Protein AF-A0A3B9YJU2-F1 (afdb_monomer)

Secondary structure (DSSP, 8-state):
--------------SS-----HHHHTT-TTBHHHHSPPPTTEEEPP--TTSHHHHHHT-BBPPTTPPPBBTTS-B---TT--EEEEBS---SSSSS---HHHHHHHHHHHHHHHTT-GGG-EEE-TT--EEEHHHHHHHSTT--HHHHHHHHHHH--HHHHHHHSEEP-SGGG--TT-EEEE-SSSSS-EEEEEEEEEEETTS-EEEEEEE--SS-B--EEEPPPTTTEETTEEPHHHHHHHHHHH--S-SPEEEESS-TT--EEE-PPP--HHHHHHHHHHHHHHHS-TT--SB----EEEEEE-SBS-HHHHHHHHH-SB--TT-GGGGGG-SBPP--SEEE-TTS-EEE-S-TTB--SSSTTTTTTEEEEEESB-GGG-----HHHHHHHHHHHHHHHHH-TT--EEEEGGGGGGGTTSTT-----TT------TT-HHHHHHHHHHTGGG--B---

Solvent-accessible surface area (backbone atoms only — not comparable to full-atom values): 24946 Å² total; per-residue (Å²): 139,80,85,81,79,82,77,76,78,76,74,71,77,66,102,59,87,72,68,68,58,68,80,57,23,74,74,34,71,46,8,39,56,65,66,50,69,68,38,90,80,36,41,66,59,91,64,60,85,95,33,67,38,44,54,43,31,35,37,47,37,44,61,77,84,58,75,41,34,30,54,84,69,45,76,61,87,56,96,86,65,46,74,48,35,29,48,63,56,79,76,89,45,93,41,90,51,46,25,24,40,29,46,59,54,49,54,56,46,50,50,34,56,77,70,62,42,64,51,69,29,65,52,40,36,51,81,14,48,79,43,33,49,43,67,47,31,74,78,36,79,93,62,52,74,68,56,50,53,54,49,29,51,76,42,32,44,23,30,12,45,68,66,40,36,33,57,44,92,45,83,92,64,65,49,22,64,23,33,42,27,13,46,82,82,68,59,85,50,41,27,36,38,28,44,36,46,28,33,29,96,85,72,54,62,35,32,39,42,26,38,26,37,85,72,14,25,42,39,30,32,45,43,32,51,77,90,23,30,53,81,39,24,21,25,72,68,31,44,52,53,52,45,61,76,77,45,93,28,65,78,67,43,48,28,20,91,57,68,59,88,57,54,61,43,86,54,67,42,65,73,50,74,65,43,50,49,41,50,30,50,42,40,23,74,36,53,70,41,72,92,48,72,58,66,32,73,39,35,26,38,34,37,34,41,65,49,29,81,45,57,67,63,47,48,58,58,39,31,39,52,56,46,59,82,88,49,59,91,56,45,89,70,45,61,52,29,53,33,48,26,30,41,30,29,63,83,22,46,30,31,34,27,47,65,72,50,43,52,35,54,70,45,89,38,34,24,70,29,36,37,35,37,33,32,35,18,23,50,93,81,35,80,66,73,40,72,44,31,38,53,36,49,36,52,49,52,52,51,48,40,70,77,36,72,65,41,47,33,50,38,38,50,46,48,53,74,57,37,68,91,36,97,66,46,46,59,67,55,93,83,77,77,79,93,55,65,36,40,33,71,67,53,49,53,56,26,49,67,69,41,56,90,71,70,58,37,62,70,115

Nearest PDB structures (foldseek):
  6ssc-assembly1_A  TM=7.377E-01  e=2.019E-07  Clostridium intestinale
  6srt-assembly1_A  TM=7.536E-01  e=3.052E-07  Clostridium intestinale URNW
  7f5i-assembly1_A  TM=6.814E-01  e=1.258E-06  Clostridium perfringens str. 13
  4zxm-assembly1_A  TM=6.338E-01  e=8.318E-06  Branchiostoma belcheri tsingtauense
  7nsx-assembly1_AAA  TM=5.397E-01  e=2.016E-05  Drosophila melanogaster

Mean predicted aligned error: 12.21 Å

Sequence (460 aa):
MGFVTLAVALSLPNAWGDTQPLSQRRSAPNSLAAAIPAPEAYARIPVQKDSFSEWMRYLPVKPEGSLVHTWRGREVLLPFLFVWRVLDLPLYFNEDLEQCADWAFRLWYDYQRETKAGERLWLIDYNGRKKTLGEWKTSKPGADAKGFLRWSMANANSYSQKKGLFTVPSEKELLPGDLLVQNETGGIGHTSIVFDVAENAEGKRLYLLGFGFMPAQEAHIEKAAAEQGQGGWFTLEGYRRYLKNHFSFGEPVMRSFERRGTRISERPISFSDARKRATEDYIAQHYGLSGREAKIDPKMIVLHWTGIRDVEAAWKTFDKETLPKERGDISAGGGLNVSAHFLVGRDGRILQLMPPDRMARHAIGLNLSAIGIENVGGVDDRDDLTPAQAEADAWLIRRLKGEFPGIEYLIGHHEYLRFEGHPLWLENQAGYRTQKSDPGDRFMREVRTRIKDLGLKGPP

Structure (mmCIF, N/CA/C/O backbone):
data_AF-A0A3B9YJU2-F1
#
_entry.id   AF-A0A3B9YJU2-F1
#
loop_
_atom_site.group_PDB
_atom_site.id
_atom_site.type_symbol
_atom_site.label_atom_id
_atom_site.label_alt_id
_atom_site.label_comp_id
_atom_site.label_asym_id
_atom_site.label_entity_id
_atom_site.label_seq_id
_atom_site.pdbx_PDB_ins_code
_atom_site.Cartn_x
_atom_site.Cartn_y
_atom_site.Cartn_z
_atom_site.occupancy
_atom_site.B_iso_or_equiv
_atom_site.auth_seq_id
_atom_site.auth_comp_id
_atom_site.auth_asym_id
_atom_site.auth_atom_id
_atom_site.pdbx_PDB_model_num
ATOM 1 N N . MET A 1 1 ? 11.316 -21.451 64.522 1.00 38.81 1 MET A N 1
ATOM 2 C CA . MET A 1 1 ? 10.240 -21.427 63.508 1.00 38.81 1 MET A CA 1
ATOM 3 C C . MET A 1 1 ? 9.996 -19.978 63.119 1.00 38.81 1 MET A C 1
ATOM 5 O O . MET A 1 1 ? 9.256 -19.290 63.804 1.00 38.81 1 MET A O 1
ATOM 9 N N . GLY A 1 2 ? 10.714 -19.481 62.110 1.00 29.30 2 GLY A N 1
ATOM 10 C CA . GLY A 1 2 ? 10.534 -18.124 61.594 1.00 29.30 2 GLY A CA 1
ATOM 11 C C . GLY A 1 2 ? 9.696 -18.183 60.325 1.00 29.30 2 GLY A C 1
ATOM 12 O O . GLY A 1 2 ? 10.117 -18.807 59.355 1.00 29.30 2 GLY A O 1
ATOM 13 N N . PHE A 1 3 ? 8.508 -17.584 60.349 1.00 31.06 3 PHE A N 1
ATOM 14 C CA . PHE A 1 3 ? 7.712 -17.366 59.147 1.00 31.06 3 PHE A CA 1
ATOM 15 C C . PHE A 1 3 ? 8.425 -16.324 58.282 1.00 31.06 3 PHE A C 1
ATOM 17 O O . PHE A 1 3 ? 8.539 -15.163 58.666 1.00 31.06 3 PHE A O 1
ATOM 24 N N . VAL A 1 4 ? 8.928 -16.751 57.125 1.00 28.70 4 VAL A N 1
ATOM 25 C CA . VAL A 1 4 ? 9.385 -15.842 56.073 1.00 28.70 4 VAL A CA 1
ATOM 26 C C . VAL A 1 4 ? 8.149 -15.432 55.286 1.00 28.70 4 VAL A C 1
ATOM 28 O O . VAL A 1 4 ? 7.631 -16.191 54.470 1.00 28.70 4 VAL A O 1
ATOM 31 N N . THR A 1 5 ? 7.645 -14.236 55.569 1.00 30.38 5 THR A N 1
ATOM 32 C CA . THR A 1 5 ? 6.615 -13.585 54.762 1.00 30.38 5 THR A CA 1
ATOM 33 C C . THR A 1 5 ? 7.250 -13.215 53.425 1.00 30.38 5 THR A C 1
ATOM 35 O O . THR A 1 5 ? 8.035 -12.271 53.337 1.00 30.38 5 THR A O 1
ATOM 38 N N . LEU A 1 6 ? 6.959 -13.991 52.381 1.00 28.08 6 LEU A N 1
ATOM 39 C CA . LEU A 1 6 ? 7.364 -13.674 51.018 1.00 28.08 6 LEU A CA 1
ATOM 40 C C . LEU A 1 6 ? 6.505 -12.494 50.541 1.00 28.08 6 LEU A C 1
ATOM 42 O O . LEU A 1 6 ? 5.394 -12.672 50.046 1.00 28.08 6 LEU A O 1
ATOM 46 N N . ALA A 1 7 ? 6.996 -11.274 50.748 1.00 28.14 7 ALA A N 1
ATOM 47 C CA . ALA A 1 7 ? 6.435 -10.095 50.110 1.00 28.14 7 ALA A CA 1
ATOM 48 C C . ALA A 1 7 ? 6.699 -10.214 48.604 1.00 28.14 7 ALA A C 1
ATOM 50 O O . ALA A 1 7 ? 7.786 -9.903 48.119 1.00 28.14 7 ALA A O 1
ATOM 51 N N . VAL A 1 8 ? 5.708 -10.710 47.863 1.00 30.66 8 VAL A N 1
ATOM 52 C CA . VAL A 1 8 ? 5.660 -10.540 46.413 1.00 30.66 8 VAL A CA 1
ATOM 53 C C . VAL A 1 8 ? 5.515 -9.043 46.184 1.00 30.66 8 VAL A C 1
ATOM 55 O O . VAL A 1 8 ? 4.436 -8.476 46.345 1.00 30.66 8 VAL A O 1
ATOM 58 N N . ALA A 1 9 ? 6.628 -8.385 45.869 1.00 26.89 9 ALA A N 1
ATOM 59 C CA . ALA A 1 9 ? 6.604 -7.043 45.328 1.00 26.89 9 ALA A CA 1
ATOM 60 C C . ALA A 1 9 ? 5.866 -7.119 43.986 1.00 26.89 9 ALA A C 1
ATOM 62 O O . ALA A 1 9 ? 6.450 -7.459 42.959 1.00 26.89 9 ALA A O 1
ATOM 63 N N . LEU A 1 10 ? 4.559 -6.852 44.006 1.00 31.75 10 LEU A N 1
ATOM 64 C CA . LEU A 1 10 ? 3.826 -6.450 42.817 1.00 31.75 10 LEU A CA 1
ATOM 65 C C . LEU A 1 10 ? 4.498 -5.164 42.346 1.00 31.75 10 LEU A C 1
ATOM 67 O O . LEU A 1 10 ? 4.273 -4.092 42.906 1.00 31.75 10 LEU A O 1
ATOM 71 N N . SER A 1 11 ? 5.388 -5.281 41.362 1.00 27.83 11 SER A N 1
ATOM 72 C CA . SER A 1 11 ? 5.870 -4.123 40.632 1.00 27.83 11 SER A CA 1
ATOM 73 C C . SER A 1 11 ? 4.639 -3.464 40.025 1.00 27.83 11 SER A C 1
ATOM 75 O O . SER A 1 11 ? 4.019 -4.023 39.117 1.00 27.83 11 SER A O 1
ATOM 77 N N . LEU A 1 12 ? 4.259 -2.305 40.556 1.00 28.52 12 LEU A N 1
ATOM 78 C CA . LEU A 1 12 ? 3.338 -1.411 39.875 1.00 28.52 12 LEU A CA 1
ATOM 79 C C . LEU A 1 12 ? 3.880 -1.223 38.449 1.00 28.52 12 LEU A C 1
ATOM 81 O O . LEU A 1 12 ? 5.070 -0.914 38.313 1.00 28.52 12 LEU A O 1
ATOM 85 N N . PRO A 1 13 ? 3.081 -1.460 37.392 1.00 33.41 13 PRO A N 1
ATOM 86 C CA . PRO A 1 13 ? 3.526 -1.162 36.042 1.00 33.41 13 PRO A CA 1
ATOM 87 C C . PRO A 1 13 ? 3.986 0.295 36.023 1.00 33.41 13 PRO A C 1
ATOM 89 O O . PRO A 1 13 ? 3.292 1.181 36.530 1.00 33.41 13 PRO A O 1
ATOM 92 N N . ASN A 1 14 ? 5.194 0.528 35.502 1.00 33.59 14 ASN A N 1
ATOM 93 C CA . ASN A 1 14 ? 5.699 1.874 35.260 1.00 33.59 14 ASN A CA 1
ATOM 94 C C . ASN A 1 14 ? 4.593 2.701 34.591 1.00 33.59 14 ASN A C 1
ATOM 96 O O . ASN A 1 14 ? 3.830 2.167 33.790 1.00 33.59 14 ASN A O 1
ATOM 100 N N . ALA A 1 15 ? 4.524 3.994 34.912 1.00 33.00 15 ALA A N 1
ATOM 101 C CA . ALA A 1 15 ? 3.526 4.963 34.441 1.00 33.00 15 ALA A CA 1
ATOM 102 C C . ALA A 1 15 ? 3.566 5.251 32.918 1.00 33.00 15 ALA A C 1
ATOM 104 O O . ALA A 1 15 ? 3.300 6.360 32.461 1.00 33.00 15 ALA A O 1
ATOM 105 N N . TRP A 1 16 ? 3.912 4.245 32.124 1.00 41.84 16 TRP A N 1
ATOM 106 C CA . TRP A 1 16 ? 4.034 4.245 30.686 1.00 41.84 16 TRP A CA 1
ATOM 107 C C . TRP A 1 16 ? 3.513 2.891 30.221 1.00 41.84 16 TRP A C 1
ATOM 109 O O . TRP A 1 16 ? 4.178 1.871 30.393 1.00 41.84 16 TRP A O 1
ATOM 119 N N . GLY A 1 17 ? 2.299 2.880 29.671 1.00 43.50 17 GLY A N 1
ATOM 120 C CA . GLY A 1 17 ? 1.746 1.718 28.989 1.00 43.50 17 GLY A CA 1
ATOM 121 C C . GLY A 1 17 ? 2.508 1.472 27.694 1.00 43.50 17 GLY A C 1
ATOM 122 O O . GLY A 1 17 ? 1.990 1.729 26.612 1.00 43.50 17 GLY A O 1
ATOM 123 N N . ASP A 1 18 ? 3.751 1.003 27.793 1.00 48.38 18 ASP A N 1
ATOM 124 C CA . ASP A 1 18 ? 4.301 0.184 26.729 1.00 48.38 18 ASP A CA 1
ATOM 125 C C . ASP A 1 18 ? 3.422 -1.065 26.733 1.00 48.38 18 ASP A C 1
ATOM 127 O O . ASP A 1 18 ? 3.550 -1.949 27.586 1.00 48.38 18 ASP A O 1
ATOM 131 N N . THR A 1 19 ? 2.448 -1.098 25.821 1.00 56.31 19 THR A N 1
ATOM 132 C CA . THR A 1 19 ? 1.777 -2.346 25.474 1.00 56.31 19 THR A CA 1
ATOM 133 C C . THR A 1 19 ? 2.854 -3.399 25.301 1.00 56.31 19 THR A C 1
ATOM 135 O O . THR A 1 19 ? 3.899 -3.104 24.711 1.00 56.31 19 THR A O 1
ATOM 138 N N . GLN A 1 20 ? 2.618 -4.612 25.802 1.00 64.62 20 GLN A N 1
ATOM 139 C CA . GLN A 1 20 ? 3.586 -5.685 25.612 1.00 64.62 20 GLN A CA 1
ATOM 140 C C . GLN A 1 20 ? 4.006 -5.759 24.134 1.00 64.62 20 GLN A C 1
ATOM 142 O O . GLN A 1 20 ? 3.163 -5.506 23.264 1.00 64.62 20 GLN A O 1
ATOM 147 N N . PRO A 1 21 ? 5.280 -6.065 23.825 1.00 73.38 21 PRO A N 1
ATOM 148 C CA . PRO A 1 21 ? 5.735 -6.171 22.446 1.00 73.38 21 PRO A CA 1
ATOM 149 C C . PRO A 1 21 ? 4.763 -7.006 21.613 1.00 73.38 21 PRO A C 1
ATOM 151 O O . PRO A 1 21 ? 4.214 -7.993 22.110 1.00 73.38 21 PRO A O 1
ATOM 154 N N . LEU A 1 22 ? 4.562 -6.651 20.343 1.00 76.06 22 LEU A N 1
ATOM 155 C CA . LEU A 1 22 ? 3.633 -7.345 19.447 1.00 76.06 22 LEU A CA 1
ATOM 156 C C . LEU A 1 22 ? 3.805 -8.875 19.478 1.00 76.06 22 LEU A C 1
ATOM 158 O O . LEU A 1 22 ? 2.822 -9.610 19.435 1.00 76.06 22 LEU A O 1
ATOM 162 N N . SER A 1 23 ? 5.041 -9.367 19.624 1.00 74.69 23 SER A N 1
ATOM 163 C CA . SER A 1 23 ? 5.341 -10.797 19.775 1.00 74.69 23 SER A CA 1
ATOM 164 C C . SER A 1 23 ? 4.644 -11.459 20.969 1.00 74.69 23 SER A C 1
ATOM 166 O O . SER A 1 23 ? 4.200 -12.594 20.837 1.00 74.69 23 SER A O 1
ATOM 168 N N . GLN A 1 24 ? 4.521 -10.765 22.100 1.00 79.00 24 GLN A N 1
ATOM 169 C CA . GLN A 1 24 ? 3.826 -11.242 23.299 1.00 79.00 24 GLN A CA 1
ATOM 170 C C . GLN A 1 24 ? 2.307 -11.082 23.159 1.00 79.00 24 GLN A C 1
ATOM 172 O O . GLN A 1 24 ? 1.552 -11.976 23.538 1.00 79.00 24 GLN A O 1
ATOM 177 N N . ARG A 1 25 ? 1.844 -9.986 22.539 1.00 83.75 25 ARG A N 1
ATOM 178 C CA . ARG A 1 25 ? 0.408 -9.758 22.297 1.00 83.75 25 ARG A CA 1
ATOM 179 C C . ARG A 1 25 ? -0.207 -10.772 21.336 1.00 83.75 25 ARG A C 1
ATOM 181 O O . ARG A 1 25 ? -1.359 -11.142 21.528 1.00 83.75 25 ARG A O 1
ATOM 188 N N . ARG A 1 26 ? 0.558 -11.287 20.365 1.00 82.62 26 ARG A N 1
ATOM 189 C CA . ARG A 1 26 ? 0.109 -12.348 19.439 1.00 82.62 26 ARG A CA 1
ATOM 190 C C . ARG A 1 26 ? -0.391 -13.611 20.154 1.00 82.62 26 ARG A C 1
ATOM 192 O O . ARG A 1 26 ? -1.257 -14.293 19.619 1.00 82.62 26 ARG A O 1
ATOM 199 N N . SER A 1 27 ? 0.132 -13.923 21.341 1.00 82.62 27 SER A N 1
ATOM 200 C CA . SER A 1 27 ? -0.285 -15.080 22.145 1.00 82.62 27 SER A CA 1
ATOM 201 C C . SER A 1 27 ? -1.111 -14.707 23.379 1.00 82.62 27 SER A C 1
ATOM 203 O O . SER A 1 27 ? -1.433 -15.581 24.182 1.00 82.62 27 SER A O 1
ATOM 205 N N . ALA A 1 28 ? -1.430 -13.425 23.571 1.00 87.25 28 ALA A N 1
ATOM 206 C CA . ALA A 1 28 ? -2.145 -12.969 24.752 1.00 87.25 28 ALA A CA 1
ATOM 207 C C . ALA A 1 28 ? -3.657 -13.244 24.617 1.00 87.25 28 ALA A C 1
ATOM 209 O O . ALA A 1 28 ? -4.253 -12.889 23.593 1.00 87.25 28 ALA A O 1
ATOM 210 N N . PRO A 1 29 ? -4.310 -13.825 25.643 1.00 88.88 29 PRO A N 1
ATOM 211 C CA . PRO A 1 29 ? -5.739 -14.145 25.589 1.00 88.88 29 PRO A CA 1
ATOM 212 C C . PRO A 1 29 ? -6.626 -12.894 25.550 1.00 88.88 29 PRO A C 1
ATOM 214 O O . PRO A 1 29 ? -7.747 -12.950 25.058 1.00 88.88 29 PRO A O 1
ATOM 217 N N . ASN A 1 30 ? -6.120 -11.757 26.036 1.00 92.12 30 ASN A N 1
ATOM 218 C CA . ASN A 1 30 ? -6.794 -10.462 25.978 1.00 92.12 30 ASN A CA 1
ATOM 219 C C . ASN A 1 30 ? -6.449 -9.656 24.714 1.00 92.12 30 ASN A C 1
ATOM 221 O O . ASN A 1 30 ? -6.780 -8.477 24.642 1.00 92.12 30 ASN A O 1
ATOM 225 N N . SER A 1 31 ? -5.773 -10.244 23.723 1.00 94.06 31 SER A N 1
ATOM 226 C CA . SER A 1 31 ? -5.619 -9.593 22.420 1.00 94.06 31 SER A CA 1
ATOM 227 C C . SER A 1 31 ? -6.961 -9.547 21.688 1.00 94.06 31 SER A C 1
ATOM 229 O O . SER A 1 31 ? -7.754 -10.483 21.776 1.00 94.06 31 SER A O 1
ATOM 231 N N . LEU A 1 32 ? -7.220 -8.473 20.941 1.00 95.94 32 LEU A N 1
ATOM 232 C CA . LEU A 1 32 ? -8.470 -8.264 20.209 1.00 95.94 32 LEU A CA 1
ATOM 233 C C . LEU A 1 32 ? -8.844 -9.482 19.347 1.00 95.94 32 LEU A C 1
ATOM 235 O O . LEU A 1 32 ? -9.981 -9.953 19.402 1.00 95.94 32 LEU A O 1
ATOM 239 N N . ALA A 1 33 ? -7.885 -10.015 18.584 1.00 95.94 33 ALA A N 1
ATOM 240 C CA . ALA A 1 33 ? -8.118 -11.147 17.698 1.00 95.94 33 ALA A CA 1
ATOM 241 C C . ALA A 1 33 ? -8.522 -12.433 18.435 1.00 95.94 33 ALA A C 1
ATOM 243 O O . ALA A 1 33 ? -9.303 -13.205 17.874 1.00 95.94 33 ALA A O 1
ATOM 244 N N . ALA A 1 34 ? -8.011 -12.647 19.653 1.00 95.00 34 ALA A N 1
ATOM 245 C CA . ALA A 1 34 ? -8.360 -13.782 20.507 1.00 95.00 34 ALA A CA 1
ATOM 246 C C . ALA A 1 34 ? -9.677 -13.554 21.270 1.00 95.00 34 ALA A C 1
ATOM 248 O O . ALA A 1 34 ? -10.479 -14.474 21.410 1.00 95.00 34 ALA A O 1
ATOM 249 N N . ALA A 1 35 ? -9.917 -12.326 21.736 1.00 95.75 35 ALA A N 1
ATOM 250 C CA . ALA A 1 35 ? -11.057 -11.973 22.578 1.00 95.75 35 ALA A CA 1
ATOM 251 C C . ALA A 1 35 ? -12.385 -11.837 21.814 1.00 95.75 35 ALA A C 1
ATOM 253 O O . ALA A 1 35 ? -13.452 -11.953 22.425 1.00 95.75 35 ALA A O 1
ATOM 254 N N . ILE A 1 36 ? -12.330 -11.563 20.507 1.00 96.69 36 ILE A N 1
ATOM 255 C CA . ILE A 1 36 ? -13.491 -11.525 19.612 1.00 96.69 36 ILE A CA 1
ATOM 256 C C . ILE A 1 36 ? -13.218 -12.469 18.435 1.00 96.69 36 ILE A C 1
ATOM 258 O O . ILE A 1 36 ? -12.425 -12.103 17.578 1.00 96.69 36 ILE A O 1
ATOM 262 N N . PRO A 1 37 ? -13.836 -13.655 18.327 1.00 95.62 37 PRO A N 1
ATOM 263 C CA . PRO A 1 37 ? -13.634 -14.531 17.173 1.00 95.62 37 PRO A CA 1
ATOM 264 C C . PRO A 1 37 ? -14.289 -13.968 15.900 1.00 95.62 37 PRO A C 1
ATOM 266 O O . PRO A 1 37 ? -15.216 -13.153 15.955 1.00 95.62 37 PRO A O 1
ATOM 269 N N . ALA A 1 38 ? -13.811 -14.412 14.734 1.00 96.69 38 ALA A N 1
ATOM 270 C CA . ALA A 1 38 ? -14.540 -14.201 13.485 1.00 96.69 38 ALA A CA 1
ATOM 271 C C . ALA A 1 38 ? -15.850 -15.022 13.504 1.00 96.69 38 ALA A C 1
ATOM 273 O O . ALA A 1 38 ? -15.867 -16.099 14.110 1.00 96.69 38 ALA A O 1
ATOM 274 N N . PRO A 1 39 ? -16.939 -14.546 12.873 1.00 96.19 39 PRO A N 1
ATOM 275 C CA . PRO A 1 39 ? -18.191 -15.296 12.806 1.00 96.19 39 PRO A CA 1
ATOM 276 C C . PRO A 1 39 ? -18.036 -16.628 12.065 1.00 96.19 39 PRO A C 1
ATOM 278 O O . PRO A 1 39 ? -17.124 -16.805 11.257 1.00 96.19 39 PRO A O 1
ATOM 281 N N . GLU A 1 40 ? -18.963 -17.556 12.300 1.00 93.50 40 GLU A N 1
ATOM 282 C CA . GLU A 1 40 ? -19.024 -18.817 11.556 1.00 93.50 40 GLU A CA 1
ATOM 283 C C . GLU A 1 40 ? -19.047 -18.566 10.037 1.00 93.50 40 GLU A C 1
ATOM 285 O O . GLU A 1 40 ? -19.705 -17.637 9.569 1.00 93.50 40 GLU A O 1
ATOM 290 N N . ALA A 1 41 ? -18.316 -19.389 9.278 1.00 95.75 41 ALA A N 1
ATOM 291 C CA . ALA A 1 41 ? -18.079 -19.260 7.833 1.00 95.75 41 ALA A CA 1
ATOM 292 C C . ALA A 1 41 ? -17.235 -18.048 7.377 1.00 95.75 41 ALA A C 1
ATOM 294 O O . ALA A 1 41 ? -17.011 -17.886 6.175 1.00 95.75 41 ALA A O 1
ATOM 295 N N . TYR A 1 42 ? -16.710 -17.239 8.302 1.00 98.06 42 TYR A N 1
ATOM 296 C CA . TYR A 1 42 ? -15.779 -16.149 8.008 1.00 98.06 42 TYR A CA 1
ATOM 297 C C . TYR A 1 42 ? -14.383 -16.438 8.565 1.00 98.06 42 TYR A C 1
ATOM 299 O O . TYR A 1 42 ? -14.219 -16.996 9.648 1.00 98.06 42 TYR A O 1
ATOM 307 N N . ALA A 1 43 ? -13.359 -15.989 7.844 1.00 97.00 43 ALA A N 1
ATOM 308 C CA . ALA A 1 43 ? -11.976 -15.993 8.302 1.00 97.00 43 ALA A CA 1
ATOM 309 C C . ALA A 1 43 ? -11.408 -14.572 8.258 1.00 97.00 43 ALA A C 1
ATOM 311 O O . ALA A 1 43 ? -11.736 -13.789 7.369 1.00 97.00 43 ALA A O 1
ATOM 312 N N . ARG A 1 44 ? -10.533 -14.214 9.205 1.00 97.69 44 ARG A N 1
ATOM 313 C CA . ARG A 1 44 ? -9.810 -12.933 9.140 1.00 97.69 44 ARG A CA 1
ATOM 314 C C . ARG A 1 44 ? -8.991 -12.881 7.850 1.00 97.69 44 ARG A C 1
ATOM 316 O O . ARG A 1 44 ? -8.289 -13.843 7.542 1.00 97.69 44 ARG A O 1
ATOM 323 N N . ILE A 1 45 ? -9.028 -11.761 7.129 1.00 94.19 45 ILE A N 1
ATOM 324 C CA . ILE A 1 45 ? -8.237 -11.621 5.894 1.00 94.19 45 ILE A CA 1
ATOM 325 C C . ILE A 1 45 ? -6.733 -11.711 6.207 1.00 94.19 45 ILE A C 1
ATOM 327 O O . ILE A 1 45 ? -6.318 -11.310 7.298 1.00 94.19 45 ILE A O 1
ATOM 331 N N . PRO A 1 46 ? -5.870 -12.189 5.303 1.00 86.50 46 PRO A N 1
ATOM 332 C CA . PRO A 1 46 ? -4.431 -12.061 5.501 1.00 86.50 46 PRO A CA 1
ATOM 333 C C . PRO A 1 46 ? -4.024 -10.579 5.514 1.00 86.50 46 PRO A C 1
ATOM 335 O O . PRO A 1 46 ? -4.549 -9.769 4.753 1.00 86.50 46 PRO A O 1
ATOM 338 N N . VAL A 1 47 ? -3.079 -10.222 6.383 1.00 83.81 47 VAL A N 1
ATOM 339 C CA . VAL A 1 47 ? -2.455 -8.889 6.420 1.00 83.81 47 VAL A CA 1
ATOM 340 C C . VAL A 1 47 ? -0.944 -9.050 6.424 1.00 83.81 47 VAL A C 1
ATOM 342 O O . VAL A 1 47 ? -0.423 -10.083 6.849 1.00 83.81 47 VAL A O 1
ATOM 345 N N . GLN A 1 48 ? -0.232 -8.035 5.939 1.00 78.75 48 GLN A N 1
ATOM 346 C CA . GLN A 1 48 ? 1.224 -8.059 5.912 1.00 78.75 48 GLN A CA 1
ATOM 347 C C . GLN A 1 48 ? 1.786 -8.187 7.335 1.00 78.75 48 GLN A C 1
ATOM 349 O O . GLN A 1 48 ? 1.345 -7.494 8.253 1.00 78.75 48 GLN A O 1
ATOM 354 N N . LYS A 1 49 ? 2.778 -9.061 7.511 1.00 77.31 49 LYS A N 1
ATOM 355 C CA . LYS A 1 49 ? 3.496 -9.206 8.778 1.00 77.31 49 LYS A CA 1
ATOM 356 C C . LYS A 1 49 ? 4.225 -7.907 9.139 1.00 77.31 49 LYS A C 1
ATOM 358 O O . LYS A 1 49 ? 4.799 -7.259 8.268 1.00 77.31 49 LYS A O 1
ATOM 363 N N . ASP A 1 50 ? 4.207 -7.570 10.421 1.00 79.12 50 ASP A N 1
ATOM 364 C CA . ASP A 1 50 ? 4.796 -6.386 11.040 1.00 79.12 50 ASP A CA 1
ATOM 365 C C . ASP A 1 50 ? 4.239 -5.065 10.459 1.00 79.12 50 ASP A C 1
ATOM 367 O O . ASP A 1 50 ? 4.892 -4.026 10.517 1.00 79.12 50 ASP A O 1
ATOM 371 N N . SER A 1 51 ? 3.021 -5.111 9.898 1.00 86.75 51 SER A N 1
ATOM 372 C CA . SER A 1 51 ? 2.274 -3.943 9.411 1.00 86.75 51 SER A CA 1
ATOM 373 C C . SER A 1 51 ? 1.399 -3.320 10.497 1.00 86.75 51 SER A C 1
ATOM 375 O O . SER A 1 51 ? 1.101 -3.948 11.518 1.00 86.75 51 SER A O 1
ATOM 377 N N . PHE A 1 52 ? 0.896 -2.110 10.237 1.00 93.38 52 PHE A N 1
ATOM 378 C CA . PHE A 1 52 ? -0.076 -1.471 11.122 1.00 93.38 52 PHE A CA 1
ATOM 379 C C . PHE A 1 52 ? -1.359 -2.294 11.242 1.00 93.38 52 PHE A C 1
ATOM 381 O O . PHE A 1 52 ? -1.884 -2.468 12.339 1.00 93.38 52 PHE A O 1
ATOM 388 N N . SER A 1 53 ? -1.817 -2.884 10.137 1.00 95.38 53 SER A N 1
ATOM 389 C CA . SER A 1 53 ? -2.988 -3.755 10.146 1.00 95.38 53 SER A CA 1
ATOM 390 C C . SER A 1 53 ? -2.797 -4.996 11.011 1.00 95.38 53 SER A C 1
ATOM 392 O O . SER A 1 53 ? -3.725 -5.389 11.707 1.00 95.38 53 SER A O 1
ATOM 394 N N . GLU A 1 54 ? -1.609 -5.608 11.017 1.00 92.44 54 GLU A N 1
ATOM 395 C CA . GLU A 1 54 ? -1.335 -6.703 11.952 1.00 92.44 54 GLU A CA 1
ATOM 396 C C . GLU A 1 54 ? -1.305 -6.199 13.399 1.00 92.44 54 GLU A C 1
ATOM 398 O O . GLU A 1 54 ? -1.908 -6.812 14.275 1.00 92.44 54 GLU A O 1
ATOM 403 N N . TRP A 1 55 ? -0.648 -5.067 13.652 1.00 95.00 55 TRP A N 1
ATOM 404 C CA . TRP A 1 55 ? -0.540 -4.480 14.987 1.00 95.00 55 TRP A CA 1
ATOM 405 C C . TRP A 1 55 ? -1.911 -4.187 15.620 1.00 95.00 55 TRP A C 1
ATOM 407 O O . TRP A 1 55 ? -2.120 -4.489 16.797 1.00 95.00 55 TRP A O 1
ATOM 417 N N . MET A 1 56 ? -2.863 -3.686 14.825 1.00 97.00 56 MET A N 1
ATOM 418 C CA . MET A 1 56 ? -4.244 -3.410 15.244 1.00 97.00 56 MET A CA 1
ATOM 419 C C . MET A 1 56 ? -4.974 -4.661 15.757 1.00 97.00 56 MET A C 1
ATOM 421 O O . MET A 1 56 ? -5.682 -4.597 16.761 1.00 97.00 56 MET A O 1
ATOM 425 N N . ARG A 1 57 ? -4.757 -5.823 15.124 1.00 95.25 57 ARG A N 1
ATOM 426 C CA . ARG A 1 57 ? -5.405 -7.100 15.492 1.00 95.25 57 ARG A CA 1
ATOM 427 C C . ARG A 1 57 ? -5.050 -7.596 16.879 1.00 95.25 57 ARG A C 1
ATOM 429 O O . ARG A 1 57 ? -5.793 -8.376 17.468 1.00 95.25 57 ARG A O 1
ATOM 436 N N . TYR A 1 58 ? -3.902 -7.171 17.383 1.00 94.88 58 TYR A N 1
ATOM 437 C CA . TYR A 1 58 ? -3.373 -7.618 18.66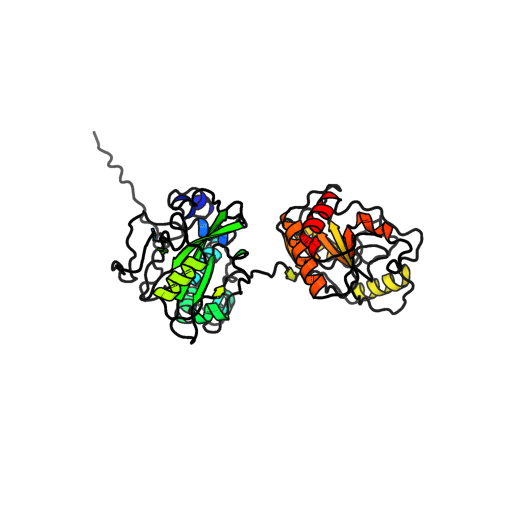1 1.00 94.88 58 TYR A CA 1
ATOM 438 C C . TYR A 1 58 ? -3.330 -6.479 19.678 1.00 94.88 58 TYR A C 1
ATOM 440 O O . TYR A 1 58 ? -2.536 -6.504 20.617 1.00 94.88 58 TYR A O 1
ATOM 448 N N . LEU A 1 59 ? -4.176 -5.461 19.511 1.00 95.56 59 LEU A N 1
ATOM 449 C CA . LEU A 1 59 ? -4.451 -4.504 20.576 1.00 95.56 59 LEU A CA 1
ATOM 450 C C . LEU A 1 59 ? -5.038 -5.229 21.796 1.00 95.56 59 LEU A C 1
ATOM 452 O O . LEU A 1 59 ? -5.879 -6.112 21.618 1.00 95.56 59 LEU A O 1
ATOM 456 N N . PRO A 1 60 ? -4.600 -4.902 23.021 1.00 95.56 60 PRO A N 1
ATOM 457 C CA . PRO A 1 60 ? -5.184 -5.488 24.215 1.00 95.56 60 PRO A CA 1
ATOM 458 C C . PRO A 1 60 ? -6.588 -4.911 24.441 1.00 95.56 60 PRO A C 1
ATOM 460 O O . PRO A 1 60 ? -6.838 -3.728 24.196 1.00 95.56 60 PRO A O 1
ATOM 463 N N . VAL A 1 61 ? -7.511 -5.748 24.906 1.00 96.62 61 VAL A N 1
ATOM 464 C CA . VAL A 1 61 ? -8.877 -5.354 25.259 1.00 96.62 61 VAL A CA 1
ATOM 465 C C . VAL A 1 61 ? -9.202 -5.754 26.690 1.00 96.62 61 VAL A C 1
ATOM 467 O O . VAL A 1 61 ? -8.728 -6.774 27.196 1.00 96.62 61 VAL A O 1
ATOM 470 N N . LYS A 1 62 ? -10.046 -4.954 27.338 1.00 96.38 62 LYS A N 1
ATOM 471 C CA . LYS A 1 62 ? -10.603 -5.262 28.653 1.00 96.38 62 LYS A CA 1
ATOM 472 C C . LYS A 1 62 ? -11.596 -6.434 28.558 1.00 96.38 62 LYS A C 1
ATOM 474 O O . LYS A 1 62 ? -12.117 -6.707 27.469 1.00 96.38 62 LYS A O 1
ATOM 479 N N . PRO A 1 63 ? -11.903 -7.114 29.680 1.00 94.88 63 PRO A N 1
ATOM 480 C CA . PRO A 1 63 ? -12.927 -8.158 29.715 1.00 94.88 63 PRO A CA 1
ATOM 481 C C . PRO A 1 63 ? -14.290 -7.686 29.187 1.00 94.88 63 PRO A C 1
ATOM 483 O O . PRO A 1 63 ? -14.644 -6.509 29.302 1.00 94.88 63 PRO A O 1
ATOM 486 N N . GLU A 1 64 ? -15.073 -8.615 28.633 1.00 93.56 64 GLU A N 1
ATOM 487 C CA . GLU A 1 64 ? -16.461 -8.354 28.228 1.00 93.56 64 GLU A CA 1
ATOM 488 C C . GLU A 1 64 ? -17.278 -7.770 29.389 1.00 93.56 64 GLU A C 1
ATOM 490 O O . GLU A 1 64 ? -17.123 -8.192 30.532 1.00 93.56 64 GLU A O 1
ATOM 495 N N . GLY A 1 65 ? -18.135 -6.789 29.095 1.00 91.06 65 GLY A N 1
ATOM 496 C CA . GLY A 1 65 ? -18.935 -6.087 30.105 1.00 91.06 65 GLY A CA 1
ATOM 497 C C . GLY A 1 65 ? -18.224 -4.919 30.796 1.00 91.06 65 GLY A C 1
ATOM 498 O O . GLY A 1 65 ? -18.847 -4.231 31.599 1.00 91.06 65 GLY A O 1
ATOM 499 N N . SER A 1 66 ? -16.952 -4.654 30.476 1.00 94.50 66 SER A N 1
ATOM 500 C CA . SER A 1 66 ? -16.262 -3.450 30.953 1.00 94.50 66 SER A CA 1
ATOM 501 C C . SER A 1 66 ? -16.944 -2.184 30.433 1.00 94.50 66 SER A C 1
ATOM 503 O O . SER A 1 66 ? -17.242 -2.078 29.242 1.00 94.50 66 SER A O 1
ATOM 505 N N . LEU A 1 67 ? -17.141 -1.208 31.319 1.00 93.69 67 LEU A N 1
ATOM 506 C CA . LEU A 1 67 ? -17.684 0.100 30.966 1.00 93.69 67 LEU A CA 1
ATOM 507 C C . LEU A 1 67 ? -16.594 1.007 30.389 1.00 93.69 67 LEU A C 1
ATOM 509 O O . LEU A 1 67 ? -15.421 0.925 30.763 1.00 93.69 67 LEU A O 1
ATOM 513 N N . VAL A 1 68 ? -17.005 1.883 29.476 1.00 94.62 68 VAL A N 1
ATOM 514 C CA . VAL A 1 68 ? -16.156 2.948 28.939 1.00 94.62 68 VAL A CA 1
ATOM 515 C C . VAL A 1 68 ? -16.059 4.061 29.973 1.00 94.62 68 VAL A C 1
ATOM 517 O O . VAL A 1 68 ? -17.079 4.491 30.514 1.00 94.62 68 VAL A O 1
ATOM 520 N N . HIS A 1 69 ? -14.850 4.558 30.221 1.00 94.88 69 HIS A N 1
ATOM 521 C CA . HIS A 1 69 ? -14.630 5.703 31.099 1.00 94.88 69 HIS A CA 1
ATOM 522 C C . HIS A 1 69 ? -14.255 6.953 30.301 1.00 94.88 69 HIS A C 1
ATOM 524 O O . HIS A 1 69 ? -13.507 6.910 29.327 1.00 94.88 69 HIS A O 1
ATOM 530 N N . THR A 1 70 ? -14.769 8.096 30.739 1.00 94.62 70 THR A N 1
ATOM 531 C CA . THR A 1 70 ? -14.328 9.423 30.285 1.00 94.62 70 THR A CA 1
ATOM 532 C C . THR A 1 70 ? -12.936 9.759 30.821 1.00 94.62 70 THR A C 1
ATOM 534 O O . THR A 1 70 ? -12.478 9.162 31.795 1.00 94.62 70 THR A O 1
ATOM 537 N N . TRP A 1 71 ? -12.303 10.805 30.287 1.00 91.62 71 TRP A N 1
ATOM 538 C CA . TRP A 1 71 ? -11.032 11.340 30.803 1.00 91.62 71 TRP A CA 1
ATOM 539 C C . TRP A 1 71 ? -11.074 11.776 32.276 1.00 91.62 71 TRP A C 1
ATOM 541 O O . TRP A 1 71 ? -10.040 11.870 32.927 1.00 91.62 71 TRP A O 1
ATOM 551 N N . ARG A 1 72 ? -12.273 11.994 32.836 1.00 91.94 72 ARG A N 1
ATOM 552 C CA . ARG A 1 72 ? -12.490 12.269 34.268 1.00 91.94 72 ARG A CA 1
ATOM 553 C C . ARG A 1 72 ? -12.781 11.016 35.100 1.00 91.94 72 ARG A C 1
ATOM 555 O O . ARG A 1 72 ? -13.233 11.142 36.234 1.00 91.94 72 ARG A O 1
ATOM 562 N N . GLY A 1 73 ? -12.623 9.825 34.528 1.00 91.12 73 GLY A N 1
ATOM 563 C CA . GLY A 1 73 ? -12.905 8.547 35.183 1.00 91.12 73 GLY A CA 1
ATOM 564 C C . GLY A 1 73 ? -14.391 8.250 35.403 1.00 91.12 73 GLY A C 1
ATOM 565 O O . GLY A 1 73 ? -14.718 7.322 36.132 1.00 91.12 73 GLY A O 1
ATOM 566 N N . ARG A 1 74 ? -15.309 9.020 34.802 1.00 92.88 74 ARG A N 1
ATOM 567 C CA . ARG A 1 74 ? -16.752 8.733 34.887 1.00 92.88 74 ARG A CA 1
ATOM 568 C C . ARG A 1 74 ? -17.150 7.681 33.867 1.00 92.88 74 ARG A C 1
ATOM 570 O O . ARG A 1 74 ? -16.742 7.802 32.714 1.00 92.88 74 ARG A O 1
ATOM 577 N N . GLU A 1 75 ? -1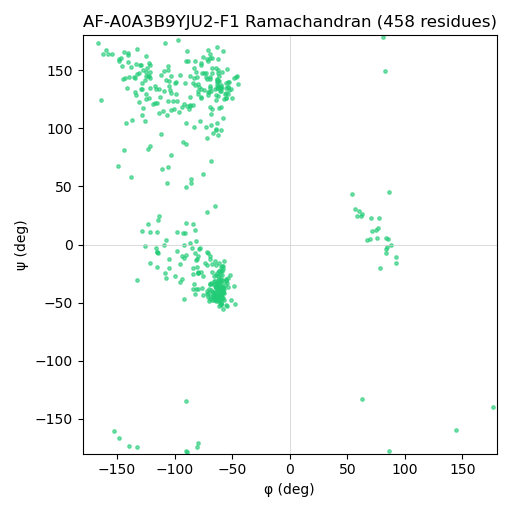7.980 6.737 34.284 1.00 93.56 75 GLU A N 1
ATOM 578 C CA . GLU A 1 75 ? -18.603 5.746 33.408 1.00 93.56 75 GLU A CA 1
ATOM 579 C C . GLU A 1 75 ? -19.486 6.416 32.347 1.00 93.56 75 GLU A C 1
ATOM 581 O O . GLU A 1 75 ? -20.190 7.397 32.611 1.00 93.56 75 GLU A O 1
ATOM 586 N N . VAL A 1 76 ? -19.441 5.878 31.132 1.00 89.25 76 VAL A N 1
ATOM 587 C CA . VAL A 1 76 ? -20.233 6.326 29.989 1.00 89.25 76 VAL A CA 1
ATOM 588 C C . VAL A 1 76 ? -21.384 5.353 29.780 1.00 89.25 76 VAL A C 1
ATOM 590 O O . VAL A 1 76 ? -21.179 4.196 29.425 1.00 89.25 76 VAL A O 1
ATOM 593 N N . LEU A 1 77 ? -22.606 5.853 29.962 1.00 81.50 77 LEU A N 1
ATOM 594 C CA . LEU A 1 77 ? -23.848 5.119 29.726 1.00 81.50 77 LEU A CA 1
ATOM 595 C C . LEU A 1 77 ? -24.671 5.877 28.682 1.00 81.50 77 LEU A C 1
ATOM 597 O O . LEU A 1 77 ? -25.515 6.709 29.013 1.00 81.50 77 LEU A O 1
ATOM 601 N N . LEU A 1 78 ? -24.378 5.630 27.405 1.00 79.81 78 LEU A N 1
ATOM 602 C CA . LEU A 1 78 ? -25.108 6.216 26.282 1.0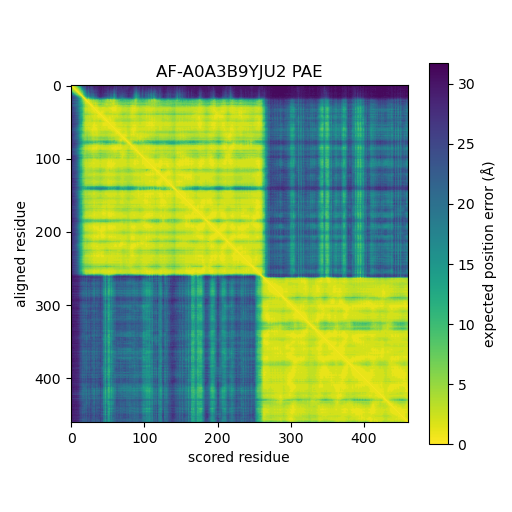0 79.81 78 LEU A CA 1
ATOM 603 C C . LEU A 1 78 ? -26.003 5.143 25.644 1.00 79.81 78 LEU A C 1
ATOM 605 O O . LEU A 1 78 ? -25.472 4.125 25.206 1.00 79.81 78 LEU A O 1
ATOM 609 N N . PRO A 1 79 ? -27.332 5.352 25.536 1.00 79.12 79 PRO A N 1
ATOM 610 C CA . PRO A 1 79 ? -28.271 4.317 25.081 1.00 79.12 79 PRO A CA 1
ATOM 611 C C . PRO A 1 79 ? -28.026 3.753 23.675 1.00 79.12 79 PRO A C 1
ATOM 613 O O . PRO A 1 79 ? -28.555 2.697 23.350 1.00 79.12 79 PRO A O 1
ATOM 616 N N . PHE A 1 80 ? -27.275 4.465 22.830 1.00 80.12 80 PHE A N 1
ATOM 617 C CA . PHE A 1 80 ? -26.968 4.045 21.459 1.00 80.12 80 PHE A CA 1
ATOM 618 C C . PHE A 1 80 ? -25.594 3.372 21.306 1.00 80.12 80 PHE A C 1
ATOM 620 O O . PHE A 1 80 ? -25.265 2.922 20.207 1.00 80.12 80 PHE A O 1
ATOM 627 N N . LEU A 1 81 ? -24.779 3.328 22.368 1.00 83.06 81 LEU A N 1
ATOM 628 C CA . LEU A 1 81 ? -23.508 2.607 22.354 1.00 83.06 81 LEU A CA 1
ATOM 629 C C . LEU A 1 81 ? -23.753 1.151 22.742 1.00 83.06 81 LEU A C 1
ATOM 631 O O . LEU A 1 81 ? -24.196 0.856 23.852 1.00 83.06 81 LEU A O 1
ATOM 635 N N . PHE A 1 82 ? -23.404 0.238 21.845 1.00 91.06 82 PHE A N 1
ATOM 636 C CA . PHE A 1 82 ? -23.442 -1.200 22.071 1.00 91.06 82 PHE A CA 1
ATOM 637 C C . PHE A 1 82 ? -22.013 -1.705 22.247 1.00 91.06 82 PHE A C 1
ATOM 639 O O . PHE A 1 82 ? -21.477 -2.443 21.424 1.00 91.06 82 PHE A O 1
ATOM 646 N N . VAL A 1 83 ? -21.375 -1.291 23.341 1.00 94.25 83 VAL A N 1
ATOM 647 C CA . VAL A 1 83 ? -19.974 -1.618 23.637 1.00 94.25 83 VAL A CA 1
ATOM 648 C C . VAL A 1 83 ? -19.779 -3.134 23.735 1.00 94.25 83 VAL A C 1
ATOM 650 O O . VAL A 1 83 ? -20.330 -3.788 24.619 1.00 94.25 83 VAL A O 1
ATOM 653 N N . TRP A 1 84 ? -18.949 -3.700 22.855 1.00 96.00 84 TRP A N 1
ATOM 654 C CA . TRP A 1 84 ? -18.563 -5.112 22.917 1.00 96.00 84 TRP A CA 1
ATOM 655 C C . TRP A 1 84 ? -17.286 -5.327 23.730 1.00 96.00 84 TRP A C 1
ATOM 657 O O . TRP A 1 84 ? -17.196 -6.234 24.564 1.00 96.00 84 TRP A O 1
ATOM 667 N N . ARG A 1 85 ? -16.273 -4.503 23.459 1.00 96.75 85 ARG A N 1
ATOM 668 C CA . ARG A 1 85 ? -14.965 -4.518 24.121 1.00 96.75 85 ARG A CA 1
ATOM 669 C C . ARG A 1 85 ? -14.456 -3.093 24.242 1.00 96.75 85 ARG A C 1
ATOM 671 O O . ARG A 1 85 ? -14.600 -2.312 23.308 1.00 96.75 85 ARG A O 1
ATOM 678 N N . VAL A 1 86 ? -13.806 -2.785 25.354 1.00 97.38 86 VAL A N 1
ATOM 679 C CA . VAL A 1 86 ? -13.062 -1.534 25.544 1.00 97.38 86 VAL A CA 1
ATOM 680 C C . VAL A 1 86 ? -11.588 -1.838 25.311 1.00 97.38 86 VAL A C 1
ATOM 682 O O . VAL A 1 86 ? -11.117 -2.894 25.741 1.00 97.38 86 VAL A O 1
ATOM 685 N N . LEU A 1 87 ? -10.855 -0.963 24.623 1.00 96.19 87 LEU A N 1
ATOM 686 C CA . LEU A 1 87 ? -9.408 -1.130 24.512 1.00 96.19 87 LEU A CA 1
ATOM 687 C C . LEU A 1 87 ? -8.776 -1.031 25.901 1.00 96.19 87 LEU A C 1
ATOM 689 O O . LEU A 1 87 ? -9.120 -0.158 26.695 1.00 96.19 87 LEU A O 1
ATOM 693 N N . ASP A 1 88 ? -7.822 -1.909 26.191 1.00 94.38 88 ASP A N 1
ATOM 694 C CA . ASP A 1 88 ? -7.023 -1.838 27.415 1.00 94.38 88 ASP A CA 1
ATOM 695 C C . ASP A 1 88 ? -5.824 -0.907 27.195 1.00 94.38 88 ASP A C 1
ATOM 697 O O . ASP A 1 88 ? -4.655 -1.287 27.269 1.00 94.38 88 ASP A O 1
ATOM 701 N N . LEU A 1 89 ? -6.157 0.325 26.808 1.00 90.75 89 LEU A N 1
ATOM 702 C CA . LEU A 1 89 ? -5.247 1.440 26.613 1.00 90.75 89 LEU A CA 1
ATOM 703 C C . LEU A 1 89 ? -5.814 2.619 27.406 1.00 90.75 89 LEU A C 1
ATOM 705 O O . LEU A 1 89 ? -6.877 3.126 27.041 1.00 90.75 89 LEU A O 1
ATOM 709 N N . PRO A 1 90 ? -5.159 3.058 28.492 1.00 86.56 90 PRO A N 1
ATOM 710 C CA . PRO A 1 90 ? -5.628 4.220 29.229 1.00 86.56 90 PRO A CA 1
ATOM 711 C C . PRO A 1 90 ? -5.478 5.482 28.375 1.00 86.56 90 PRO A C 1
ATOM 713 O O . PRO A 1 90 ? -4.564 5.579 27.551 1.00 86.56 90 PRO A O 1
ATOM 716 N N . LEU A 1 91 ? -6.338 6.469 28.629 1.00 90.44 91 LEU A N 1
ATOM 717 C CA . LEU A 1 91 ? -6.184 7.810 28.065 1.00 90.44 91 LEU A CA 1
ATOM 718 C C . LEU A 1 91 ? -4.809 8.372 28.450 1.00 90.44 91 LEU A C 1
ATOM 720 O O . LEU A 1 91 ? -4.387 8.329 29.608 1.00 90.44 91 LEU A O 1
ATOM 724 N N . TYR A 1 92 ? -4.084 8.862 27.454 1.00 89.12 92 TYR A N 1
ATOM 725 C CA . TYR A 1 92 ? -2.709 9.328 27.567 1.00 89.12 92 TYR A CA 1
ATOM 726 C C . TYR A 1 92 ? -2.576 10.738 28.162 1.00 89.12 92 TYR A C 1
ATOM 728 O O . TYR A 1 92 ? -1.518 11.096 28.714 1.00 89.12 92 TYR A O 1
ATOM 736 N N . PHE A 1 93 ? -3.633 11.540 28.042 1.00 91.00 93 PHE A N 1
ATOM 737 C CA . PHE A 1 93 ? -3.759 12.885 28.587 1.00 91.00 93 PHE A CA 1
ATOM 738 C C . PHE A 1 93 ? -4.888 12.952 29.622 1.00 91.00 93 PHE A C 1
ATOM 740 O O . PHE A 1 93 ? -5.984 12.444 29.416 1.00 91.00 93 PHE A O 1
ATOM 747 N N . ASN A 1 94 ? -4.630 13.633 30.741 1.00 89.69 94 ASN A N 1
ATOM 748 C CA . ASN A 1 94 ? -5.652 13.949 31.745 1.00 89.69 94 ASN A CA 1
ATOM 749 C C . ASN A 1 94 ? -6.388 15.248 31.365 1.00 89.69 94 ASN A C 1
ATOM 751 O O . ASN A 1 94 ? -6.397 16.226 32.112 1.00 89.69 94 ASN A O 1
ATOM 755 N N . GLU A 1 95 ? -6.898 15.289 30.141 1.00 91.38 95 GLU A N 1
ATOM 756 C CA . GLU A 1 95 ? -7.524 16.449 29.511 1.00 91.38 95 GLU A CA 1
ATOM 757 C C . GLU A 1 95 ? -8.686 15.960 28.632 1.00 91.38 95 GLU A C 1
ATOM 759 O O . GLU A 1 95 ? -8.763 14.778 28.308 1.00 91.38 95 GLU A O 1
ATOM 764 N N . ASP A 1 96 ? -9.574 16.861 28.204 1.00 92.31 96 ASP A N 1
ATOM 765 C CA . ASP A 1 96 ? -10.585 16.555 27.178 1.00 92.31 96 ASP A CA 1
ATOM 766 C C . ASP A 1 96 ? -9.944 16.512 25.777 1.00 92.31 96 ASP A C 1
ATOM 768 O O . ASP A 1 96 ? -10.223 17.330 24.903 1.00 92.31 96 ASP A O 1
ATOM 772 N N . LEU A 1 97 ? -8.994 15.595 25.627 1.00 87.81 97 LEU A N 1
ATOM 773 C CA . LEU A 1 97 ? -8.142 15.336 24.475 1.00 87.81 97 LEU A CA 1
ATOM 774 C C . LEU A 1 97 ? -8.039 13.810 24.357 1.00 87.81 97 LEU A C 1
ATOM 776 O O . LEU A 1 97 ? -8.006 13.153 25.389 1.00 87.81 97 LEU A O 1
ATOM 780 N N . GLU A 1 98 ? -7.986 13.246 23.149 1.00 91.12 98 GLU A N 1
ATOM 781 C CA . GLU A 1 98 ? -8.294 11.820 22.879 1.00 91.12 98 GLU A CA 1
ATOM 782 C C . GLU A 1 98 ? -9.784 11.547 22.634 1.00 91.12 98 GLU A C 1
ATOM 784 O O . GLU A 1 98 ? -10.390 10.598 23.134 1.00 91.12 98 GLU A O 1
ATOM 789 N N . GLN A 1 99 ? -10.380 12.408 21.812 1.00 92.19 99 GLN A N 1
ATOM 790 C CA . GLN A 1 99 ? -11.720 12.229 21.263 1.00 92.19 99 GLN A CA 1
ATOM 791 C C . GLN A 1 99 ? -11.717 11.272 20.051 1.00 92.19 99 GLN A C 1
ATOM 793 O O . GLN A 1 99 ? -10.701 10.664 19.713 1.00 92.19 99 GLN A O 1
ATOM 798 N N . CYS A 1 100 ? -12.858 11.107 19.369 1.00 90.56 100 CYS A N 1
ATOM 799 C CA . CYS A 1 100 ? -13.025 10.114 18.292 1.00 90.56 100 CYS A CA 1
ATOM 800 C C . CYS A 1 100 ? -11.891 10.098 17.240 1.00 90.56 100 CYS A C 1
ATOM 802 O O . CYS A 1 100 ? -11.301 9.050 16.984 1.00 90.56 100 CYS A O 1
ATOM 804 N N . ALA A 1 101 ? -11.539 11.254 16.667 1.00 95.56 101 ALA A N 1
ATOM 805 C CA . ALA A 1 101 ? -10.467 11.371 15.677 1.00 95.56 101 ALA A CA 1
ATOM 806 C C . ALA A 1 101 ? -9.073 11.143 16.286 1.00 95.56 101 ALA A C 1
ATOM 808 O O . ALA A 1 101 ? -8.197 10.566 15.640 1.00 95.56 101 ALA A O 1
ATOM 809 N N . ASP A 1 102 ? -8.875 11.555 17.531 1.00 96.75 102 ASP A N 1
ATOM 810 C CA . ASP A 1 102 ? -7.588 11.501 18.214 1.00 96.75 102 ASP A CA 1
ATOM 811 C C . ASP A 1 102 ? -7.138 10.070 18.497 1.00 96.75 102 ASP A C 1
ATOM 813 O O . ASP A 1 102 ? -5.948 9.777 18.400 1.00 96.75 102 ASP A O 1
ATOM 817 N N . TRP A 1 103 ? -8.071 9.153 18.761 1.00 97.12 103 TRP A N 1
ATOM 818 C CA . TRP A 1 103 ? -7.753 7.732 18.914 1.00 97.12 103 TRP A CA 1
ATOM 819 C C . TRP A 1 103 ? -7.083 7.145 17.669 1.00 97.12 103 TRP A C 1
ATOM 821 O O . TRP A 1 103 ? -6.136 6.370 17.787 1.00 97.12 103 TRP A O 1
ATOM 831 N N . ALA A 1 104 ? -7.488 7.571 16.470 1.00 97.56 104 ALA A N 1
ATOM 832 C CA . ALA A 1 104 ? -6.817 7.157 15.241 1.00 97.56 104 ALA A CA 1
ATOM 833 C C . ALA A 1 104 ? -5.360 7.661 15.199 1.00 97.56 104 ALA A C 1
ATOM 835 O O . ALA A 1 104 ? -4.452 6.907 14.842 1.00 97.56 104 ALA A O 1
ATOM 836 N N . PHE A 1 105 ? -5.111 8.907 15.624 1.00 97.75 105 PHE A N 1
ATOM 837 C CA . PHE A 1 105 ? -3.752 9.445 15.749 1.00 97.75 105 PHE A CA 1
ATOM 838 C C . PHE A 1 105 ? -2.940 8.721 16.824 1.00 97.75 105 PHE A C 1
ATOM 840 O O . PHE A 1 105 ? -1.766 8.432 16.598 1.00 97.75 105 PHE A O 1
ATOM 847 N N . ARG A 1 106 ? -3.559 8.399 17.966 1.00 96.31 106 ARG A N 1
ATOM 848 C CA . ARG A 1 106 ? -2.930 7.681 19.079 1.00 96.31 106 ARG A CA 1
ATOM 849 C C . ARG A 1 106 ? -2.428 6.310 18.647 1.00 96.31 106 ARG A C 1
ATOM 851 O O . ARG A 1 106 ? -1.256 6.005 18.848 1.00 96.31 106 ARG A O 1
ATOM 858 N N . LEU A 1 107 ? -3.290 5.516 18.014 1.00 96.88 107 LEU A N 1
ATOM 859 C CA . LEU A 1 107 ? -2.952 4.165 17.568 1.00 96.88 107 LEU A CA 1
ATOM 860 C C . LEU A 1 107 ? -1.847 4.183 16.501 1.00 96.88 107 LEU A C 1
ATOM 862 O O . LEU A 1 107 ? -0.880 3.427 16.596 1.00 96.88 107 LEU A O 1
ATOM 866 N N . TRP A 1 108 ? -1.928 5.100 15.531 1.00 97.50 108 TRP A N 1
ATOM 867 C CA . TRP A 1 108 ? -0.882 5.273 14.517 1.00 97.50 108 TRP A CA 1
ATOM 868 C C . TRP A 1 108 ? 0.458 5.739 15.110 1.00 97.50 108 TRP A C 1
ATOM 870 O O . TRP A 1 108 ? 1.532 5.322 14.669 1.00 97.50 108 TRP A O 1
ATOM 880 N N . TYR A 1 109 ? 0.418 6.612 16.116 1.00 96.12 109 TYR A N 1
ATOM 881 C CA . TYR A 1 109 ? 1.597 7.075 16.844 1.00 96.12 109 TYR A CA 1
ATOM 882 C C . TYR A 1 109 ? 2.267 5.940 17.630 1.00 96.12 109 TYR A C 1
ATOM 884 O O . TYR A 1 109 ? 3.484 5.767 17.529 1.00 96.12 109 TYR A O 1
ATOM 892 N N . ASP A 1 110 ? 1.491 5.150 18.376 1.00 93.88 110 ASP A N 1
ATOM 893 C CA . ASP A 1 110 ? 2.018 4.049 19.187 1.00 93.88 110 ASP A CA 1
ATOM 894 C C . ASP A 1 110 ? 2.636 2.950 18.317 1.00 93.88 110 ASP A C 1
ATOM 896 O O . ASP A 1 110 ? 3.756 2.517 18.597 1.00 93.88 110 ASP A O 1
ATOM 900 N N . TYR A 1 111 ? 1.988 2.589 17.204 1.00 93.81 111 TYR A N 1
ATOM 901 C CA . TYR A 1 111 ? 2.565 1.678 16.213 1.00 93.81 111 TYR A CA 1
ATOM 902 C C . TYR A 1 111 ? 3.937 2.163 15.723 1.00 93.81 111 TYR A C 1
ATOM 904 O O . TYR A 1 111 ? 4.924 1.436 15.821 1.00 93.81 111 TYR A O 1
ATOM 912 N N . GLN A 1 112 ? 4.036 3.417 15.265 1.00 92.94 112 GLN A N 1
ATOM 913 C CA . GLN A 1 112 ? 5.299 3.977 14.770 1.00 92.94 112 GLN A CA 1
ATOM 914 C C . GLN A 1 112 ? 6.396 4.023 15.845 1.00 92.94 112 GLN A C 1
ATOM 916 O O . GLN A 1 112 ? 7.583 3.894 15.523 1.00 92.94 112 GLN A O 1
ATOM 921 N N . ARG A 1 113 ? 6.032 4.219 17.121 1.00 89.69 113 ARG A N 1
ATOM 922 C CA . ARG A 1 113 ? 6.981 4.144 18.241 1.00 89.69 113 ARG A CA 1
ATOM 923 C C . ARG A 1 113 ? 7.493 2.728 18.447 1.00 89.69 113 ARG A C 1
ATOM 925 O O . ARG A 1 113 ? 8.706 2.544 18.547 1.00 89.69 113 ARG A O 1
ATOM 932 N N . GLU A 1 114 ? 6.598 1.748 18.476 1.00 86.75 114 GLU A N 1
ATOM 933 C CA . GLU A 1 114 ? 6.951 0.341 18.674 1.00 86.75 114 GLU A CA 1
ATOM 934 C C . GLU A 1 114 ? 7.812 -0.192 17.519 1.00 86.75 114 GLU A C 1
ATOM 936 O O . GLU A 1 114 ? 8.800 -0.891 17.747 1.00 86.75 114 GLU A O 1
ATOM 941 N N . THR A 1 115 ? 7.539 0.243 16.284 1.00 82.00 115 THR A N 1
ATOM 942 C CA . THR A 1 115 ? 8.361 -0.074 15.104 1.00 82.00 115 THR A CA 1
ATOM 943 C C . THR A 1 115 ? 9.588 0.831 14.945 1.00 82.00 115 THR A C 1
ATOM 945 O O . THR A 1 115 ? 10.222 0.837 13.889 1.00 82.00 115 THR A O 1
ATOM 948 N N . LYS A 1 116 ? 9.941 1.616 15.974 1.00 83.25 116 LYS A N 1
ATOM 949 C CA . LYS A 1 116 ? 11.154 2.451 16.041 1.00 83.25 116 LYS A CA 1
ATOM 950 C C . LYS A 1 116 ? 11.314 3.410 14.852 1.00 83.25 116 LYS A C 1
ATOM 952 O O . LYS A 1 116 ? 12.412 3.592 14.325 1.00 83.25 116 LYS A O 1
ATOM 957 N N . ALA A 1 117 ? 10.232 4.073 14.439 1.00 77.19 117 ALA A N 1
ATOM 958 C CA . ALA A 1 117 ? 10.274 5.071 13.367 1.00 77.19 117 ALA A CA 1
ATOM 959 C C . ALA A 1 117 ? 11.207 6.260 13.690 1.00 77.19 117 ALA A C 1
ATOM 961 O O . ALA A 1 117 ? 11.755 6.880 12.773 1.00 77.19 117 ALA A O 1
ATOM 962 N N . GLY A 1 118 ? 11.419 6.557 14.978 1.00 88.62 118 GLY A N 1
ATOM 963 C CA . GLY A 1 118 ? 12.282 7.646 15.438 1.00 88.62 118 GLY A CA 1
ATOM 964 C C . GLY A 1 118 ? 11.757 9.004 14.974 1.00 88.62 118 GLY A C 1
ATOM 965 O O . GLY A 1 118 ? 10.562 9.279 15.056 1.00 88.62 118 GLY A O 1
ATOM 966 N N . GLU A 1 119 ? 12.632 9.850 14.436 1.00 90.06 119 GLU A N 1
ATOM 967 C CA . GLU A 1 119 ? 12.251 11.176 13.928 1.00 90.06 119 GLU A CA 1
ATOM 968 C C . GLU A 1 119 ? 11.387 11.138 12.659 1.00 90.06 119 GLU A C 1
ATOM 970 O O . GLU A 1 119 ? 10.778 12.148 12.309 1.00 90.06 119 GLU A O 1
ATOM 975 N N . ARG A 1 120 ? 11.273 9.969 12.008 1.00 87.94 120 ARG A N 1
ATOM 976 C CA . ARG A 1 120 ? 10.382 9.750 10.856 1.00 87.94 120 ARG A CA 1
ATOM 977 C C . ARG A 1 120 ? 8.927 9.510 11.254 1.00 87.94 120 ARG A C 1
ATOM 979 O O . ARG A 1 120 ? 8.077 9.477 10.363 1.00 87.94 120 ARG A O 1
ATOM 986 N N . LEU A 1 121 ? 8.645 9.322 12.550 1.00 92.69 121 LEU A N 1
ATOM 987 C CA . LEU A 1 121 ? 7.278 9.271 13.062 1.00 92.69 121 LEU A CA 1
ATOM 988 C C . LEU A 1 121 ? 6.526 10.495 12.548 1.00 92.69 121 LEU A C 1
ATOM 990 O O . LEU A 1 121 ? 7.052 11.605 12.621 1.00 92.69 121 LEU A O 1
ATOM 994 N N . TRP A 1 122 ? 5.314 10.317 12.040 1.00 95.56 122 TRP A N 1
ATOM 995 C CA . TRP A 1 122 ? 4.556 11.423 11.472 1.00 95.56 122 TRP A CA 1
ATOM 996 C C . TRP A 1 122 ? 3.084 11.401 11.857 1.00 95.56 122 TRP A C 1
ATOM 998 O O . TRP A 1 122 ? 2.492 10.350 12.108 1.00 95.56 122 TRP A O 1
ATOM 1008 N N . LEU A 1 123 ? 2.523 12.606 11.871 1.00 97.69 123 LEU A N 1
ATOM 1009 C CA . LEU A 1 123 ? 1.116 12.924 12.088 1.00 97.69 123 LEU A CA 1
ATOM 1010 C C . LEU A 1 123 ? 0.712 14.045 11.115 1.00 97.69 123 LEU A C 1
ATOM 1012 O O . LEU A 1 123 ? 1.495 14.415 10.235 1.00 97.69 123 LEU A O 1
ATOM 1016 N N . ILE A 1 124 ? -0.502 14.578 11.248 1.00 97.06 124 ILE A N 1
ATOM 1017 C CA . ILE A 1 124 ? -1.014 15.649 10.385 1.00 97.06 124 ILE A CA 1
ATOM 1018 C C . ILE A 1 124 ? -1.398 16.898 11.180 1.00 97.06 124 ILE A C 1
ATOM 1020 O O . ILE A 1 124 ? -1.716 16.820 12.367 1.00 97.06 124 ILE A O 1
ATOM 1024 N N . ASP A 1 125 ? -1.364 18.047 10.509 1.00 95.50 125 ASP A N 1
ATOM 1025 C CA . ASP A 1 125 ? -1.944 19.300 11.001 1.00 95.50 125 ASP A CA 1
ATOM 1026 C C . ASP A 1 125 ? -3.411 19.469 10.566 1.00 95.50 125 ASP A C 1
ATOM 1028 O O . ASP A 1 125 ? -3.965 18.618 9.865 1.00 95.50 125 ASP A O 1
ATOM 1032 N N . TYR A 1 126 ? -4.022 20.608 10.918 1.00 95.62 126 TYR A N 1
ATOM 1033 C CA . TYR A 1 126 ? -5.419 20.912 10.588 1.00 95.62 126 TYR A CA 1
ATOM 1034 C C . TYR A 1 126 ? -5.725 20.783 9.091 1.00 95.62 126 TYR A C 1
ATOM 1036 O O . TYR A 1 126 ? -6.794 20.323 8.687 1.00 95.62 126 TYR A O 1
ATOM 1044 N N . ASN A 1 127 ? -4.760 21.170 8.256 1.00 94.44 127 ASN A N 1
ATOM 1045 C CA . ASN A 1 127 ? -4.875 21.152 6.806 1.00 94.44 127 ASN A CA 1
ATOM 1046 C C . ASN A 1 127 ? -4.621 19.769 6.198 1.00 94.44 127 ASN A C 1
ATOM 1048 O O . ASN A 1 127 ? -4.628 19.651 4.972 1.00 94.44 127 ASN A O 1
ATOM 1052 N N . GLY A 1 128 ? -4.398 18.747 7.023 1.00 92.31 128 GLY A N 1
ATOM 1053 C CA . GLY A 1 128 ? -4.068 17.406 6.574 1.00 92.31 128 GLY A CA 1
ATOM 1054 C C . GLY A 1 128 ? -2.628 17.278 6.076 1.00 92.31 128 GLY A C 1
ATOM 1055 O O . GLY A 1 128 ? -2.286 16.282 5.442 1.00 92.31 128 GLY A O 1
ATOM 1056 N N . ARG A 1 129 ? -1.764 18.271 6.322 1.00 92.38 129 ARG A N 1
ATOM 1057 C CA . ARG A 1 129 ? -0.366 18.197 5.893 1.00 92.38 129 ARG A CA 1
ATOM 1058 C C . ARG A 1 129 ? 0.388 17.282 6.837 1.00 92.38 129 ARG A C 1
ATOM 1060 O O . ARG A 1 129 ? 0.385 17.496 8.049 1.00 92.38 129 ARG A O 1
ATOM 1067 N N . LYS A 1 130 ? 1.072 16.295 6.265 1.00 94.38 130 LYS A N 1
ATOM 1068 C CA . LYS A 1 130 ? 2.007 15.445 6.996 1.00 94.38 130 LYS A CA 1
ATOM 1069 C C . LYS A 1 130 ? 3.118 16.302 7.607 1.00 94.38 130 LYS A C 1
ATOM 1071 O O . LYS A 1 130 ? 3.735 17.109 6.918 1.00 94.38 130 LYS A O 1
ATOM 1076 N N . LYS A 1 131 ? 3.384 16.069 8.888 1.00 94.75 131 LYS A N 1
ATOM 1077 C CA . LYS A 1 131 ? 4.513 16.613 9.638 1.00 94.75 131 LYS A CA 1
ATOM 1078 C C . LYS A 1 131 ? 5.216 15.452 10.326 1.00 94.75 131 LYS A C 1
ATOM 1080 O O . LYS A 1 131 ? 4.555 14.599 10.914 1.00 94.75 131 LYS A O 1
ATOM 1085 N N . THR A 1 132 ? 6.536 15.391 10.243 1.00 95.50 132 THR A N 1
ATOM 1086 C CA . THR A 1 132 ? 7.335 14.415 10.994 1.00 95.50 132 THR A CA 1
ATOM 1087 C C . THR A 1 132 ? 7.754 14.976 12.353 1.00 95.50 132 THR A C 1
ATOM 1089 O O . THR A 1 132 ? 7.818 16.193 12.549 1.00 95.50 132 THR A O 1
ATOM 1092 N N . LEU A 1 133 ? 8.071 14.090 13.297 1.00 93.94 133 LEU A N 1
ATOM 1093 C CA . LEU A 1 133 ? 8.587 14.456 14.611 1.00 93.94 133 LEU A CA 1
ATOM 1094 C C . LEU A 1 133 ? 9.894 15.255 14.490 1.00 93.94 133 LEU A C 1
ATOM 1096 O O . LEU A 1 133 ? 10.054 16.248 15.196 1.00 93.94 133 LEU A O 1
ATOM 1100 N N . GLY A 1 134 ? 10.798 14.864 13.583 1.00 93.31 134 GLY A N 1
ATOM 1101 C CA . GLY A 1 134 ? 12.041 15.598 13.315 1.00 93.31 134 GLY A CA 1
ATOM 1102 C C . GLY A 1 134 ? 11.776 17.030 12.846 1.00 93.31 134 GLY A C 1
ATOM 1103 O O . GLY A 1 134 ? 12.230 17.984 13.474 1.00 93.31 134 GLY A O 1
ATOM 1104 N N . GLU A 1 135 ? 10.938 17.198 11.818 1.00 91.81 135 GLU A N 1
ATOM 1105 C CA . GLU A 1 135 ? 10.555 18.523 11.307 1.00 91.81 135 GLU A CA 1
ATOM 1106 C C . GLU A 1 135 ? 9.855 19.394 12.359 1.00 91.81 135 GLU A C 1
ATOM 1108 O O . GLU A 1 135 ? 9.901 20.626 12.291 1.00 91.81 135 GLU A O 1
ATOM 1113 N N . TRP A 1 136 ? 9.116 18.779 13.284 1.00 92.62 136 TRP A N 1
ATOM 1114 C CA . TRP A 1 136 ? 8.433 19.495 14.356 1.00 92.62 136 TRP A CA 1
ATOM 1115 C C . TRP A 1 136 ? 9.412 19.951 15.439 1.00 92.62 136 TRP A C 1
ATOM 1117 O O . TRP A 1 136 ? 9.367 21.117 15.834 1.00 92.62 136 TRP A O 1
ATOM 1127 N N . LYS A 1 137 ? 10.356 19.090 15.836 1.00 92.62 137 LYS A N 1
ATOM 1128 C CA . LYS A 1 137 ? 11.442 19.431 16.765 1.00 92.62 137 LYS A CA 1
ATOM 1129 C C . LYS A 1 137 ? 12.331 20.555 16.244 1.00 92.62 137 LYS A C 1
ATOM 1131 O O . LYS A 1 137 ? 12.701 21.428 17.021 1.00 92.62 137 LYS A O 1
ATOM 1136 N N . THR A 1 138 ? 12.612 20.602 14.940 1.00 90.44 138 THR A N 1
ATOM 1137 C CA . THR A 1 138 ? 13.342 21.732 14.338 1.00 90.44 138 THR A CA 1
ATOM 1138 C C . THR A 1 138 ? 12.612 23.059 14.557 1.00 90.44 138 THR A C 1
ATOM 1140 O O . THR A 1 138 ? 13.242 24.068 14.850 1.00 90.44 138 THR A O 1
ATOM 1143 N N . SER A 1 139 ? 11.277 23.065 14.465 1.00 86.00 139 SER A N 1
ATOM 1144 C CA . SER A 1 139 ? 10.463 24.266 14.713 1.00 86.00 139 SER A CA 1
ATOM 1145 C C . SER A 1 139 ? 10.196 24.561 16.195 1.00 86.00 139 SER A C 1
ATOM 1147 O O . SER A 1 139 ? 9.721 25.648 16.518 1.00 86.00 139 SER A O 1
ATOM 1149 N N . LYS A 1 140 ? 10.468 23.604 17.092 1.00 85.81 140 LYS A N 1
ATOM 1150 C CA . LYS A 1 140 ? 10.254 23.703 18.544 1.00 85.81 140 LYS A CA 1
ATOM 1151 C C . LYS A 1 140 ? 11.372 22.971 19.306 1.00 85.81 140 LYS A C 1
ATOM 1153 O O . LYS A 1 140 ? 11.179 21.824 19.720 1.00 85.81 140 LYS A O 1
ATOM 1158 N N . PRO A 1 141 ? 12.540 23.609 19.495 1.00 75.94 141 PRO A N 1
ATOM 1159 C CA . PRO A 1 141 ? 13.641 23.026 20.257 1.00 75.94 141 PRO A CA 1
ATOM 1160 C C . PRO A 1 141 ? 13.205 22.627 21.677 1.00 75.94 141 PRO A C 1
ATOM 1162 O O . PRO A 1 141 ? 12.512 23.385 22.350 1.00 75.94 141 PRO A O 1
ATOM 1165 N N . GLY A 1 142 ? 13.592 21.428 22.124 1.00 73.88 142 GLY A N 1
ATOM 1166 C CA . GLY A 1 142 ? 13.220 20.876 23.438 1.00 73.88 142 GLY A CA 1
ATOM 1167 C C . GLY A 1 142 ? 11.903 20.090 23.472 1.00 73.88 142 GLY A C 1
ATOM 1168 O O . GLY A 1 142 ? 11.534 19.569 24.520 1.00 73.88 142 GLY A O 1
ATOM 1169 N N . ALA A 1 143 ? 11.201 19.971 22.343 1.00 81.12 143 ALA A N 1
ATOM 1170 C CA . ALA A 1 143 ? 9.923 19.277 22.287 1.00 81.12 143 ALA A CA 1
ATOM 1171 C C . ALA A 1 143 ? 10.066 17.744 22.137 1.00 81.12 143 ALA A C 1
ATOM 1173 O O . ALA A 1 143 ? 10.961 17.244 21.447 1.00 81.12 143 ALA A O 1
ATOM 1174 N N . ASP A 1 144 ? 9.180 16.981 22.782 1.00 88.25 144 ASP A N 1
ATOM 1175 C CA . ASP A 1 144 ? 9.224 15.516 22.851 1.00 88.25 144 ASP A CA 1
ATOM 1176 C C . ASP A 1 144 ? 8.123 14.837 22.008 1.00 88.25 144 ASP A C 1
ATOM 1178 O O . ASP A 1 144 ? 7.250 15.476 21.418 1.00 88.25 144 ASP A O 1
ATOM 1182 N N . ALA A 1 145 ? 8.173 13.505 21.906 1.00 90.06 145 ALA A N 1
ATOM 1183 C CA . ALA A 1 145 ? 7.210 12.754 21.098 1.00 90.06 145 ALA A CA 1
ATOM 1184 C C . ALA A 1 145 ? 5.774 12.844 21.658 1.00 90.06 145 ALA A C 1
ATOM 1186 O O . ALA A 1 145 ? 4.817 12.921 20.885 1.00 90.06 145 ALA A O 1
ATOM 1187 N N . LYS A 1 146 ? 5.619 12.911 22.990 1.00 92.19 146 LYS A N 1
ATOM 1188 C CA . LYS A 1 146 ? 4.315 13.092 23.647 1.00 92.19 146 LYS A CA 1
ATOM 1189 C C . LYS A 1 146 ? 3.702 14.449 23.296 1.00 92.19 146 LYS A C 1
ATOM 1191 O O . LYS A 1 146 ? 2.528 14.513 22.936 1.00 92.19 146 LYS A O 1
ATOM 1196 N N . GLY A 1 147 ? 4.493 15.517 23.335 1.00 94.56 147 GLY A N 1
ATOM 1197 C CA . GLY A 1 147 ? 4.094 16.853 22.913 1.00 94.56 147 GLY A CA 1
ATOM 1198 C C . GLY A 1 147 ? 3.737 16.921 21.429 1.00 94.56 147 GLY A C 1
ATOM 1199 O O . GLY A 1 147 ? 2.816 17.651 21.067 1.00 94.56 147 GLY A O 1
ATOM 1200 N N . PHE A 1 148 ? 4.398 16.132 20.577 1.00 95.81 148 PHE A N 1
ATOM 1201 C CA . PHE A 1 148 ? 4.060 16.037 19.155 1.00 95.81 148 PHE A CA 1
ATOM 1202 C C . PHE A 1 148 ? 2.683 15.401 18.921 1.00 95.81 148 PHE A C 1
ATOM 1204 O O . PHE A 1 148 ? 1.884 15.938 18.151 1.00 95.81 148 PHE A O 1
ATOM 1211 N N . LEU A 1 149 ? 2.371 14.310 19.631 1.00 96.25 149 LEU A N 1
ATOM 1212 C CA . LEU A 1 149 ? 1.037 13.705 19.612 1.00 96.25 149 LEU A CA 1
ATOM 1213 C C . LEU A 1 149 ? -0.027 14.699 20.092 1.00 96.25 149 LEU A C 1
ATOM 1215 O O . LEU A 1 149 ? -1.005 14.941 19.385 1.00 96.25 149 LEU A O 1
ATOM 1219 N N . ARG A 1 150 ? 0.213 15.333 21.250 1.00 95.94 150 ARG A N 1
ATOM 1220 C CA . ARG A 1 150 ? -0.686 16.348 21.820 1.00 95.94 150 ARG A CA 1
ATOM 1221 C C . ARG A 1 150 ? -0.919 17.500 20.843 1.00 95.94 150 ARG A C 1
ATOM 1223 O O . ARG A 1 150 ? -2.038 17.981 20.714 1.00 95.94 150 ARG A O 1
ATOM 1230 N N . TRP A 1 151 ? 0.135 17.954 20.158 1.00 95.06 151 TRP A N 1
ATOM 1231 C CA . TRP A 1 151 ? 0.049 19.010 19.150 1.00 95.06 151 TRP A CA 1
ATOM 1232 C C . TRP A 1 151 ? -0.880 18.617 18.005 1.00 95.06 151 TRP A C 1
ATOM 1234 O O . TRP A 1 151 ? -1.728 19.428 17.643 1.00 95.06 151 TRP A O 1
ATOM 1244 N N . SER A 1 152 ? -0.745 17.406 17.460 1.00 96.38 152 SER A N 1
ATOM 1245 C CA . SER A 1 152 ? -1.608 16.954 16.368 1.00 96.38 152 SER A CA 1
ATOM 1246 C C . SER A 1 152 ? -3.063 16.852 16.826 1.00 96.38 152 SER A C 1
ATOM 1248 O O . SER A 1 152 ? -3.910 17.467 16.195 1.00 96.38 152 SER A O 1
ATOM 1250 N N . MET A 1 153 ? -3.348 16.213 17.967 1.00 96.31 153 MET A N 1
ATOM 1251 C CA . MET A 1 153 ? -4.715 16.105 18.513 1.00 96.31 153 MET A CA 1
ATOM 1252 C C . MET A 1 153 ? -5.351 17.476 18.791 1.00 96.31 153 MET A C 1
ATOM 1254 O O . MET A 1 153 ? -6.508 17.718 18.480 1.00 96.31 153 MET A O 1
ATOM 1258 N N . ALA A 1 154 ? -4.573 18.434 19.302 1.00 94.88 154 ALA A N 1
ATOM 1259 C CA . ALA A 1 154 ? -5.075 19.784 19.558 1.00 94.88 154 ALA A CA 1
ATOM 1260 C C . ALA A 1 154 ? -5.277 20.630 18.285 1.00 94.88 154 ALA A C 1
ATOM 1262 O O . ALA A 1 154 ? -5.895 21.689 18.350 1.00 94.88 154 ALA A O 1
ATOM 1263 N N . ASN A 1 155 ? -4.701 20.228 17.146 1.00 94.50 155 ASN A N 1
ATOM 1264 C CA . ASN A 1 155 ? -4.685 21.020 15.911 1.00 94.50 155 ASN A CA 1
ATOM 1265 C C . ASN A 1 155 ? -5.189 20.240 14.693 1.00 94.50 155 ASN A C 1
ATOM 1267 O O . ASN A 1 155 ? -5.004 20.705 13.575 1.00 94.50 155 ASN A O 1
ATOM 1271 N N . ALA A 1 156 ? -5.788 19.069 14.865 1.00 96.69 156 ALA A N 1
ATOM 1272 C CA . ALA A 1 156 ? -6.323 18.253 13.789 1.00 96.69 156 ALA A CA 1
ATOM 1273 C C . ALA A 1 156 ? -7.575 17.529 14.276 1.00 96.69 156 ALA A C 1
ATOM 1275 O O . ALA A 1 156 ? -7.753 17.289 15.462 1.00 96.69 156 ALA A O 1
ATOM 1276 N N . ASN A 1 157 ? -8.462 17.193 13.351 1.00 96.88 157 ASN A N 1
ATOM 1277 C CA . ASN A 1 157 ? -9.714 16.510 13.657 1.00 96.88 157 ASN A CA 1
ATOM 1278 C C . ASN A 1 157 ? -10.121 15.599 12.484 1.00 96.88 157 ASN A C 1
ATOM 1280 O O . ASN A 1 157 ? -9.334 15.344 11.565 1.00 96.88 157 ASN A O 1
ATOM 1284 N N . SER A 1 158 ? -11.366 15.122 12.482 1.00 97.50 158 SER A N 1
ATOM 1285 C CA . SER A 1 158 ? -11.907 14.304 11.390 1.00 97.50 158 SER A CA 1
ATOM 1286 C C . SER A 1 158 ? -11.870 15.016 10.027 1.00 97.50 158 SER A C 1
ATOM 1288 O O . SER A 1 158 ? -11.648 14.368 9.006 1.00 97.50 158 SER A O 1
ATOM 1290 N N . TYR A 1 159 ? -11.979 16.348 9.965 1.00 97.75 159 TYR A N 1
ATOM 1291 C CA . TYR A 1 159 ? -11.787 17.091 8.714 1.00 97.75 159 TYR A CA 1
ATOM 1292 C C . TYR A 1 159 ? -10.348 16.998 8.207 1.00 97.75 159 TYR A C 1
ATOM 1294 O O . TYR A 1 159 ? -10.113 16.702 7.033 1.00 97.75 159 TYR A O 1
ATOM 1302 N N . SER A 1 160 ? -9.378 17.191 9.099 1.00 98.19 160 SER A N 1
ATOM 1303 C CA . SER A 1 160 ? -7.956 17.046 8.783 1.00 98.19 160 SER A CA 1
ATOM 1304 C C . SER A 1 160 ? -7.644 15.646 8.263 1.00 98.19 160 SER A C 1
ATOM 1306 O O . SER A 1 160 ? -6.924 15.505 7.277 1.00 98.19 160 SER A O 1
ATOM 1308 N N . GLN A 1 161 ? -8.245 14.614 8.864 1.00 98.12 161 GLN A N 1
ATOM 1309 C CA . GLN A 1 161 ? -8.127 13.226 8.410 1.00 98.12 161 GLN A CA 1
ATOM 1310 C C . GLN A 1 161 ? -8.732 13.028 7.019 1.00 98.12 161 GLN A C 1
ATOM 1312 O O . GLN A 1 161 ? -8.079 12.483 6.130 1.00 98.12 161 GLN A O 1
ATOM 1317 N N . LYS A 1 162 ? -9.953 13.527 6.794 1.00 96.19 162 LYS A N 1
ATOM 1318 C CA . LYS A 1 162 ? -10.638 13.472 5.495 1.00 96.19 162 LYS A CA 1
ATOM 1319 C C . LYS A 1 162 ? -9.831 14.141 4.377 1.00 96.19 162 LYS A C 1
ATOM 1321 O O . LYS A 1 162 ? -9.849 13.636 3.250 1.00 96.19 162 LYS A O 1
ATOM 1326 N N . LYS A 1 163 ? -9.136 15.242 4.685 1.00 92.69 163 LYS A N 1
ATOM 1327 C CA . LYS A 1 163 ? -8.318 16.025 3.747 1.00 92.69 163 LYS A CA 1
ATOM 1328 C C . LYS A 1 163 ? -6.915 15.446 3.526 1.00 92.69 163 LYS A C 1
ATOM 1330 O O . LYS A 1 163 ? -6.436 15.454 2.398 1.00 92.69 163 LYS A O 1
ATOM 1335 N N . GLY A 1 164 ? -6.254 15.001 4.592 1.00 88.19 164 GLY A N 1
ATOM 1336 C CA . GLY A 1 164 ? -4.821 14.692 4.594 1.00 88.19 164 GLY A CA 1
ATOM 1337 C C . GLY A 1 164 ? -4.447 13.225 4.451 1.00 88.19 164 GLY A C 1
ATOM 1338 O O . GLY A 1 164 ? -3.353 12.917 3.981 1.00 88.19 164 GLY A O 1
ATOM 1339 N N . LEU A 1 165 ? -5.327 12.315 4.872 1.00 95.94 165 LEU A N 1
ATOM 1340 C CA . LEU A 1 165 ? -5.056 10.882 4.803 1.00 95.94 165 LEU A CA 1
ATOM 1341 C C . LEU A 1 165 ? -5.352 10.323 3.412 1.00 95.94 165 LEU A C 1
ATOM 1343 O O . LEU A 1 165 ? -6.123 10.885 2.629 1.00 95.94 165 LEU A O 1
ATOM 1347 N N . PHE A 1 166 ? -4.738 9.185 3.101 1.00 90.69 166 PHE A N 1
ATOM 1348 C CA . PHE A 1 166 ? -4.889 8.554 1.798 1.00 90.69 166 PHE A CA 1
ATOM 1349 C C . PHE A 1 166 ? -6.300 7.994 1.632 1.00 90.69 166 PHE A C 1
ATOM 1351 O O . PHE A 1 166 ? -6.894 7.481 2.577 1.00 90.69 166 PHE A O 1
ATOM 1358 N N . THR A 1 167 ? -6.847 8.093 0.422 1.00 87.19 167 THR A N 1
ATOM 1359 C CA . THR A 1 167 ? -8.156 7.510 0.109 1.00 87.19 167 THR A CA 1
ATOM 1360 C C . THR A 1 167 ? -8.028 5.997 -0.024 1.00 87.19 167 THR A C 1
ATOM 1362 O O . THR A 1 167 ? -7.144 5.521 -0.732 1.00 87.19 167 THR A O 1
ATOM 1365 N N . VAL A 1 168 ? -8.929 5.254 0.621 1.00 89.81 168 VAL A N 1
ATOM 1366 C CA . VAL A 1 168 ? -9.143 3.833 0.319 1.00 89.81 168 VAL A CA 1
ATOM 1367 C C . VAL A 1 168 ? -10.179 3.773 -0.808 1.00 89.81 168 VAL A C 1
ATOM 1369 O O . VAL A 1 168 ? -11.292 4.267 -0.612 1.00 89.81 168 VAL A O 1
ATOM 1372 N N . PRO A 1 169 ? -9.834 3.268 -2.003 1.00 78.25 169 PRO A N 1
ATOM 1373 C CA . PRO A 1 169 ? -10.670 3.471 -3.185 1.00 78.25 169 PRO A CA 1
ATOM 1374 C C . PRO A 1 169 ? -11.864 2.512 -3.260 1.00 78.25 169 PRO A C 1
ATOM 1376 O O . PRO A 1 169 ? -12.832 2.808 -3.957 1.00 78.25 169 PRO A O 1
ATOM 1379 N N . SER A 1 170 ? -11.838 1.391 -2.532 1.00 84.19 170 SER A N 1
ATOM 1380 C CA . SER A 1 170 ? -12.939 0.428 -2.512 1.00 84.19 170 SER A CA 1
ATOM 1381 C C . SER A 1 170 ? -13.077 -0.291 -1.166 1.00 84.19 170 SER A C 1
ATOM 1383 O O . SER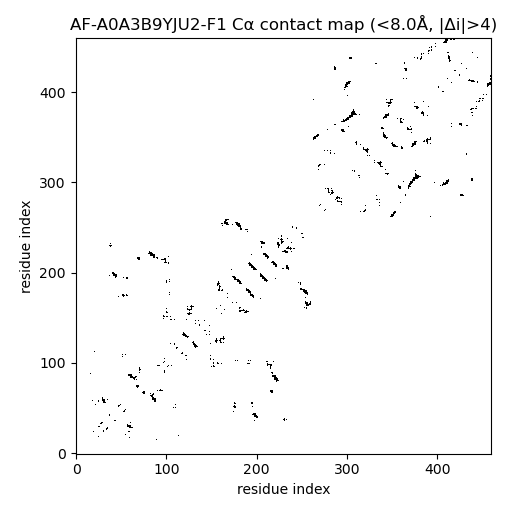 A 1 170 ? -12.125 -0.407 -0.399 1.00 84.19 170 SER A O 1
ATOM 1385 N N . GLU A 1 171 ? -14.270 -0.823 -0.890 1.00 87.12 171 GLU A N 1
ATOM 1386 C CA . GLU A 1 171 ? -14.551 -1.647 0.300 1.00 87.12 171 GLU A CA 1
ATOM 1387 C C . GLU A 1 171 ? -13.653 -2.899 0.376 1.00 87.12 171 GLU A C 1
ATOM 1389 O O . GLU A 1 171 ? -13.237 -3.318 1.460 1.00 87.12 171 GLU A O 1
ATOM 1394 N N . LYS A 1 172 ? -13.280 -3.452 -0.788 1.00 85.69 172 LYS A N 1
ATOM 1395 C CA . LYS A 1 172 ? -12.350 -4.586 -0.917 1.00 85.69 172 LYS A CA 1
ATOM 1396 C C . LYS A 1 172 ? -10.905 -4.240 -0.543 1.00 85.69 172 LYS A C 1
ATOM 1398 O O . LYS A 1 172 ? -10.072 -5.136 -0.416 1.00 85.69 172 LYS A O 1
ATOM 1403 N N . GLU A 1 173 ? -10.594 -2.968 -0.340 1.00 86.62 173 GLU A N 1
ATOM 1404 C CA . GLU A 1 173 ? -9.266 -2.502 0.065 1.00 86.62 173 GLU A CA 1
ATOM 1405 C C . GLU A 1 173 ? -9.225 -1.988 1.504 1.00 86.62 173 GLU A C 1
ATOM 1407 O O . GLU A 1 173 ? -8.152 -1.613 1.968 1.00 86.62 173 GLU A O 1
ATOM 1412 N N . LEU A 1 174 ? -10.357 -2.010 2.221 1.00 93.25 174 LEU A N 1
ATOM 1413 C CA . LEU A 1 174 ? -10.375 -1.726 3.654 1.00 93.25 174 LEU A CA 1
ATOM 1414 C C . LEU A 1 174 ? -9.586 -2.788 4.417 1.00 93.25 174 LEU A C 1
ATOM 1416 O O . LEU A 1 174 ? -9.846 -3.988 4.282 1.00 93.25 174 LEU A O 1
ATOM 1420 N N . LEU A 1 175 ? -8.666 -2.317 5.251 1.00 96.25 175 LEU A N 1
ATOM 1421 C CA . LEU A 1 175 ? -7.829 -3.109 6.139 1.00 96.25 175 LEU A CA 1
ATOM 1422 C C . LEU A 1 175 ? -7.974 -2.635 7.595 1.00 96.25 175 LEU A C 1
ATOM 1424 O O . LEU A 1 175 ? -8.410 -1.507 7.845 1.00 96.25 175 LEU A O 1
ATOM 1428 N N . PRO A 1 176 ? -7.573 -3.464 8.577 1.00 98.19 176 PRO A N 1
ATOM 1429 C CA . PRO A 1 176 ? -7.439 -3.005 9.955 1.00 98.19 176 PRO A CA 1
ATOM 1430 C C . PRO A 1 176 ? -6.533 -1.761 10.037 1.00 98.19 176 PRO A C 1
ATOM 1432 O O . PRO A 1 176 ? -5.476 -1.719 9.402 1.00 98.19 176 PRO A O 1
ATOM 1435 N N . GLY A 1 177 ? -6.946 -0.754 10.805 1.00 97.88 177 GLY A N 1
ATOM 1436 C CA . GLY A 1 177 ? -6.298 0.556 10.918 1.00 97.88 177 GLY A CA 1
ATOM 1437 C C . GLY A 1 177 ? -6.835 1.629 9.962 1.00 97.88 177 GLY A C 1
ATOM 1438 O O . GLY A 1 177 ? -6.517 2.806 10.143 1.00 97.88 177 GLY A O 1
ATOM 1439 N N . ASP A 1 178 ? -7.657 1.260 8.975 1.00 98.31 178 ASP A N 1
ATOM 1440 C CA . ASP A 1 178 ? -8.343 2.229 8.115 1.00 98.31 178 ASP A CA 1
ATOM 1441 C C . ASP A 1 178 ? -9.524 2.888 8.849 1.00 98.31 178 ASP A C 1
ATOM 1443 O O . ASP A 1 178 ? -10.006 2.405 9.876 1.00 98.31 178 ASP A O 1
ATOM 1447 N N . LEU A 1 179 ? -9.979 4.025 8.328 1.00 98.62 179 LEU A N 1
ATOM 1448 C CA . LEU A 1 179 ? -10.928 4.920 8.981 1.00 98.62 179 LEU A CA 1
ATOM 1449 C C . LEU A 1 179 ? -12.183 5.131 8.135 1.00 98.62 179 LEU A C 1
ATOM 1451 O O . LEU A 1 179 ? -12.100 5.270 6.911 1.00 98.62 179 LEU A O 1
ATOM 1455 N N . LEU A 1 180 ? -13.324 5.266 8.807 1.00 98.44 180 LEU A N 1
ATOM 1456 C CA . LEU A 1 180 ? -14.569 5.797 8.256 1.00 98.44 180 LEU A CA 1
ATOM 1457 C C . LEU A 1 180 ? -14.778 7.201 8.825 1.00 98.44 180 LEU A C 1
ATOM 1459 O O . LEU A 1 180 ? -14.992 7.366 10.023 1.00 98.44 180 LEU A O 1
ATOM 1463 N N . VAL A 1 181 ? -14.662 8.218 7.972 1.00 98.38 181 VAL A N 1
ATOM 1464 C CA . VAL A 1 181 ? -14.569 9.619 8.402 1.00 98.38 181 VAL A CA 1
ATOM 1465 C C . VAL A 1 181 ? -15.765 10.423 7.897 1.00 98.38 181 VAL A C 1
ATOM 1467 O O . VAL A 1 181 ? -15.973 10.530 6.687 1.00 98.38 181 VAL A O 1
ATOM 1470 N N . GLN A 1 182 ? -16.514 11.036 8.813 1.00 97.88 182 GLN A N 1
ATOM 1471 C CA . GLN A 1 182 ? -17.645 11.925 8.537 1.00 97.88 182 GLN A CA 1
ATOM 1472 C C . GLN A 1 182 ? -17.302 13.353 8.976 1.00 97.88 182 GLN A C 1
ATOM 1474 O O . GLN A 1 182 ? -17.111 13.624 10.163 1.00 97.88 182 GLN A O 1
ATOM 1479 N N . ASN A 1 183 ? -17.189 14.269 8.016 1.00 96.75 183 ASN A N 1
ATOM 1480 C CA . ASN A 1 183 ? -17.020 15.698 8.275 1.00 96.75 183 ASN A CA 1
ATOM 1481 C C . ASN A 1 183 ? -17.325 16.498 6.998 1.00 96.75 183 ASN A C 1
ATOM 1483 O O . ASN A 1 183 ? -16.713 16.242 5.955 1.00 96.75 183 ASN A O 1
ATOM 1487 N N . GLU A 1 184 ? -18.249 17.454 7.056 1.00 92.12 184 GLU A N 1
ATOM 1488 C CA . GLU A 1 184 ? -18.645 18.279 5.901 1.00 92.12 184 GLU A CA 1
ATOM 1489 C C . GLU A 1 184 ? -18.142 19.724 5.983 1.00 92.12 184 GLU A C 1
ATOM 1491 O O . GLU A 1 184 ? -17.889 20.338 4.950 1.00 92.12 184 GLU A O 1
ATOM 1496 N N . THR A 1 185 ? -17.963 20.261 7.192 1.00 89.94 185 THR A N 1
ATOM 1497 C CA . THR A 1 185 ? -17.829 21.712 7.415 1.00 89.94 185 THR A CA 1
ATOM 1498 C C . THR A 1 185 ? -16.469 22.149 7.953 1.00 89.94 185 THR A C 1
ATOM 1500 O O . THR A 1 185 ? -16.221 23.345 8.079 1.00 89.94 185 THR A O 1
ATOM 1503 N N . GLY A 1 186 ? -15.575 21.218 8.297 1.00 88.38 186 GLY A N 1
ATOM 1504 C CA . GLY A 1 186 ? -14.278 21.539 8.901 1.00 88.38 186 GLY A CA 1
ATOM 1505 C C . GLY A 1 186 ? -14.256 21.547 10.429 1.00 88.38 186 GLY A C 1
ATOM 1506 O O . GLY A 1 186 ? -13.178 21.496 11.030 1.00 88.38 186 GLY A O 1
ATOM 1507 N N . GLY A 1 187 ? -15.432 21.595 11.055 1.00 90.06 187 GLY A N 1
ATOM 1508 C CA . GLY A 1 187 ? -15.607 21.608 12.503 1.00 90.06 187 GLY A CA 1
ATOM 1509 C C . GLY A 1 187 ? -15.741 20.207 13.093 1.00 90.06 187 GLY A C 1
ATOM 1510 O O . GLY A 1 187 ? -14.979 19.297 12.762 1.00 90.06 187 GLY A O 1
ATOM 1511 N N . ILE A 1 188 ? -16.722 20.048 13.981 1.00 91.56 188 ILE A N 1
ATOM 1512 C CA . ILE A 1 188 ? -17.043 18.774 14.627 1.00 91.56 188 ILE A CA 1
ATOM 1513 C C . ILE A 1 188 ? -17.469 17.750 13.567 1.00 91.56 188 ILE A C 1
ATOM 1515 O O . ILE A 1 188 ? -18.249 18.052 12.666 1.00 91.56 188 ILE A O 1
ATOM 1519 N N . GLY A 1 189 ? -16.957 16.532 13.700 1.00 95.81 189 GLY A N 1
ATOM 1520 C CA . GLY A 1 189 ? -17.353 15.390 12.887 1.00 95.81 189 GLY A CA 1
ATOM 1521 C C . GLY A 1 189 ? -17.142 14.092 13.655 1.00 95.81 189 GLY A C 1
ATOM 1522 O O . GLY A 1 189 ? -16.983 14.110 14.874 1.00 95.81 189 GLY A O 1
ATOM 1523 N N . HIS A 1 190 ? -17.074 12.977 12.938 1.00 97.19 190 HIS A N 1
ATOM 1524 C CA . HIS A 1 190 ? -16.884 11.655 13.524 1.00 97.19 190 HIS A CA 1
ATOM 1525 C C . HIS A 1 190 ? -15.838 10.845 12.757 1.00 97.19 190 HIS A C 1
ATOM 1527 O O . HIS A 1 190 ? -15.743 10.931 11.531 1.00 97.19 190 HIS A O 1
ATOM 1533 N N . THR A 1 191 ? -15.064 10.056 13.495 1.00 98.06 191 THR A N 1
ATOM 1534 C CA . THR A 1 191 ? -14.114 9.091 12.946 1.00 98.06 191 THR A CA 1
ATOM 1535 C C . THR A 1 191 ? -14.339 7.757 13.634 1.00 98.06 191 THR A C 1
ATOM 1537 O O . THR A 1 191 ? -14.204 7.659 14.854 1.00 98.06 191 THR A O 1
ATOM 1540 N N . SER A 1 192 ? -14.621 6.737 12.834 1.00 98.38 192 SER A N 1
ATOM 1541 C CA . SER A 1 192 ? -14.624 5.339 13.255 1.00 98.38 192 SER A CA 1
ATOM 1542 C C . SER A 1 192 ? -13.390 4.625 12.709 1.00 98.38 192 SER A C 1
ATOM 1544 O O . SER A 1 192 ? -12.881 4.974 11.642 1.00 98.38 192 SER A O 1
ATOM 1546 N N . ILE A 1 193 ? -12.917 3.615 13.430 1.00 98.75 193 ILE A N 1
ATOM 1547 C CA . ILE A 1 193 ? -11.709 2.847 13.128 1.00 98.75 193 ILE A CA 1
ATOM 1548 C C . ILE A 1 193 ? -12.108 1.411 12.786 1.00 98.75 193 ILE A C 1
ATOM 1550 O O . ILE A 1 193 ? -12.896 0.792 13.502 1.00 98.75 193 ILE A O 1
ATOM 1554 N N . VAL A 1 194 ? -11.540 0.873 11.708 1.00 98.62 194 VAL A N 1
ATOM 1555 C CA . VAL A 1 194 ? -11.602 -0.551 11.368 1.00 98.62 194 VAL A CA 1
ATOM 1556 C C . VAL A 1 194 ? -10.591 -1.290 12.239 1.00 98.62 194 VAL A C 1
ATOM 1558 O O . VAL A 1 194 ? -9.387 -1.198 12.024 1.00 98.62 194 VAL A O 1
ATOM 1561 N N . PHE A 1 195 ? -11.063 -2.022 13.238 1.00 98.56 195 PHE A N 1
ATOM 1562 C CA . PHE A 1 195 ? -10.213 -2.791 14.147 1.00 98.56 195 PHE A CA 1
ATOM 1563 C C . PHE A 1 195 ? -9.820 -4.151 13.578 1.00 98.56 195 PHE A C 1
ATOM 1565 O O . PHE A 1 195 ? -8.702 -4.610 13.804 1.00 98.56 195 PHE A O 1
ATOM 1572 N N . ASP A 1 196 ? -10.710 -4.786 12.813 1.00 98.44 196 ASP A N 1
ATOM 1573 C CA . ASP A 1 196 ? -10.365 -5.960 12.018 1.00 98.44 196 ASP A CA 1
ATOM 1574 C C . ASP A 1 196 ? -11.355 -6.206 10.868 1.00 98.44 196 ASP A C 1
ATOM 1576 O O . ASP A 1 196 ? -12.434 -5.615 10.823 1.00 98.44 196 ASP A O 1
ATOM 1580 N N . VAL A 1 197 ? -10.981 -7.096 9.949 1.00 98.50 197 VAL A N 1
ATOM 1581 C CA . VAL A 1 197 ? -11.736 -7.480 8.756 1.00 98.50 197 VAL A CA 1
ATOM 1582 C C . VAL A 1 197 ? -11.739 -9.000 8.610 1.00 98.50 197 VAL A C 1
ATOM 1584 O O . VAL A 1 197 ? -10.685 -9.647 8.655 1.00 98.50 197 VAL A O 1
ATOM 1587 N N . ALA A 1 198 ? -12.923 -9.563 8.391 1.00 98.25 198 ALA A N 1
ATOM 1588 C CA . ALA A 1 198 ? -13.127 -10.966 8.067 1.00 98.25 198 ALA A CA 1
ATOM 1589 C C . ALA A 1 198 ? -13.838 -11.108 6.718 1.00 98.25 198 ALA A C 1
ATOM 1591 O O . ALA A 1 198 ? -14.628 -10.250 6.334 1.00 98.25 198 ALA A O 1
ATOM 1592 N N . GLU A 1 199 ? -13.550 -12.181 5.993 1.00 97.06 199 GLU A N 1
ATOM 1593 C CA . GLU A 1 199 ? -14.092 -12.475 4.670 1.00 97.06 199 GLU A CA 1
ATOM 1594 C C . GLU A 1 199 ? -14.533 -13.943 4.607 1.00 97.06 199 GLU A C 1
ATOM 1596 O O . GLU A 1 199 ? -13.911 -14.813 5.223 1.00 97.06 199 GLU A O 1
ATOM 1601 N N . ASN A 1 200 ? -15.632 -14.213 3.906 1.00 96.06 200 ASN A N 1
ATOM 1602 C CA . ASN A 1 200 ? -16.110 -15.573 3.657 1.00 96.06 200 ASN A CA 1
ATOM 1603 C C . ASN A 1 200 ? -15.649 -16.089 2.278 1.00 96.06 200 ASN A C 1
ATOM 1605 O O . ASN A 1 200 ? -15.072 -15.354 1.478 1.00 96.06 200 ASN A O 1
ATOM 1609 N N . ALA A 1 201 ? -15.950 -17.352 1.962 1.00 91.25 201 ALA A N 1
ATOM 1610 C CA . ALA A 1 201 ? -15.576 -17.974 0.684 1.00 91.25 201 ALA A CA 1
ATOM 1611 C C . ALA A 1 201 ? -16.187 -17.297 -0.565 1.00 91.25 201 ALA A C 1
ATOM 1613 O O . ALA A 1 201 ? -15.719 -17.516 -1.679 1.00 91.25 201 ALA A O 1
ATOM 1614 N N . GLU A 1 202 ? -17.217 -16.467 -0.392 1.00 88.44 202 GLU A N 1
ATOM 1615 C CA . GLU A 1 202 ? -17.888 -15.719 -1.464 1.00 88.44 202 GLU A CA 1
ATOM 1616 C C . GLU A 1 202 ? -17.285 -14.316 -1.662 1.00 88.44 202 GLU A C 1
ATOM 1618 O O . GLU A 1 202 ? -17.752 -13.552 -2.509 1.00 88.44 202 GLU A O 1
ATOM 1623 N N . GLY A 1 203 ? -16.275 -13.944 -0.868 1.00 87.44 203 GLY A N 1
ATOM 1624 C CA . GLY A 1 203 ? -15.655 -12.621 -0.895 1.00 87.44 203 GLY A CA 1
ATOM 1625 C C . GLY A 1 203 ? -16.481 -11.524 -0.213 1.00 87.44 203 GLY A C 1
ATOM 1626 O O . GLY A 1 203 ? -16.208 -10.340 -0.423 1.00 87.44 203 GLY A O 1
ATOM 1627 N N . LYS A 1 204 ? -17.502 -11.879 0.581 1.00 93.69 204 LYS A N 1
ATOM 1628 C CA . LYS A 1 204 ? -18.250 -10.915 1.405 1.00 93.69 204 LYS A CA 1
ATOM 1629 C C . LYS A 1 204 ? -17.455 -10.600 2.660 1.00 93.69 204 LYS A C 1
ATOM 1631 O O . LYS A 1 204 ? -16.936 -11.514 3.301 1.00 93.69 204 LYS A O 1
ATOM 1636 N N . ARG A 1 205 ? -17.417 -9.323 3.043 1.00 97.38 205 ARG A N 1
ATOM 1637 C CA . ARG A 1 205 ? -16.646 -8.848 4.194 1.00 97.38 205 ARG A CA 1
ATOM 1638 C C . ARG A 1 205 ? -17.503 -8.428 5.374 1.00 97.38 205 ARG A C 1
ATOM 1640 O O . ARG A 1 205 ? -18.615 -7.929 5.215 1.00 97.38 205 ARG A O 1
ATOM 1647 N N . LEU A 1 206 ? -16.923 -8.610 6.553 1.00 98.62 206 LEU A N 1
ATOM 1648 C CA . LEU A 1 206 ? -17.405 -8.127 7.834 1.00 98.62 206 LEU A CA 1
ATOM 1649 C C . LEU A 1 206 ? -16.290 -7.359 8.548 1.00 98.62 206 LEU A C 1
ATOM 1651 O O . LEU A 1 206 ? -15.107 -7.669 8.392 1.00 98.62 206 LEU A O 1
ATOM 1655 N N . TYR A 1 207 ? -16.676 -6.376 9.357 1.00 98.69 207 TYR A N 1
ATOM 1656 C CA . TYR A 1 207 ? -15.776 -5.411 9.981 1.00 98.69 207 TYR A CA 1
ATOM 1657 C C . TYR A 1 207 ? -16.013 -5.316 11.493 1.00 98.69 207 TYR A C 1
ATOM 1659 O O . TYR A 1 207 ? -17.155 -5.180 11.940 1.00 98.69 207 TYR A O 1
ATOM 1667 N N . LEU A 1 208 ? -14.934 -5.343 12.280 1.00 98.50 208 LEU A N 1
ATOM 1668 C CA . LEU A 1 208 ? -14.960 -4.832 13.650 1.00 98.50 208 LEU A CA 1
ATOM 1669 C C . LEU A 1 208 ? -14.727 -3.334 13.584 1.00 98.50 208 LEU A C 1
ATOM 1671 O O . LEU A 1 208 ? -13.696 -2.885 13.083 1.00 98.50 208 LEU A O 1
ATOM 1675 N N . LEU A 1 209 ? -15.695 -2.574 14.077 1.00 98.50 209 LEU A N 1
ATOM 1676 C CA . LEU A 1 209 ? -15.705 -1.122 14.005 1.00 98.50 209 LEU A CA 1
ATOM 1677 C C . LEU A 1 209 ? -15.868 -0.554 15.405 1.00 98.50 209 LEU A C 1
ATOM 1679 O O . LEU A 1 209 ? -16.541 -1.131 16.256 1.00 98.50 209 LEU A O 1
ATOM 1683 N N . GLY A 1 210 ? -15.224 0.576 15.643 1.00 97.44 210 GLY A N 1
ATOM 1684 C CA . GLY A 1 210 ? -15.224 1.208 16.948 1.00 97.44 210 GLY A CA 1
ATOM 1685 C C . GLY A 1 210 ? -14.698 2.629 16.888 1.00 97.44 210 GLY A C 1
ATOM 1686 O O . GLY A 1 210 ? -14.240 3.091 15.842 1.00 97.44 210 GLY A O 1
ATOM 1687 N N . PHE A 1 211 ? -14.786 3.337 18.002 1.00 96.75 211 PHE A N 1
ATOM 1688 C CA . PHE A 1 211 ? -14.413 4.743 18.094 1.00 96.75 211 PHE A CA 1
ATOM 1689 C C . PHE A 1 211 ? -14.216 5.153 19.557 1.00 96.75 211 PHE A C 1
ATOM 1691 O O . PHE A 1 211 ? -14.654 4.461 20.469 1.00 96.75 211 PHE A O 1
ATOM 1698 N N . GLY A 1 212 ? -13.561 6.292 19.779 1.00 94.38 212 GLY A N 1
ATOM 1699 C CA . GLY A 1 212 ? -13.761 7.084 20.999 1.00 94.38 212 GLY A CA 1
ATOM 1700 C C . GLY A 1 212 ? -14.905 8.087 20.806 1.00 94.38 212 GLY A C 1
ATOM 1701 O O . GLY A 1 212 ? -15.494 8.163 19.729 1.00 94.38 212 GLY A O 1
ATOM 1702 N N . PHE A 1 213 ? -15.206 8.909 21.808 1.00 91.25 213 PHE A N 1
ATOM 1703 C CA . PHE A 1 213 ? -16.312 9.873 21.727 1.00 91.25 213 PHE A CA 1
ATOM 1704 C C . PHE A 1 213 ? -15.924 11.281 22.192 1.00 91.25 213 PHE A C 1
ATOM 1706 O O . PHE A 1 213 ? -14.746 11.562 22.401 1.00 91.25 213 PHE A O 1
ATOM 1713 N N . MET A 1 214 ? -16.911 12.179 22.261 1.00 88.56 214 MET A N 1
ATOM 1714 C CA . MET A 1 214 ? -16.773 13.534 22.798 1.00 88.56 214 MET A CA 1
ATOM 1715 C C . MET A 1 214 ? -17.779 13.721 23.945 1.00 88.56 214 MET A C 1
ATOM 1717 O O . MET A 1 214 ? -18.974 13.519 23.713 1.00 88.56 214 MET A O 1
ATOM 1721 N N . PRO A 1 215 ? -17.363 14.138 25.155 1.00 92.50 215 PRO A N 1
ATOM 1722 C CA . PRO A 1 215 ? -15.984 14.380 25.609 1.00 92.50 215 PRO A CA 1
ATOM 1723 C C . PRO A 1 215 ? -15.056 13.161 25.493 1.00 92.50 215 PRO A C 1
ATOM 1725 O O . PRO A 1 215 ? -15.533 12.042 25.310 1.00 92.50 215 PRO A O 1
ATOM 1728 N N . ALA A 1 216 ? -13.744 13.381 25.618 1.00 95.06 216 ALA A N 1
ATOM 1729 C CA . ALA A 1 216 ? -12.730 12.336 25.522 1.00 95.06 216 ALA A CA 1
ATOM 1730 C C . ALA A 1 216 ? -13.035 11.170 26.474 1.00 95.06 216 ALA A C 1
ATOM 1732 O O . ALA A 1 216 ? -13.364 11.348 27.655 1.00 95.06 216 ALA A O 1
ATOM 1733 N N . GLN A 1 217 ? -12.942 9.963 25.933 1.00 95.44 217 GLN A N 1
ATOM 1734 C CA . GLN A 1 217 ? -13.245 8.716 26.620 1.00 95.44 217 GLN A CA 1
ATOM 1735 C C . GLN A 1 217 ? -12.471 7.572 25.977 1.00 95.44 217 GLN A C 1
ATOM 1737 O O . GLN A 1 217 ? -11.969 7.706 24.858 1.00 95.44 217 GLN A O 1
ATOM 1742 N N . GLU A 1 218 ? -12.388 6.449 26.680 1.00 96.12 218 GLU A N 1
ATOM 1743 C CA . GLU A 1 218 ? -11.735 5.239 26.185 1.00 96.12 218 GLU A CA 1
ATOM 1744 C C . GLU A 1 218 ? -12.331 4.796 24.842 1.00 96.12 218 GLU A C 1
ATOM 1746 O O . GLU A 1 218 ? -13.546 4.854 24.639 1.00 96.12 218 GLU A O 1
ATOM 1751 N N . ALA A 1 219 ? -11.473 4.358 23.918 1.00 96.38 219 ALA A N 1
ATOM 1752 C CA . ALA A 1 219 ? -11.931 3.759 22.674 1.00 96.38 219 ALA A CA 1
ATOM 1753 C C . ALA A 1 219 ? -12.489 2.361 22.920 1.00 96.38 219 ALA A C 1
ATOM 1755 O O . ALA A 1 219 ? -11.967 1.571 23.714 1.00 96.38 219 ALA A O 1
ATOM 1756 N N . HIS A 1 220 ? -13.525 2.033 22.165 1.00 97.12 220 HIS A N 1
ATOM 1757 C CA . HIS A 1 220 ? -14.209 0.758 22.261 1.00 97.12 220 HIS A CA 1
ATOM 1758 C C . HIS A 1 220 ? -14.603 0.233 20.884 1.00 97.12 220 HIS A C 1
ATOM 1760 O O . HIS A 1 220 ? -14.615 0.966 19.897 1.00 97.12 220 HIS A O 1
ATOM 1766 N N . ILE A 1 221 ? -14.911 -1.059 20.835 1.00 97.75 221 ILE A N 1
ATOM 1767 C CA . ILE A 1 221 ? -15.464 -1.768 19.686 1.00 97.75 221 ILE A CA 1
ATOM 1768 C C . ILE A 1 221 ? -16.973 -1.882 19.893 1.00 97.75 221 ILE A C 1
ATOM 1770 O O . ILE A 1 221 ? -17.419 -2.329 20.952 1.00 97.75 221 ILE A O 1
ATOM 1774 N N . GLU A 1 222 ? -17.746 -1.494 18.884 1.00 96.69 222 GLU A N 1
ATOM 1775 C CA . GLU A 1 222 ? -19.203 -1.629 18.849 1.00 96.69 222 GLU A CA 1
ATOM 1776 C C . GLU A 1 222 ? -19.606 -3.055 18.449 1.00 96.69 222 GLU A C 1
ATOM 1778 O O . GLU A 1 222 ? -18.970 -3.685 17.599 1.00 96.69 222 GLU A O 1
ATOM 1783 N N . LYS A 1 223 ? -20.690 -3.560 19.039 1.00 96.75 223 LYS A N 1
ATOM 1784 C CA . LYS A 1 223 ? -21.312 -4.833 18.680 1.00 96.75 223 LYS A CA 1
ATOM 1785 C C . LYS A 1 223 ? -22.426 -4.581 17.673 1.00 96.75 223 LYS A C 1
ATOM 1787 O O . LYS A 1 223 ? -23.414 -3.928 17.996 1.00 96.75 223 LYS A O 1
ATOM 1792 N N . ALA A 1 224 ? -22.298 -5.144 16.477 1.00 97.12 224 ALA A N 1
ATOM 1793 C CA . ALA A 1 224 ? -23.348 -5.061 15.471 1.00 97.12 224 ALA A CA 1
ATOM 1794 C C . ALA A 1 224 ? -24.613 -5.804 15.918 1.00 97.12 224 ALA A C 1
ATOM 1796 O O . ALA A 1 224 ? -24.546 -6.962 16.349 1.00 97.12 224 ALA A O 1
ATOM 1797 N N . ALA A 1 225 ? -25.766 -5.160 15.747 1.00 94.62 225 ALA A N 1
ATOM 1798 C CA . ALA A 1 225 ? -27.057 -5.834 15.805 1.00 94.62 225 ALA A CA 1
ATOM 1799 C C . ALA A 1 225 ? -27.247 -6.768 14.591 1.00 94.62 225 ALA A C 1
ATOM 1801 O O . ALA A 1 225 ? -26.536 -6.665 13.584 1.00 94.62 225 ALA A O 1
ATOM 1802 N N . ALA A 1 226 ? -28.209 -7.691 14.671 1.00 92.69 226 ALA A N 1
ATOM 1803 C CA . ALA A 1 226 ? -28.416 -8.728 13.652 1.00 92.69 226 ALA A CA 1
ATOM 1804 C C . ALA A 1 226 ? -28.767 -8.154 12.265 1.00 92.69 226 ALA A C 1
ATOM 1806 O O . ALA A 1 226 ? -28.421 -8.728 11.240 1.00 92.69 226 ALA A O 1
ATOM 1807 N N . GLU A 1 227 ? -29.414 -6.993 12.215 1.00 94.69 227 GLU A N 1
ATOM 1808 C CA . GLU A 1 227 ? -29.744 -6.272 10.986 1.00 94.69 227 GLU A CA 1
ATOM 1809 C C . GLU A 1 227 ? -28.587 -5.418 10.442 1.00 94.69 227 GLU A C 1
ATOM 1811 O O . GLU A 1 227 ? -28.696 -4.826 9.367 1.00 94.69 227 GLU A O 1
ATOM 1816 N N . GLN A 1 228 ? -27.487 -5.301 11.186 1.00 96.50 228 GLN A N 1
ATOM 1817 C CA . GLN A 1 228 ? -26.311 -4.502 10.826 1.00 96.50 228 GLN A CA 1
ATOM 1818 C C . GLN A 1 228 ? -25.138 -5.381 10.362 1.00 96.50 228 GLN A C 1
ATOM 1820 O O . GLN A 1 228 ? -24.243 -4.914 9.649 1.00 96.50 228 GLN A O 1
ATOM 1825 N N . GLY A 1 229 ? -25.153 -6.665 10.712 1.00 96.88 229 GLY A N 1
ATOM 1826 C CA . GLY A 1 229 ? -24.195 -7.646 10.228 1.00 96.88 229 GLY A CA 1
ATOM 1827 C C . GLY A 1 229 ? -24.396 -9.014 10.866 1.00 96.88 229 GLY A C 1
ATOM 1828 O O . GLY A 1 229 ? -25.523 -9.469 11.011 1.00 96.88 229 GLY A O 1
ATOM 1829 N N . GLN A 1 230 ? -23.311 -9.704 11.209 1.00 97.19 230 GLN A N 1
ATOM 1830 C CA . GLN A 1 230 ? -23.361 -11.102 11.637 1.00 97.19 230 GLN A CA 1
ATOM 1831 C C . GLN A 1 230 ? -22.376 -11.363 12.775 1.00 97.19 230 GLN A C 1
ATOM 1833 O O . GLN A 1 230 ? -21.227 -10.934 12.729 1.00 97.19 230 GLN A O 1
ATOM 1838 N N . GLY A 1 231 ? -22.820 -12.082 13.811 1.00 95.75 231 GLY A N 1
ATOM 1839 C CA . GLY A 1 231 ? -21.957 -12.480 14.929 1.00 95.75 231 GLY A CA 1
ATOM 1840 C C . GLY A 1 231 ? -21.335 -11.307 15.697 1.00 95.75 231 GLY A C 1
ATOM 1841 O O . GLY A 1 231 ? -20.232 -11.447 16.210 1.00 95.75 231 GLY A O 1
ATOM 1842 N N . GLY A 1 232 ? -22.002 -10.146 15.739 1.00 96.75 232 GLY A N 1
ATOM 1843 C CA . GLY A 1 232 ? -21.487 -8.915 16.356 1.00 96.75 232 GLY A CA 1
ATOM 1844 C C . GLY A 1 232 ? -20.565 -8.084 15.458 1.00 96.75 232 GLY A C 1
ATOM 1845 O O . GLY A 1 232 ? -20.171 -6.988 15.846 1.00 96.75 232 GLY A O 1
ATOM 1846 N N . TRP A 1 233 ? -20.251 -8.564 14.255 1.00 98.50 233 TRP A N 1
ATOM 1847 C CA . TRP A 1 233 ? -19.479 -7.838 13.255 1.00 98.50 233 TRP A CA 1
ATOM 1848 C C . TRP A 1 233 ? -20.387 -7.113 12.264 1.00 98.50 233 TRP A C 1
ATOM 1850 O O . TRP A 1 233 ? -21.433 -7.634 11.885 1.00 98.50 233 TRP A O 1
ATOM 1860 N N . PHE A 1 234 ? -19.971 -5.943 11.789 1.00 98.62 234 PHE A N 1
ATOM 1861 C CA . PHE A 1 234 ? -20.754 -5.136 10.856 1.00 98.62 234 PHE A CA 1
ATOM 1862 C C . PHE A 1 234 ? -20.516 -5.529 9.398 1.00 98.62 234 PHE A C 1
ATOM 1864 O O . PHE A 1 234 ? -19.386 -5.792 8.997 1.00 98.62 234 PHE A O 1
ATOM 1871 N N . THR A 1 235 ? -21.555 -5.454 8.568 1.00 98.44 235 THR A N 1
ATOM 1872 C CA . THR A 1 235 ? -21.367 -5.175 7.132 1.00 98.44 235 THR A CA 1
ATOM 1873 C C . THR A 1 235 ? -21.083 -3.683 6.947 1.00 98.44 235 THR A C 1
ATOM 1875 O O . THR A 1 235 ? -21.524 -2.869 7.765 1.00 98.44 235 THR A O 1
ATOM 1878 N N . LEU A 1 236 ? -20.394 -3.276 5.872 1.00 97.75 236 LEU A N 1
ATOM 1879 C CA . LEU A 1 236 ? -20.143 -1.845 5.656 1.00 97.75 236 LEU A CA 1
ATOM 1880 C C . LEU A 1 236 ? -21.451 -1.062 5.456 1.00 97.75 236 LEU A C 1
ATOM 1882 O O . LEU A 1 236 ? -21.600 0.046 5.970 1.00 97.75 236 LEU A O 1
ATOM 1886 N N . GLU A 1 237 ? -22.423 -1.645 4.754 1.00 97.62 237 GLU A N 1
ATOM 1887 C CA . GLU A 1 237 ? -23.753 -1.056 4.583 1.00 97.62 237 GLU A CA 1
ATOM 1888 C C . GLU A 1 237 ? -24.490 -0.903 5.923 1.00 97.62 237 GLU A C 1
ATOM 1890 O O . GLU A 1 237 ? -25.002 0.175 6.235 1.00 97.62 237 GLU A O 1
ATOM 1895 N N . GLY A 1 238 ? -24.503 -1.956 6.746 1.00 97.56 238 GLY A N 1
ATOM 1896 C CA . GLY A 1 238 ? -25.120 -1.921 8.068 1.00 97.56 238 GLY A CA 1
ATOM 1897 C C . GLY A 1 238 ? -24.493 -0.866 8.974 1.00 97.56 238 GLY A C 1
ATOM 1898 O O . GLY A 1 238 ? -25.218 -0.142 9.658 1.00 97.56 238 GLY A O 1
ATOM 1899 N N . TYR A 1 239 ? -23.169 -0.696 8.915 1.00 97.50 239 TYR A N 1
ATOM 1900 C CA . TYR A 1 239 ? -22.499 0.361 9.667 1.00 97.50 239 TYR A CA 1
ATOM 1901 C C . TYR A 1 239 ? -22.795 1.763 9.130 1.00 97.50 239 TYR A C 1
ATOM 1903 O O . TYR A 1 239 ? -23.007 2.682 9.913 1.00 97.50 239 TYR A O 1
ATOM 1911 N N . ARG A 1 240 ? -22.882 1.958 7.808 1.00 96.88 240 ARG A N 1
ATOM 1912 C CA . ARG A 1 240 ? -23.313 3.249 7.235 1.00 96.88 240 ARG A CA 1
ATOM 1913 C C . ARG A 1 240 ? -24.704 3.645 7.725 1.00 96.88 240 ARG A C 1
ATOM 1915 O O . ARG A 1 240 ? -24.923 4.804 8.067 1.00 96.88 240 ARG A O 1
ATOM 1922 N N . ARG A 1 241 ? -25.629 2.685 7.816 1.00 95.50 241 ARG A N 1
ATOM 1923 C CA . ARG A 1 241 ? -26.963 2.903 8.394 1.00 95.50 241 ARG A CA 1
ATOM 1924 C C . ARG A 1 241 ? -26.892 3.235 9.888 1.00 95.50 241 ARG A C 1
ATOM 1926 O O . ARG A 1 241 ? -27.567 4.167 10.312 1.00 95.50 241 ARG A O 1
ATOM 1933 N N . TYR A 1 242 ? -26.058 2.531 10.658 1.00 94.88 242 TYR A N 1
ATOM 1934 C CA . TYR A 1 242 ? -25.783 2.867 12.061 1.00 94.88 242 TYR A CA 1
ATOM 1935 C C . TYR A 1 242 ? -25.294 4.318 12.197 1.00 94.88 242 TYR A C 1
ATOM 1937 O O . TYR A 1 242 ? -25.902 5.108 12.916 1.00 94.88 242 TYR A O 1
ATOM 1945 N N . LEU A 1 243 ? -24.268 4.706 11.431 1.00 95.00 243 LEU A N 1
ATOM 1946 C CA . LEU A 1 243 ? -23.726 6.063 11.452 1.00 95.00 243 LEU A CA 1
ATOM 1947 C C . LEU A 1 243 ? -24.785 7.104 11.083 1.00 95.00 243 LEU A C 1
ATOM 1949 O O . LEU A 1 243 ? -24.914 8.102 11.778 1.00 95.00 243 LEU A O 1
ATOM 1953 N N . LYS A 1 244 ? -25.586 6.861 10.041 1.00 93.62 244 LYS A N 1
ATOM 1954 C CA . LYS A 1 244 ? -26.657 7.773 9.614 1.00 93.62 244 LYS A CA 1
ATOM 1955 C C . LYS A 1 244 ? -27.724 8.000 10.692 1.00 93.62 244 LYS A C 1
ATOM 1957 O O . LYS A 1 244 ? -28.281 9.090 10.775 1.00 93.62 244 LYS A O 1
ATOM 1962 N N . ASN A 1 245 ? -28.016 6.985 11.502 1.00 92.75 245 ASN A N 1
ATOM 1963 C CA . ASN A 1 245 ? -29.044 7.063 12.540 1.00 92.75 245 ASN A CA 1
ATOM 1964 C C . ASN A 1 245 ? -28.571 7.791 13.807 1.00 92.75 245 ASN A C 1
ATOM 1966 O O . ASN A 1 245 ? -29.402 8.305 14.553 1.00 92.75 245 ASN A O 1
ATOM 1970 N N . HIS A 1 246 ? -27.260 7.828 14.059 1.00 91.25 246 HIS A N 1
ATOM 1971 C CA . HIS A 1 246 ? -26.694 8.371 15.298 1.00 91.25 246 HIS A CA 1
ATOM 1972 C C . HIS A 1 246 ? -25.837 9.627 15.092 1.00 91.25 246 HIS A C 1
ATOM 1974 O O . HIS A 1 246 ? -25.649 10.396 16.034 1.00 91.25 246 HIS A O 1
ATOM 1980 N N . PHE A 1 247 ? -25.360 9.875 13.870 1.00 91.38 247 PHE A N 1
ATOM 1981 C CA . PHE A 1 247 ? -24.461 10.975 13.535 1.00 91.38 247 PHE A CA 1
ATOM 1982 C C . PHE A 1 247 ? -24.908 11.714 12.274 1.00 91.38 247 PHE A C 1
ATOM 1984 O O . PHE A 1 247 ? -25.087 11.133 11.205 1.00 91.38 247 PHE A O 1
ATOM 1991 N N . SER A 1 248 ? -25.004 13.038 12.374 1.00 90.12 248 SER A N 1
ATOM 1992 C CA . SER A 1 248 ? -25.387 13.931 11.277 1.00 90.12 248 SER A CA 1
ATOM 1993 C C . SER A 1 248 ? -24.181 14.712 10.738 1.00 90.12 248 SER A C 1
ATOM 1995 O O . SER A 1 248 ? -24.199 15.940 10.700 1.00 90.12 248 SER A O 1
ATOM 1997 N N . PHE A 1 249 ? -23.105 14.005 10.369 1.00 94.75 249 PHE A N 1
ATOM 1998 C CA . PHE A 1 249 ? -21.842 14.600 9.885 1.00 94.75 249 PHE A CA 1
ATOM 1999 C C . PHE A 1 249 ? -21.525 14.267 8.412 1.00 94.75 249 PHE A C 1
ATOM 2001 O O . PHE A 1 249 ? -20.365 14.333 7.991 1.00 94.75 249 PHE A O 1
ATOM 2008 N N . GLY A 1 250 ? -22.551 13.893 7.642 1.00 93.75 250 GLY A N 1
ATOM 2009 C CA . GLY A 1 250 ? -22.454 13.529 6.227 1.00 93.75 250 GLY A CA 1
ATOM 2010 C C . GLY A 1 250 ? -22.101 12.063 5.972 1.00 93.75 250 GLY A C 1
ATOM 2011 O O . GLY A 1 250 ? -21.956 11.263 6.897 1.00 93.75 250 GLY A O 1
ATOM 2012 N N . GLU A 1 251 ? -21.951 11.702 4.699 1.00 94.12 251 GLU A N 1
ATOM 2013 C CA . GLU A 1 251 ? -21.573 10.341 4.298 1.00 94.12 251 GLU A CA 1
ATOM 2014 C C . GLU A 1 251 ? -20.116 10.016 4.690 1.00 94.12 251 GLU A C 1
ATOM 2016 O O . GLU A 1 251 ? -19.211 10.832 4.454 1.00 94.12 251 GLU A O 1
ATOM 2021 N N . PRO A 1 252 ? -19.849 8.829 5.270 1.00 96.69 252 PRO A N 1
ATOM 2022 C CA . PRO A 1 252 ? -18.503 8.441 5.663 1.00 96.69 252 PRO A CA 1
ATOM 2023 C C . PRO A 1 252 ? -17.626 8.171 4.438 1.00 96.69 252 PRO A C 1
ATOM 2025 O O . PRO A 1 252 ? -17.977 7.388 3.552 1.00 96.69 252 PRO A O 1
ATOM 2028 N N . VAL A 1 253 ? -16.430 8.760 4.426 1.00 96.69 253 VAL A N 1
ATOM 2029 C CA . VAL A 1 253 ? -15.389 8.453 3.438 1.00 96.69 253 VAL A CA 1
ATOM 2030 C C . VAL A 1 253 ? -14.310 7.563 4.042 1.00 96.69 253 VAL A C 1
ATOM 2032 O O . VAL A 1 253 ? -13.961 7.701 5.212 1.00 96.69 253 VAL A O 1
ATOM 2035 N N . MET A 1 254 ? -13.754 6.664 3.229 1.00 97.56 254 MET A N 1
ATOM 2036 C CA . MET A 1 254 ? -12.728 5.723 3.676 1.00 97.56 254 MET A CA 1
ATOM 2037 C C . MET A 1 254 ? -11.335 6.350 3.563 1.00 97.56 254 MET A C 1
ATOM 2039 O O . MET A 1 254 ? -10.959 6.879 2.505 1.00 97.56 254 MET A O 1
ATOM 2043 N N . ARG A 1 255 ? -10.572 6.326 4.656 1.00 97.62 255 ARG A N 1
ATOM 2044 C CA . ARG A 1 255 ? -9.238 6.933 4.750 1.00 97.62 255 ARG A CA 1
ATOM 2045 C C . ARG A 1 255 ? -8.234 5.996 5.405 1.00 97.62 255 ARG A C 1
ATOM 2047 O O . ARG A 1 255 ? -8.616 5.135 6.181 1.00 97.62 255 ARG A O 1
ATOM 2054 N N . SER A 1 256 ? -6.953 6.183 5.110 1.00 96.06 256 SER A N 1
ATOM 2055 C CA . SER A 1 256 ? -5.872 5.396 5.700 1.00 96.06 256 SER A CA 1
ATOM 2056 C C . SER A 1 256 ? -4.633 6.247 5.966 1.00 96.06 256 SER A C 1
ATOM 2058 O O . SER A 1 256 ? -4.282 7.128 5.174 1.00 96.06 256 SER A O 1
ATOM 2060 N N . PHE A 1 257 ? -3.946 5.966 7.074 1.00 94.88 257 PHE A N 1
ATOM 2061 C CA . PHE A 1 257 ? -2.597 6.486 7.318 1.00 94.88 257 PHE A CA 1
ATOM 2062 C C . PHE A 1 257 ? -1.586 5.924 6.323 1.00 94.88 257 PHE A C 1
ATOM 2064 O O . PHE A 1 257 ? -0.592 6.571 6.000 1.00 94.88 257 PHE A O 1
ATOM 2071 N N . GLU A 1 258 ? -1.851 4.738 5.791 1.00 86.50 258 GLU A N 1
ATOM 2072 C CA . GLU A 1 258 ? -1.001 4.086 4.816 1.00 86.50 258 GLU A CA 1
ATOM 2073 C C . GLU A 1 258 ? -1.551 4.311 3.409 1.00 86.50 258 GLU A C 1
ATOM 2075 O O . GLU A 1 258 ? -2.755 4.284 3.158 1.00 86.50 258 GLU A O 1
ATOM 2080 N N . ARG A 1 259 ? -0.663 4.550 2.446 1.00 73.69 259 ARG A N 1
ATOM 2081 C CA . ARG A 1 259 ? -1.086 4.798 1.070 1.00 73.69 259 ARG A CA 1
ATOM 2082 C C . ARG A 1 259 ? -1.568 3.497 0.434 1.00 73.69 259 ARG A C 1
ATOM 2084 O O . ARG A 1 259 ? -0.760 2.687 -0.014 1.00 73.69 259 ARG A O 1
ATOM 2091 N N . ARG A 1 260 ? -2.889 3.308 0.363 1.00 67.50 260 ARG A N 1
ATOM 2092 C CA . ARG A 1 260 ? -3.510 2.282 -0.487 1.00 67.50 260 ARG A CA 1
ATOM 2093 C C . ARG A 1 260 ? -3.346 2.720 -1.946 1.00 67.50 260 ARG A C 1
ATOM 2095 O O . ARG A 1 260 ? -3.551 3.884 -2.278 1.00 67.50 260 ARG A O 1
ATOM 2102 N N . GLY A 1 261 ? -2.887 1.824 -2.813 1.00 51.94 261 GLY A N 1
ATOM 2103 C CA . GLY A 1 261 ? -2.782 2.123 -4.246 1.00 51.94 261 GLY A CA 1
ATOM 2104 C C . GLY A 1 261 ? -1.505 2.828 -4.734 1.00 51.94 261 GLY A C 1
ATOM 2105 O O . GLY A 1 261 ? -1.398 3.060 -5.934 1.00 51.94 261 GLY A O 1
ATOM 2106 N N . THR A 1 262 ? -0.481 3.079 -3.904 1.00 51.16 262 THR A N 1
ATOM 2107 C CA . THR A 1 262 ? 0.901 3.152 -4.431 1.00 51.16 262 THR A CA 1
ATOM 2108 C C . THR A 1 262 ? 1.642 1.879 -4.104 1.00 51.16 262 THR A C 1
ATOM 2110 O O . THR A 1 262 ? 2.484 1.840 -3.211 1.00 51.16 262 THR A O 1
ATOM 2113 N N . ARG A 1 263 ? 1.351 0.825 -4.873 1.00 62.34 263 ARG A N 1
ATOM 2114 C CA . ARG A 1 263 ? 2.260 -0.322 -4.933 1.00 62.34 263 ARG A CA 1
ATOM 2115 C C . ARG A 1 263 ? 3.648 0.104 -5.430 1.00 62.34 263 ARG A C 1
ATOM 2117 O O . ARG A 1 263 ? 4.612 -0.573 -5.107 1.00 62.34 263 ARG A O 1
ATOM 2124 N N . ILE A 1 264 ? 3.742 1.227 -6.160 1.00 80.81 264 ILE A N 1
ATOM 2125 C CA . ILE A 1 264 ? 4.981 1.778 -6.725 1.00 80.81 264 ILE A CA 1
ATOM 2126 C C . ILE A 1 264 ? 5.637 2.788 -5.778 1.00 80.81 264 ILE A C 1
ATOM 2128 O O . ILE A 1 264 ? 5.040 3.816 -5.460 1.00 80.81 264 ILE A O 1
ATOM 2132 N N . SER A 1 265 ? 6.878 2.513 -5.381 1.00 84.31 265 SER A N 1
ATOM 2133 C CA . SER A 1 265 ? 7.801 3.477 -4.769 1.00 84.31 265 SER A CA 1
ATOM 2134 C C . SER A 1 265 ? 8.856 3.894 -5.794 1.00 84.31 265 SER A C 1
ATOM 2136 O O . SER A 1 265 ? 9.396 3.043 -6.498 1.00 84.31 265 SER A O 1
ATOM 2138 N N . GLU A 1 266 ? 9.180 5.181 -5.884 1.00 85.25 266 GLU A N 1
ATOM 2139 C CA . GLU A 1 266 ? 10.278 5.635 -6.742 1.00 85.25 266 GLU A CA 1
ATOM 2140 C C . GLU A 1 266 ? 11.620 5.210 -6.148 1.00 85.25 266 GLU A C 1
ATOM 2142 O O . GLU A 1 266 ? 11.903 5.442 -4.970 1.00 85.25 266 GLU A O 1
ATOM 2147 N N . ARG A 1 267 ? 12.444 4.567 -6.972 1.00 91.88 267 ARG A N 1
ATOM 2148 C CA . ARG A 1 267 ? 13.802 4.175 -6.613 1.00 91.88 267 ARG A CA 1
ATOM 2149 C C . ARG A 1 267 ? 14.684 4.182 -7.865 1.00 91.88 267 ARG A C 1
ATOM 2151 O O . ARG A 1 267 ? 15.078 3.114 -8.345 1.00 91.88 267 ARG A O 1
ATOM 2158 N N . PRO A 1 268 ? 14.942 5.373 -8.426 1.00 95.50 268 PRO A N 1
ATOM 2159 C CA . PRO A 1 268 ? 15.569 5.487 -9.728 1.00 95.50 268 PRO A CA 1
ATOM 2160 C C . PRO A 1 268 ? 16.978 4.895 -9.726 1.00 95.50 268 PRO A C 1
ATOM 2162 O O . PRO A 1 268 ? 17.722 5.076 -8.765 1.00 95.50 268 PRO A O 1
ATOM 2165 N N . ILE A 1 269 ? 17.328 4.195 -10.802 1.00 97.50 269 ILE A N 1
ATOM 2166 C CA . ILE A 1 269 ? 18.711 3.784 -11.078 1.00 97.50 269 ILE A CA 1
ATOM 2167 C C . ILE A 1 269 ? 19.514 4.969 -11.617 1.00 97.50 269 ILE A C 1
ATOM 2169 O O . ILE A 1 269 ? 18.943 5.889 -12.213 1.00 97.50 269 ILE A O 1
ATOM 2173 N N . SER A 1 270 ? 20.839 4.932 -11.469 1.00 96.81 270 SER A N 1
ATOM 2174 C CA . SER A 1 270 ? 21.718 5.925 -12.086 1.00 96.81 270 SER A CA 1
ATOM 2175 C C . SER A 1 270 ? 21.494 5.987 -13.599 1.00 96.81 270 SER A C 1
ATOM 2177 O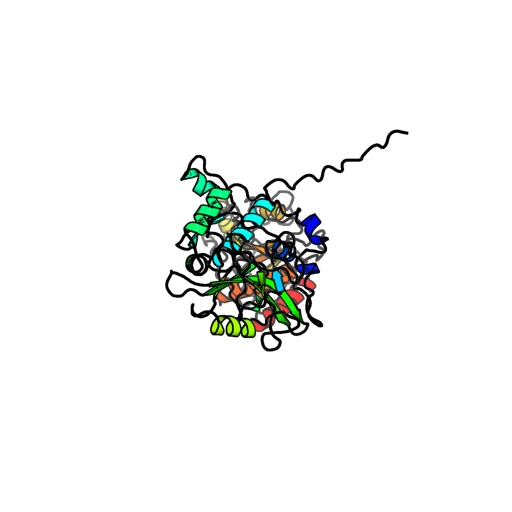 O . SER A 1 270 ? 21.533 4.971 -14.302 1.00 96.81 270 SER A O 1
ATOM 2179 N N . PHE A 1 271 ? 21.228 7.192 -14.102 1.00 94.75 271 PHE A N 1
ATOM 2180 C CA . PHE A 1 271 ? 20.997 7.461 -15.522 1.00 94.75 271 PHE A CA 1
ATOM 2181 C C . PHE A 1 271 ? 21.714 8.745 -15.946 1.00 94.75 271 PHE A C 1
ATOM 2183 O O . PHE A 1 271 ? 21.102 9.725 -16.387 1.00 94.75 271 PHE A O 1
ATOM 2190 N N . SER A 1 272 ? 23.032 8.748 -15.751 1.00 96.06 272 SER A N 1
ATOM 2191 C CA . SER A 1 272 ? 23.907 9.859 -16.110 1.00 96.06 272 SER A CA 1
ATOM 2192 C C . SER A 1 272 ? 23.919 10.116 -17.622 1.00 96.06 272 SER A C 1
ATOM 2194 O O . SER A 1 272 ? 23.450 9.305 -18.427 1.00 96.06 272 SER A O 1
ATOM 2196 N N . ASP A 1 273 ? 24.526 11.227 -18.040 1.00 95.31 273 ASP A N 1
ATOM 2197 C CA . ASP A 1 273 ? 24.747 11.499 -19.464 1.00 95.31 273 ASP A CA 1
ATOM 2198 C C . ASP A 1 273 ? 25.647 10.449 -20.136 1.00 95.31 273 ASP A C 1
ATOM 2200 O O . ASP A 1 273 ? 25.554 10.243 -21.345 1.00 95.31 273 ASP A O 1
ATOM 2204 N N . ALA A 1 274 ? 26.484 9.735 -19.373 1.00 95.62 274 ALA A N 1
ATOM 2205 C CA . ALA A 1 274 ? 27.238 8.602 -19.898 1.00 95.62 274 ALA A CA 1
ATOM 2206 C C . ALA A 1 274 ? 26.314 7.420 -20.231 1.00 95.62 274 ALA A C 1
ATOM 2208 O O . ALA A 1 274 ? 26.396 6.894 -21.339 1.00 95.62 274 ALA A O 1
ATOM 2209 N N . ARG A 1 275 ? 25.383 7.052 -19.336 1.00 96.62 275 ARG A N 1
ATOM 2210 C CA . ARG A 1 275 ? 24.392 5.996 -19.612 1.00 96.62 275 ARG A CA 1
ATOM 2211 C C . ARG A 1 275 ? 23.443 6.373 -20.748 1.00 96.62 275 ARG A C 1
ATOM 2213 O O . ARG A 1 275 ? 23.102 5.504 -21.547 1.00 96.62 275 ARG A O 1
ATOM 2220 N N . LYS A 1 276 ? 23.047 7.650 -20.854 1.00 95.25 276 LYS A N 1
ATOM 2221 C CA . LYS A 1 276 ? 22.250 8.158 -21.989 1.00 95.25 276 LYS A CA 1
ATOM 2222 C C . LYS A 1 276 ? 22.969 7.917 -23.316 1.00 95.25 276 LYS A C 1
ATOM 2224 O O . LYS A 1 276 ? 22.428 7.204 -24.153 1.00 95.25 276 LYS A O 1
ATOM 2229 N N . ARG A 1 277 ? 24.209 8.405 -23.451 1.00 94.94 277 ARG A N 1
ATOM 2230 C CA . ARG A 1 277 ? 25.027 8.198 -24.658 1.00 94.94 277 ARG A CA 1
ATOM 2231 C C . ARG A 1 277 ? 25.233 6.720 -24.967 1.00 94.94 277 ARG A C 1
ATOM 2233 O O . ARG A 1 277 ? 24.980 6.298 -26.081 1.00 94.94 277 ARG A O 1
ATOM 2240 N N . ALA A 1 278 ? 25.566 5.909 -23.964 1.00 96.31 278 ALA A N 1
ATOM 2241 C CA . ALA A 1 278 ? 25.724 4.468 -24.155 1.00 96.31 278 ALA A CA 1
ATOM 2242 C C . ALA A 1 278 ? 24.421 3.776 -24.611 1.00 96.31 278 ALA A C 1
ATOM 2244 O O . ALA A 1 278 ? 24.474 2.785 -25.337 1.00 96.31 278 ALA A O 1
ATOM 2245 N N . THR A 1 279 ? 23.251 4.291 -24.213 1.00 97.12 279 THR A N 1
ATOM 2246 C CA . THR A 1 279 ? 21.942 3.814 -24.697 1.00 97.12 279 THR A CA 1
ATOM 2247 C C . THR A 1 279 ? 21.710 4.202 -26.157 1.00 97.12 279 THR A C 1
ATOM 2249 O O . THR A 1 279 ? 21.240 3.378 -26.936 1.00 97.12 279 THR A O 1
ATOM 2252 N N . GLU A 1 280 ? 22.070 5.422 -26.549 1.00 95.75 280 GLU A N 1
ATOM 2253 C CA . GLU A 1 280 ? 21.988 5.899 -27.937 1.00 95.75 280 GLU A CA 1
ATOM 2254 C C . GLU A 1 280 ? 22.970 5.155 -28.856 1.00 95.75 280 GLU A C 1
ATOM 2256 O O . GLU A 1 280 ? 22.589 4.739 -29.950 1.00 95.75 280 GLU A O 1
ATOM 2261 N N . ASP A 1 281 ? 24.190 4.888 -28.386 1.00 95.38 281 ASP A N 1
ATOM 2262 C CA . ASP A 1 281 ? 25.182 4.067 -29.087 1.00 95.38 281 ASP A CA 1
ATOM 2263 C C . ASP A 1 281 ? 24.664 2.638 -29.288 1.00 95.38 281 ASP A C 1
ATOM 2265 O O . ASP A 1 281 ? 24.750 2.087 -30.386 1.00 95.38 281 ASP A O 1
ATOM 2269 N N . TYR A 1 282 ? 24.052 2.051 -28.251 1.00 96.75 282 TYR A N 1
ATOM 2270 C CA . TYR A 1 282 ? 23.408 0.742 -28.347 1.00 96.75 282 TYR A CA 1
ATOM 2271 C C . TYR A 1 282 ? 22.287 0.749 -29.398 1.00 96.75 282 TYR A C 1
ATOM 2273 O O . TYR A 1 282 ? 22.213 -0.159 -30.224 1.00 96.75 282 TYR A O 1
ATOM 2281 N N . ILE A 1 283 ? 21.438 1.782 -29.420 1.00 96.94 283 ILE A N 1
ATOM 2282 C CA . ILE A 1 283 ? 20.375 1.945 -30.425 1.00 96.94 283 ILE A CA 1
ATOM 2283 C C . ILE A 1 283 ? 20.960 2.036 -31.841 1.00 96.94 283 ILE A C 1
ATOM 2285 O O . ILE A 1 283 ? 20.472 1.366 -32.754 1.00 96.94 283 ILE A O 1
ATOM 2289 N N . ALA A 1 284 ? 22.012 2.831 -32.034 1.00 96.00 284 ALA A N 1
ATOM 2290 C CA . ALA A 1 284 ? 22.676 2.965 -33.324 1.00 96.00 284 ALA A CA 1
ATOM 2291 C C . ALA A 1 284 ? 23.260 1.623 -33.793 1.00 96.00 284 ALA A C 1
ATOM 2293 O O . ALA A 1 284 ? 23.027 1.206 -34.927 1.00 96.00 284 ALA A O 1
ATOM 2294 N N . GLN A 1 285 ? 23.960 0.916 -32.904 1.00 94.75 285 GLN A N 1
ATOM 2295 C CA . GLN A 1 285 ? 24.666 -0.323 -33.219 1.00 94.75 285 GLN A CA 1
ATOM 2296 C C . GLN A 1 285 ? 23.725 -1.515 -33.457 1.00 94.75 285 GLN A C 1
ATOM 2298 O O . GLN A 1 285 ? 23.978 -2.341 -34.336 1.00 94.75 285 GLN A O 1
ATOM 2303 N N . HIS A 1 286 ? 22.663 -1.641 -32.663 1.00 95.38 286 HIS A N 1
ATOM 2304 C CA . HIS A 1 286 ? 21.779 -2.809 -32.695 1.00 95.38 286 HIS A CA 1
ATOM 2305 C C . HIS A 1 286 ? 20.578 -2.627 -33.616 1.00 95.38 286 HIS A C 1
ATOM 2307 O O . HIS A 1 286 ? 20.104 -3.602 -34.195 1.00 95.38 286 HIS A O 1
ATOM 2313 N N . TYR A 1 287 ? 20.109 -1.390 -33.791 1.00 95.94 287 TYR A N 1
ATOM 2314 C CA . TYR A 1 287 ? 18.896 -1.097 -34.560 1.00 95.94 287 TYR A CA 1
ATOM 2315 C C . TYR A 1 287 ? 19.163 -0.274 -35.823 1.00 95.94 287 TYR A C 1
ATOM 2317 O O . TYR A 1 287 ? 18.257 -0.092 -36.631 1.00 95.94 287 TYR A O 1
ATOM 2325 N N . GLY A 1 288 ? 20.396 0.207 -36.037 1.00 95.31 288 GLY A N 1
ATOM 2326 C CA . GLY A 1 288 ? 20.748 1.028 -37.203 1.00 95.31 288 GLY A CA 1
ATOM 2327 C C . GLY A 1 288 ? 20.147 2.438 -37.164 1.00 95.31 288 GLY A C 1
ATOM 2328 O O . GLY A 1 288 ? 19.962 3.055 -38.209 1.00 95.31 288 GLY A O 1
ATOM 2329 N N . LEU A 1 289 ? 19.805 2.943 -35.972 1.00 95.38 289 LEU A N 1
ATOM 2330 C CA . LEU A 1 289 ? 19.080 4.205 -35.772 1.00 95.38 289 LEU A CA 1
ATOM 2331 C C . LEU A 1 289 ? 19.979 5.281 -35.140 1.00 95.38 289 LEU A C 1
ATOM 2333 O O . LEU A 1 289 ? 19.754 5.715 -34.012 1.00 95.38 289 LEU A O 1
ATOM 2337 N N . SER A 1 290 ? 21.017 5.708 -35.858 1.00 93.81 290 SER A N 1
ATOM 2338 C CA . SER A 1 290 ? 21.957 6.733 -35.380 1.00 93.81 290 SER A CA 1
ATOM 2339 C C . SER A 1 290 ? 21.269 8.070 -35.072 1.00 93.81 290 SER A C 1
ATOM 2341 O O . SER A 1 290 ? 20.463 8.557 -35.862 1.00 93.81 290 SER A O 1
ATOM 2343 N N . GLY A 1 291 ? 21.608 8.683 -33.932 1.00 89.06 291 GLY A N 1
ATOM 2344 C CA . GLY A 1 291 ? 21.052 9.974 -33.498 1.00 89.06 291 GLY A CA 1
ATOM 2345 C C . GLY A 1 291 ? 19.619 9.911 -32.954 1.00 89.06 291 GLY A C 1
ATOM 2346 O O . GLY A 1 291 ? 19.032 10.950 -32.660 1.00 89.06 291 GLY A O 1
ATOM 2347 N N . ARG A 1 292 ? 19.040 8.710 -32.817 1.00 92.31 292 ARG A N 1
ATOM 2348 C CA . ARG A 1 292 ? 17.719 8.520 -32.217 1.00 92.31 292 ARG A CA 1
ATOM 2349 C C . ARG A 1 292 ? 17.795 8.617 -30.694 1.00 92.31 292 ARG A C 1
ATOM 2351 O O . ARG A 1 292 ? 18.502 7.843 -30.057 1.00 92.31 292 ARG A O 1
ATOM 2358 N N . GLU A 1 293 ? 16.969 9.485 -30.116 1.00 91.88 293 GLU A N 1
ATOM 2359 C CA . GLU A 1 293 ? 16.748 9.519 -28.670 1.00 91.88 293 GLU A CA 1
ATOM 2360 C C . GLU A 1 293 ? 16.141 8.206 -28.159 1.00 91.88 293 GLU A C 1
ATOM 2362 O O . GLU A 1 293 ? 15.291 7.585 -28.805 1.00 91.88 293 GLU A O 1
ATOM 2367 N N . ALA A 1 294 ? 16.490 7.833 -26.929 1.00 94.19 294 ALA A N 1
ATOM 2368 C CA . ALA A 1 294 ? 15.986 6.638 -26.255 1.00 94.19 294 ALA A CA 1
ATOM 2369 C C . ALA A 1 294 ? 14.508 6.734 -25.812 1.00 94.19 294 ALA A C 1
ATOM 2371 O O . ALA A 1 294 ? 14.132 6.113 -24.824 1.00 94.19 294 ALA A O 1
ATOM 2372 N N . LYS A 1 295 ? 13.655 7.511 -26.487 1.00 96.75 295 LYS A N 1
ATOM 2373 C CA . LYS A 1 295 ? 12.218 7.603 -26.189 1.00 96.75 295 LYS A CA 1
ATOM 2374 C C . LYS A 1 295 ? 11.442 6.475 -26.878 1.00 96.75 295 LYS A C 1
ATOM 2376 O O . LYS A 1 295 ? 11.704 6.159 -28.043 1.00 96.75 295 LYS A O 1
ATOM 2381 N N . ILE A 1 296 ? 10.471 5.896 -26.175 1.00 97.50 296 ILE A N 1
ATOM 2382 C CA . ILE A 1 296 ? 9.616 4.813 -26.678 1.00 97.50 296 ILE A CA 1
ATOM 2383 C C . ILE A 1 296 ? 8.132 5.177 -26.580 1.00 97.50 296 ILE A C 1
ATOM 2385 O O . ILE A 1 296 ? 7.720 5.948 -25.718 1.00 97.50 296 ILE A O 1
ATOM 2389 N N . ASP A 1 297 ? 7.335 4.595 -27.475 1.00 97.06 297 ASP A N 1
ATOM 2390 C CA . ASP A 1 297 ? 5.876 4.500 -27.358 1.00 97.06 297 ASP A CA 1
ATOM 2391 C C . ASP A 1 297 ? 5.536 3.015 -27.144 1.00 97.06 297 ASP A C 1
ATOM 2393 O O . ASP A 1 297 ? 5.522 2.250 -28.117 1.00 97.06 297 ASP A O 1
ATOM 2397 N N . PRO A 1 298 ? 5.376 2.565 -25.885 1.00 98.31 298 PRO A N 1
ATOM 2398 C CA . PRO A 1 298 ? 5.289 1.149 -25.553 1.00 98.31 298 PRO A CA 1
ATOM 2399 C C . PRO A 1 298 ? 4.157 0.424 -26.287 1.00 98.31 298 PRO A C 1
ATOM 2401 O O . PRO A 1 298 ? 2.982 0.776 -26.176 1.00 98.31 298 PRO A O 1
ATOM 2404 N N . LYS A 1 299 ? 4.511 -0.652 -26.996 1.00 98.62 299 LYS A N 1
ATOM 2405 C CA . LYS A 1 299 ? 3.573 -1.595 -27.629 1.00 98.62 299 LYS A CA 1
ATOM 2406 C C . LYS A 1 299 ? 3.469 -2.912 -26.872 1.00 98.62 299 LYS A C 1
ATOM 2408 O O . LYS A 1 299 ? 2.558 -3.697 -27.134 1.00 98.62 299 LYS A O 1
ATOM 2413 N N . MET A 1 300 ? 4.376 -3.170 -25.935 1.00 98.56 300 MET A N 1
ATOM 2414 C CA . MET A 1 300 ? 4.402 -4.416 -25.180 1.00 98.56 300 MET A CA 1
ATOM 2415 C C . MET A 1 300 ? 4.933 -4.253 -23.760 1.00 98.56 3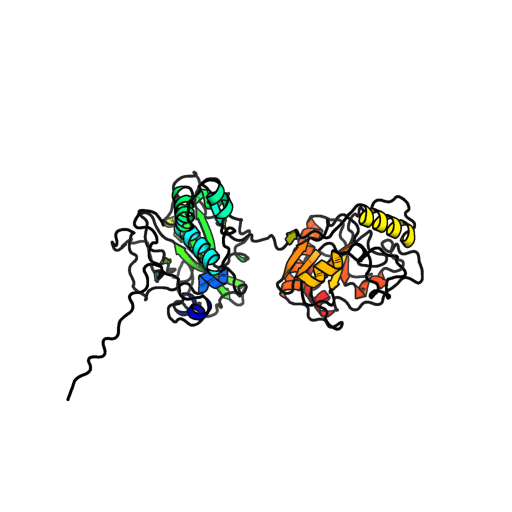00 MET A C 1
ATOM 2417 O O . MET A 1 300 ? 5.666 -3.316 -23.445 1.00 98.56 300 MET A O 1
ATOM 2421 N N . ILE A 1 301 ? 4.585 -5.223 -22.921 1.00 98.94 301 ILE A N 1
ATOM 2422 C CA . ILE A 1 301 ? 5.181 -5.438 -21.606 1.00 98.94 301 ILE A CA 1
ATOM 2423 C C . ILE A 1 301 ? 5.890 -6.794 -21.627 1.00 98.94 301 ILE A C 1
ATOM 2425 O O . ILE A 1 301 ? 5.317 -7.785 -22.089 1.00 98.94 301 ILE A O 1
ATOM 2429 N N . VAL A 1 302 ? 7.121 -6.828 -21.115 1.00 98.94 302 VAL A N 1
ATOM 2430 C CA . VAL A 1 302 ? 7.916 -8.053 -20.963 1.00 98.94 302 VAL A CA 1
ATOM 2431 C C . VAL A 1 302 ? 8.136 -8.306 -19.476 1.00 98.94 302 VAL A C 1
ATOM 2433 O O . VAL A 1 302 ? 8.660 -7.445 -18.767 1.00 98.94 302 VAL A O 1
ATOM 2436 N N . LEU A 1 303 ? 7.703 -9.474 -19.003 1.00 98.88 303 LEU A N 1
ATOM 2437 C CA . LEU A 1 303 ? 7.933 -9.923 -17.632 1.00 98.88 303 LEU A CA 1
ATOM 2438 C C . LEU A 1 303 ? 9.225 -10.736 -17.551 1.00 98.88 303 LEU A C 1
ATOM 2440 O O . LEU A 1 303 ? 9.495 -11.572 -18.413 1.00 98.88 303 LEU A O 1
ATOM 2444 N N . HIS A 1 304 ? 9.982 -10.503 -16.486 1.00 98.81 304 HIS A N 1
ATOM 2445 C CA . HIS A 1 304 ? 11.293 -11.089 -16.227 1.00 98.81 304 HIS A CA 1
ATOM 2446 C C . HIS A 1 304 ? 11.392 -11.616 -14.791 1.00 98.81 304 HIS A C 1
ATOM 2448 O O . HIS A 1 304 ? 10.559 -11.287 -13.937 1.00 98.81 304 HIS A O 1
ATOM 2454 N N . TRP A 1 305 ? 12.450 -12.380 -14.513 1.00 98.25 305 TRP A N 1
ATOM 2455 C CA . TRP A 1 305 ? 12.969 -12.568 -13.159 1.00 98.25 305 TRP A CA 1
ATOM 2456 C C . TRP A 1 305 ? 14.432 -12.143 -13.071 1.00 98.25 305 TRP A C 1
ATOM 2458 O O . TRP A 1 305 ? 15.178 -12.198 -14.048 1.00 98.25 305 TRP A O 1
ATOM 2468 N N . THR A 1 306 ? 14.873 -11.791 -11.866 1.00 97.62 306 THR A N 1
ATOM 2469 C CA . THR A 1 306 ? 16.220 -11.246 -11.653 1.00 97.62 306 THR A CA 1
ATOM 2470 C C . THR A 1 306 ? 17.310 -12.311 -11.500 1.00 97.62 306 THR A C 1
ATOM 2472 O O . THR A 1 306 ? 18.492 -11.989 -11.600 1.00 97.62 306 THR A O 1
ATOM 2475 N N . GLY A 1 307 ? 16.949 -13.554 -11.168 1.00 96.44 307 GLY A N 1
ATOM 2476 C CA . GLY A 1 307 ? 17.880 -14.574 -10.666 1.00 96.44 307 GLY A CA 1
ATOM 2477 C C . GLY A 1 307 ? 18.410 -14.283 -9.251 1.00 96.44 307 GLY A C 1
ATOM 2478 O O . GLY A 1 307 ? 19.281 -14.992 -8.750 1.00 96.44 307 GLY A O 1
ATOM 2479 N N . ILE A 1 308 ? 17.910 -13.229 -8.595 1.00 95.69 308 ILE A N 1
ATOM 2480 C CA . ILE A 1 308 ? 18.406 -12.692 -7.322 1.00 95.69 308 ILE A CA 1
ATOM 2481 C C . ILE A 1 308 ? 17.251 -12.654 -6.320 1.00 95.69 308 ILE A C 1
ATOM 2483 O O . ILE A 1 308 ? 16.197 -12.092 -6.599 1.00 95.69 308 ILE A O 1
ATOM 2487 N N . ARG A 1 309 ? 17.458 -13.204 -5.117 1.00 93.06 309 ARG A N 1
ATOM 2488 C CA . ARG A 1 309 ? 16.412 -13.295 -4.078 1.00 93.06 309 ARG A CA 1
ATOM 2489 C C . ARG A 1 309 ? 16.174 -12.004 -3.291 1.00 93.06 309 ARG A C 1
ATOM 2491 O O . ARG A 1 309 ? 15.103 -11.835 -2.712 1.00 93.06 309 ARG A O 1
ATOM 2498 N N . ASP A 1 310 ? 17.168 -11.127 -3.233 1.00 92.56 310 ASP A N 1
ATOM 2499 C CA . ASP A 1 310 ? 17.124 -9.895 -2.450 1.00 92.56 310 ASP A CA 1
ATOM 2500 C C . ASP A 1 310 ? 16.873 -8.668 -3.339 1.00 92.56 310 ASP A C 1
ATOM 2502 O O . ASP A 1 310 ? 17.536 -8.468 -4.359 1.00 92.56 310 ASP A O 1
ATOM 2506 N N . VAL A 1 311 ? 15.908 -7.833 -2.946 1.00 89.75 311 VAL A N 1
ATOM 2507 C CA . VAL A 1 311 ? 15.479 -6.665 -3.735 1.00 89.75 311 VAL A CA 1
ATOM 2508 C C . VAL A 1 311 ? 16.547 -5.572 -3.786 1.00 89.75 311 VAL A C 1
ATOM 2510 O O . VAL A 1 311 ? 16.690 -4.899 -4.805 1.00 89.75 311 VAL A O 1
ATOM 2513 N N . GLU A 1 312 ? 17.324 -5.407 -2.714 1.00 92.31 312 GLU A N 1
ATOM 2514 C CA . GLU A 1 312 ? 18.402 -4.422 -2.646 1.00 92.31 312 GLU A CA 1
ATOM 2515 C C . GLU A 1 312 ? 19.555 -4.822 -3.573 1.00 92.31 312 GLU A C 1
ATOM 2517 O O . GLU A 1 312 ? 20.064 -4.001 -4.336 1.00 92.31 312 GLU A O 1
ATOM 2522 N N . ALA A 1 313 ? 19.938 -6.098 -3.554 1.00 94.31 313 ALA A N 1
ATOM 2523 C CA . ALA A 1 313 ? 20.948 -6.659 -4.440 1.00 94.31 313 ALA A CA 1
ATOM 2524 C C . ALA A 1 313 ? 20.525 -6.605 -5.919 1.00 94.31 313 ALA A C 1
ATOM 2526 O O . ALA A 1 313 ? 21.336 -6.243 -6.778 1.00 94.31 313 ALA A O 1
ATOM 2527 N N . ALA A 1 314 ? 19.257 -6.907 -6.220 1.00 97.00 314 ALA A N 1
ATOM 2528 C CA . ALA A 1 314 ? 18.715 -6.771 -7.569 1.00 97.00 314 ALA A CA 1
ATOM 2529 C C . ALA A 1 314 ? 18.785 -5.312 -8.047 1.00 97.00 314 ALA A C 1
ATOM 2531 O O . ALA A 1 314 ? 19.343 -5.037 -9.107 1.00 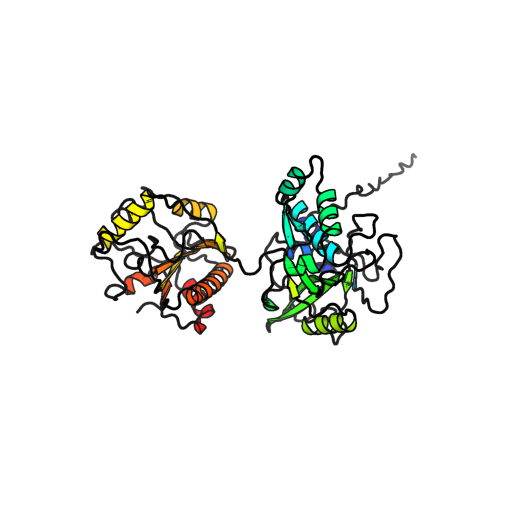97.00 314 ALA A O 1
ATOM 2532 N N . TRP A 1 315 ? 18.324 -4.360 -7.228 1.00 97.88 315 TRP A N 1
ATOM 2533 C CA . TRP A 1 315 ? 18.395 -2.934 -7.550 1.00 97.88 315 TRP A CA 1
ATOM 2534 C C . TRP A 1 315 ? 19.834 -2.462 -7.815 1.00 97.88 315 TRP A C 1
ATOM 2536 O O . TRP A 1 315 ? 20.094 -1.855 -8.852 1.00 97.88 315 TRP A O 1
ATOM 2546 N N . LYS A 1 316 ? 20.792 -2.823 -6.948 1.00 97.00 316 LYS A N 1
ATOM 2547 C CA . LYS A 1 316 ? 22.222 -2.494 -7.123 1.00 97.00 316 LYS A CA 1
ATOM 2548 C C . LYS A 1 316 ? 22.814 -3.038 -8.422 1.00 97.00 316 LYS A C 1
ATOM 2550 O O . LYS A 1 316 ? 23.798 -2.495 -8.919 1.00 97.00 316 LYS A O 1
ATOM 2555 N N . THR A 1 317 ? 22.252 -4.116 -8.966 1.00 96.00 317 THR A N 1
ATOM 2556 C CA . THR A 1 317 ? 22.687 -4.661 -10.256 1.00 96.00 317 THR A CA 1
ATOM 2557 C C . THR A 1 317 ? 22.263 -3.752 -11.406 1.00 96.00 317 THR A C 1
ATOM 2559 O O . THR A 1 317 ? 23.086 -3.483 -12.275 1.00 96.00 317 THR A O 1
ATOM 2562 N N . PHE A 1 318 ? 21.033 -3.231 -11.387 1.00 97.56 318 PHE A N 1
ATOM 2563 C CA . PHE A 1 318 ? 20.527 -2.296 -12.403 1.00 97.56 318 PHE A CA 1
ATOM 2564 C C . PHE A 1 318 ? 21.084 -0.871 -12.258 1.00 97.56 318 PHE A C 1
ATOM 2566 O O . PHE A 1 318 ? 21.181 -0.142 -13.250 1.00 97.56 318 PHE A O 1
ATOM 2573 N N . ASP A 1 319 ? 21.452 -0.480 -11.035 1.00 97.88 319 ASP A N 1
ATOM 2574 C CA . ASP A 1 319 ? 22.003 0.841 -10.715 1.00 97.88 319 ASP A CA 1
ATOM 2575 C C . ASP A 1 319 ? 23.374 1.091 -11.360 1.00 97.88 319 ASP A C 1
ATOM 2577 O O . ASP A 1 319 ? 23.677 2.205 -11.783 1.00 97.88 319 ASP A O 1
ATOM 2581 N N . LYS A 1 320 ? 24.178 0.036 -11.538 1.00 96.88 320 LYS A N 1
ATOM 2582 C CA . LYS A 1 320 ? 25.441 0.122 -12.281 1.00 96.88 320 LYS A CA 1
ATOM 2583 C C . LYS A 1 320 ? 25.177 0.556 -13.723 1.00 96.88 320 LYS A C 1
ATOM 2585 O O . LYS A 1 320 ? 24.339 -0.026 -14.406 1.00 96.88 320 LYS A O 1
ATOM 2590 N N . GLU A 1 321 ? 25.930 1.536 -14.214 1.00 97.12 321 GLU A N 1
ATOM 2591 C CA . GLU A 1 321 ? 25.786 2.008 -15.600 1.00 97.12 321 GLU A CA 1
ATOM 2592 C C . GLU A 1 321 ? 26.575 1.157 -16.603 1.00 97.12 321 GLU A C 1
ATOM 2594 O O . GLU A 1 321 ? 26.196 1.073 -17.772 1.00 97.12 321 GLU A O 1
ATOM 2599 N N . THR A 1 322 ? 27.638 0.489 -16.144 1.00 96.06 322 THR A N 1
ATOM 2600 C CA . THR A 1 322 ? 28.498 -0.369 -16.963 1.00 96.06 322 THR A CA 1
ATOM 2601 C C . THR A 1 322 ? 28.248 -1.848 -16.705 1.00 96.06 322 THR A C 1
ATOM 2603 O O . THR A 1 322 ? 28.021 -2.279 -15.570 1.00 96.06 322 THR A O 1
ATOM 2606 N N . LEU A 1 323 ? 28.275 -2.629 -17.782 1.00 94.19 323 LEU A N 1
ATOM 2607 C CA . LEU A 1 323 ? 28.061 -4.066 -17.747 1.00 94.19 323 LEU A CA 1
ATOM 2608 C C . LEU A 1 323 ? 29.181 -4.747 -16.930 1.00 94.19 323 LEU A C 1
ATOM 2610 O O . LEU A 1 323 ? 30.360 -4.570 -17.254 1.00 94.19 323 LEU A O 1
ATOM 2614 N N . PRO A 1 324 ? 28.849 -5.529 -15.885 1.00 89.81 324 PRO A N 1
ATOM 2615 C CA . PRO A 1 324 ? 29.844 -6.284 -15.127 1.00 89.81 324 PRO A CA 1
ATOM 2616 C C . PRO A 1 324 ? 30.574 -7.309 -16.006 1.00 89.81 324 PRO A C 1
ATOM 2618 O O . PRO A 1 324 ? 29.965 -7.922 -16.883 1.00 89.81 324 PRO A O 1
ATOM 2621 N N . LYS A 1 325 ? 31.870 -7.544 -15.754 1.00 87.75 325 LYS A N 1
ATOM 2622 C CA . LYS A 1 325 ? 32.692 -8.480 -16.552 1.00 87.75 325 LYS A CA 1
ATOM 2623 C C . LYS A 1 325 ? 32.181 -9.919 -16.487 1.00 87.75 325 LYS A C 1
ATOM 2625 O O . LYS A 1 325 ? 32.381 -10.687 -17.420 1.00 87.75 325 LYS A O 1
ATOM 2630 N N . GLU A 1 326 ? 31.509 -10.268 -15.396 1.00 85.94 326 GLU A N 1
ATOM 2631 C CA . GLU A 1 326 ? 30.904 -11.576 -15.156 1.00 85.94 326 GLU A CA 1
ATOM 2632 C C . GLU A 1 326 ? 29.725 -11.852 -16.108 1.00 85.94 326 GLU A C 1
ATOM 2634 O O . GLU A 1 326 ? 29.338 -13.003 -16.290 1.00 85.94 326 GLU A O 1
ATOM 2639 N N . ARG A 1 327 ? 29.178 -10.816 -16.762 1.00 84.62 327 ARG A N 1
ATOM 2640 C CA . ARG A 1 327 ? 28.111 -10.905 -17.774 1.00 84.62 327 ARG A CA 1
ATOM 2641 C C . ARG A 1 327 ? 28.671 -11.056 -19.190 1.00 84.62 327 ARG A C 1
ATOM 2643 O O . ARG A 1 327 ? 28.309 -10.327 -20.116 1.00 84.62 327 ARG A O 1
ATOM 2650 N N . GLY A 1 328 ? 29.592 -12.008 -19.347 1.00 84.88 328 GLY A N 1
ATOM 2651 C CA . GLY A 1 328 ? 30.239 -12.314 -20.625 1.00 84.88 328 GLY A CA 1
ATOM 2652 C C . GLY A 1 328 ? 29.249 -12.738 -21.718 1.00 84.88 328 GLY A C 1
ATOM 2653 O O . GLY A 1 328 ? 29.467 -12.416 -22.885 1.00 84.88 328 GLY A O 1
ATOM 2654 N N . ASP A 1 329 ? 28.130 -13.353 -21.324 1.00 82.88 329 ASP A N 1
ATOM 2655 C CA . ASP A 1 329 ? 27.019 -13.810 -22.171 1.00 82.88 329 ASP A CA 1
ATOM 2656 C C . ASP A 1 329 ? 26.411 -12.709 -23.054 1.00 82.88 329 ASP A C 1
ATOM 2658 O O . ASP A 1 329 ? 25.958 -12.982 -24.162 1.00 82.88 329 ASP A O 1
ATOM 2662 N N . ILE A 1 330 ? 26.439 -11.458 -22.589 1.00 86.38 330 ILE A N 1
ATOM 2663 C CA . ILE A 1 330 ? 25.863 -10.302 -23.295 1.00 86.38 330 ILE A CA 1
ATOM 2664 C C . ILE A 1 330 ? 26.888 -9.198 -23.586 1.00 86.38 330 ILE A C 1
ATOM 2666 O O . ILE A 1 330 ? 26.524 -8.103 -24.029 1.00 86.38 330 ILE A O 1
ATOM 2670 N N . SER A 1 331 ? 28.175 -9.483 -23.378 1.00 88.25 331 SER A N 1
ATOM 2671 C CA . SER A 1 331 ? 29.271 -8.523 -23.570 1.00 88.25 331 SER A CA 1
ATOM 2672 C C . SER A 1 331 ? 29.436 -8.060 -25.024 1.00 88.25 331 SER A C 1
ATOM 2674 O O . SER A 1 331 ? 29.850 -6.926 -25.261 1.00 88.25 331 SER A O 1
ATOM 2676 N N . ALA A 1 332 ? 29.025 -8.884 -25.996 1.00 85.81 332 ALA A N 1
ATOM 2677 C CA . ALA A 1 332 ? 29.007 -8.529 -27.418 1.00 85.81 332 ALA A CA 1
ATOM 2678 C C . ALA A 1 332 ? 28.085 -7.333 -27.735 1.00 85.81 332 ALA A C 1
ATOM 2680 O O . ALA A 1 332 ? 28.313 -6.633 -28.716 1.00 85.81 332 ALA A O 1
ATOM 2681 N N . GLY A 1 333 ? 27.091 -7.056 -26.880 1.00 83.19 333 GLY A N 1
ATOM 2682 C CA . GLY A 1 333 ? 26.206 -5.890 -26.991 1.00 83.19 333 GLY A CA 1
ATOM 2683 C C . GLY A 1 333 ? 26.773 -4.605 -26.379 1.00 83.19 333 GLY A C 1
ATOM 2684 O O . GLY A 1 333 ? 26.017 -3.697 -26.041 1.00 83.19 333 GLY A O 1
ATOM 2685 N N . GLY A 1 334 ? 28.085 -4.550 -26.140 1.00 89.81 334 GLY A N 1
ATOM 2686 C CA . GLY A 1 334 ? 28.773 -3.381 -25.601 1.00 89.81 334 GLY A CA 1
ATOM 2687 C C . GLY A 1 334 ? 28.672 -3.220 -24.081 1.00 89.81 334 GLY A C 1
ATOM 2688 O O . GLY A 1 334 ? 28.036 -4.002 -23.368 1.00 89.81 334 GLY A O 1
ATOM 2689 N N . GLY A 1 335 ? 29.332 -2.170 -23.582 1.00 92.94 335 GLY A N 1
ATOM 2690 C CA . GLY A 1 335 ? 29.535 -1.916 -22.151 1.00 92.94 335 GLY A CA 1
ATOM 2691 C C . GLY A 1 335 ? 28.346 -1.311 -21.397 1.00 92.94 335 GLY A C 1
ATOM 2692 O O . GLY A 1 335 ? 28.447 -1.149 -20.184 1.00 92.94 335 GLY A O 1
ATOM 2693 N N . LEU A 1 336 ? 27.240 -0.974 -22.069 1.00 96.06 336 LEU A N 1
ATOM 2694 C CA . LEU A 1 336 ? 26.015 -0.476 -21.431 1.00 96.06 336 LEU A CA 1
ATOM 2695 C C . LEU A 1 336 ? 25.435 -1.545 -20.495 1.00 96.06 336 LEU A C 1
ATOM 2697 O O . LEU A 1 336 ? 25.194 -2.658 -20.934 1.00 96.06 336 LEU A O 1
ATOM 2701 N N . ASN A 1 337 ? 25.146 -1.262 -19.231 1.00 97.81 337 ASN A N 1
ATOM 2702 C CA . ASN A 1 337 ? 24.507 -2.282 -18.395 1.00 97.81 337 ASN A CA 1
ATOM 2703 C C . ASN A 1 337 ? 23.030 -2.524 -18.769 1.00 97.81 337 ASN A C 1
ATOM 2705 O O . ASN A 1 337 ? 22.367 -1.661 -19.349 1.00 97.81 337 ASN A O 1
ATOM 2709 N N . VAL A 1 338 ? 22.490 -3.677 -18.371 1.00 96.81 338 VAL A N 1
ATOM 2710 C CA . VAL A 1 338 ? 21.047 -3.948 -18.440 1.00 96.81 338 VAL A CA 1
ATOM 2711 C C . VAL A 1 338 ? 20.254 -3.001 -17.529 1.00 96.81 338 VAL A C 1
ATOM 2713 O O . VAL A 1 338 ? 20.757 -2.508 -16.516 1.00 96.81 338 VAL A O 1
ATOM 2716 N N . SER A 1 339 ? 19.002 -2.735 -17.888 1.00 98.19 339 SER A N 1
ATOM 2717 C CA . SER A 1 339 ? 18.058 -1.930 -17.102 1.00 98.19 339 SER A CA 1
ATOM 2718 C C . SER A 1 339 ? 16.640 -2.445 -17.275 1.00 98.19 339 SER A C 1
ATOM 2720 O O . SER A 1 339 ? 16.347 -3.099 -18.265 1.00 98.19 339 SER A O 1
ATOM 2722 N N . ALA A 1 340 ? 15.752 -2.092 -16.350 1.00 98.44 340 ALA A N 1
ATOM 2723 C CA . ALA A 1 340 ? 14.316 -2.334 -16.439 1.00 98.44 340 ALA A CA 1
ATOM 2724 C C . ALA A 1 340 ? 13.557 -1.119 -15.896 1.00 98.44 340 ALA A C 1
ATOM 2726 O O . ALA A 1 340 ? 14.143 -0.281 -15.210 1.00 98.44 340 ALA A O 1
ATOM 2727 N N . HIS A 1 341 ? 12.259 -1.025 -16.178 1.00 98.81 341 HIS A N 1
ATOM 2728 C CA . HIS A 1 341 ? 11.435 0.104 -15.733 1.00 98.81 341 HIS A CA 1
ATOM 2729 C C . HIS A 1 341 ? 10.923 -0.097 -14.312 1.00 98.81 341 HIS A C 1
ATOM 2731 O O . HIS A 1 341 ? 10.882 0.850 -13.525 1.00 98.81 341 HIS A O 1
ATOM 2737 N N . PHE A 1 342 ? 10.565 -1.338 -13.977 1.00 98.69 342 PHE A N 1
ATOM 2738 C CA . PHE A 1 342 ? 10.015 -1.703 -12.679 1.00 98.69 342 PHE A CA 1
ATOM 2739 C C . PHE A 1 342 ? 10.709 -2.938 -12.107 1.00 98.69 342 PHE A C 1
ATOM 2741 O O . PHE A 1 342 ? 11.081 -3.843 -12.849 1.00 98.69 342 PHE A O 1
ATOM 2748 N N . LEU A 1 343 ? 10.836 -2.973 -10.781 1.00 98.50 343 LEU A N 1
ATOM 2749 C CA . LEU A 1 343 ? 11.321 -4.110 -10.002 1.00 98.50 343 LEU A CA 1
ATOM 2750 C C . LEU A 1 343 ? 10.281 -4.476 -8.940 1.00 98.50 343 LEU A C 1
ATOM 2752 O O . LEU A 1 343 ? 9.899 -3.631 -8.132 1.00 98.50 343 LEU A O 1
ATOM 2756 N N . VAL A 1 344 ? 9.836 -5.727 -8.918 1.00 97.19 344 VAL A N 1
ATOM 2757 C CA . VAL A 1 344 ? 8.789 -6.230 -8.024 1.00 97.19 344 VAL A CA 1
ATOM 2758 C C . VAL A 1 344 ? 9.397 -7.174 -6.993 1.00 97.19 344 VAL A C 1
ATOM 2760 O O . VAL A 1 344 ? 9.920 -8.244 -7.313 1.00 97.19 344 VAL A O 1
ATOM 2763 N N . GLY A 1 345 ? 9.333 -6.763 -5.728 1.00 93.62 345 GLY A N 1
ATOM 2764 C CA . GLY A 1 345 ? 9.789 -7.544 -4.586 1.00 93.62 345 GLY A CA 1
ATOM 2765 C C . GLY A 1 345 ? 8.928 -8.783 -4.339 1.00 93.62 345 GLY A C 1
ATOM 2766 O O . GLY A 1 345 ? 7.772 -8.857 -4.748 1.00 93.62 345 GLY A O 1
ATOM 2767 N N . ARG A 1 346 ? 9.482 -9.750 -3.601 1.00 89.12 346 ARG A N 1
ATOM 2768 C CA . ARG A 1 346 ? 8.805 -11.004 -3.209 1.00 89.12 346 ARG A CA 1
ATOM 2769 C C . ARG A 1 346 ? 7.459 -10.784 -2.503 1.00 89.12 346 ARG A C 1
ATOM 2771 O O . ARG A 1 346 ? 6.579 -11.639 -2.590 1.00 89.12 346 ARG A O 1
ATOM 2778 N N . ASP A 1 347 ? 7.318 -9.656 -1.807 1.00 80.56 347 ASP A N 1
ATOM 2779 C CA . ASP A 1 347 ? 6.126 -9.215 -1.075 1.00 80.56 347 ASP A CA 1
ATOM 2780 C C . ASP A 1 347 ? 5.109 -8.447 -1.945 1.00 80.56 347 ASP A C 1
ATOM 2782 O O . ASP A 1 347 ? 4.080 -8.007 -1.439 1.00 80.56 347 ASP A O 1
ATOM 2786 N N . GLY A 1 348 ? 5.381 -8.275 -3.243 1.00 85.88 348 GLY A N 1
ATOM 2787 C CA . GLY A 1 348 ? 4.535 -7.527 -4.174 1.00 85.88 348 GLY A CA 1
ATOM 2788 C C . GLY A 1 348 ? 4.757 -6.010 -4.159 1.00 85.88 348 GLY A C 1
ATOM 2789 O O . GLY A 1 348 ? 4.030 -5.285 -4.843 1.00 85.88 348 GLY A O 1
ATOM 2790 N N . ARG A 1 349 ? 5.746 -5.495 -3.411 1.00 82.94 349 ARG A N 1
ATOM 2791 C CA . ARG A 1 349 ? 6.141 -4.081 -3.501 1.00 82.94 349 ARG A CA 1
ATOM 2792 C C . ARG A 1 349 ? 6.782 -3.810 -4.860 1.00 82.94 349 ARG A C 1
ATOM 2794 O O . ARG A 1 349 ? 7.691 -4.525 -5.265 1.00 82.94 349 ARG A O 1
ATOM 2801 N N . ILE A 1 350 ? 6.359 -2.744 -5.529 1.00 92.50 350 ILE A N 1
ATOM 2802 C CA . ILE A 1 350 ? 6.872 -2.331 -6.836 1.00 92.50 350 ILE A CA 1
ATOM 2803 C C . ILE A 1 350 ? 7.808 -1.139 -6.635 1.00 92.50 350 ILE A C 1
ATOM 2805 O O . ILE A 1 350 ? 7.482 -0.181 -5.934 1.00 92.50 350 ILE A O 1
ATOM 2809 N N . LEU A 1 351 ? 8.972 -1.180 -7.265 1.00 94.88 351 LEU A N 1
ATOM 2810 C CA . LEU A 1 351 ? 9.921 -0.080 -7.340 1.00 94.88 351 LEU A CA 1
ATOM 2811 C C . LEU A 1 351 ? 9.985 0.408 -8.786 1.00 94.88 351 LEU A C 1
ATOM 2813 O O . LEU A 1 351 ? 10.212 -0.398 -9.684 1.00 94.88 351 LEU A O 1
ATOM 2817 N N . GLN A 1 352 ? 9.791 1.704 -9.021 1.00 97.00 352 GLN A N 1
ATOM 2818 C CA . GLN A 1 352 ? 10.017 2.304 -10.336 1.00 97.00 352 GLN A CA 1
ATOM 2819 C C . GLN A 1 352 ? 11.469 2.761 -10.444 1.00 97.00 352 GLN A C 1
ATOM 2821 O O . GLN A 1 352 ? 11.925 3.597 -9.662 1.00 97.00 352 GLN A O 1
ATOM 2826 N N . LEU A 1 353 ? 12.180 2.187 -11.412 1.00 98.31 353 LEU A N 1
ATOM 2827 C CA . LEU A 1 353 ? 13.611 2.379 -11.630 1.00 98.31 353 LEU A CA 1
ATOM 2828 C C . LEU A 1 353 ? 13.899 3.468 -12.663 1.00 98.31 353 LEU A C 1
ATOM 2830 O O . LEU A 1 353 ? 14.912 4.155 -12.574 1.00 98.31 353 LEU A O 1
ATOM 2834 N N . MET A 1 354 ? 13.020 3.631 -13.649 1.00 97.62 354 MET A N 1
ATOM 2835 C CA . MET A 1 354 ? 13.131 4.664 -14.677 1.00 97.62 354 MET A CA 1
ATOM 2836 C C . MET A 1 354 ? 11.759 4.959 -15.311 1.00 97.62 354 MET A C 1
ATOM 2838 O O . MET A 1 354 ? 10.814 4.189 -15.109 1.00 97.62 354 MET A O 1
ATOM 2842 N N . PRO A 1 355 ? 11.603 6.083 -16.034 1.00 97.12 355 PRO A N 1
ATOM 2843 C CA . PRO A 1 355 ? 10.361 6.405 -16.737 1.00 97.12 355 PRO A CA 1
ATOM 2844 C C . PRO A 1 355 ? 9.982 5.336 -17.781 1.00 97.12 355 PRO A C 1
ATOM 2846 O O . PRO A 1 355 ? 10.863 4.925 -18.535 1.00 97.12 355 PRO A O 1
ATOM 2849 N N . PRO A 1 356 ? 8.708 4.897 -17.854 1.00 96.94 356 PRO A N 1
ATOM 2850 C CA . PRO A 1 356 ? 8.246 3.850 -18.777 1.00 96.94 356 PRO A CA 1
ATOM 2851 C C . PRO A 1 356 ? 8.204 4.268 -20.258 1.00 96.94 356 PRO A C 1
ATOM 2853 O O . PRO A 1 356 ? 7.957 3.428 -21.116 1.00 96.94 356 PRO A O 1
ATOM 2856 N N . ASP A 1 357 ? 8.442 5.544 -20.567 1.00 95.81 357 ASP A N 1
ATOM 2857 C CA . ASP A 1 357 ? 8.512 6.102 -21.923 1.00 95.81 357 ASP A CA 1
ATOM 2858 C C . ASP A 1 357 ? 9.957 6.245 -22.442 1.00 95.81 357 ASP A C 1
ATOM 2860 O O . ASP A 1 357 ? 10.198 6.854 -23.489 1.00 95.81 357 ASP A O 1
ATOM 2864 N N . ARG A 1 358 ? 10.938 5.671 -21.734 1.00 97.62 358 ARG A N 1
ATOM 2865 C CA . ARG A 1 358 ? 12.349 5.642 -22.130 1.00 97.62 358 ARG A CA 1
ATOM 2866 C C . ARG A 1 358 ? 12.843 4.208 -22.254 1.00 97.62 358 ARG A C 1
ATOM 2868 O O . ARG A 1 358 ? 12.646 3.427 -21.344 1.00 97.62 358 ARG A O 1
ATOM 2875 N N . MET A 1 359 ? 13.566 3.886 -23.322 1.00 98.19 359 MET A N 1
ATOM 2876 C CA . MET A 1 359 ? 14.135 2.561 -23.557 1.00 98.19 359 MET A CA 1
ATOM 2877 C C . MET A 1 359 ? 15.010 2.092 -22.388 1.00 98.19 359 MET A C 1
ATOM 2879 O O . MET A 1 359 ? 15.963 2.767 -21.992 1.00 98.19 359 MET A O 1
ATOM 2883 N N . ALA A 1 360 ? 14.743 0.870 -21.933 1.00 98.31 360 ALA A N 1
ATOM 2884 C CA . ALA A 1 360 ? 15.617 0.085 -21.072 1.00 98.31 360 ALA A CA 1
ATOM 2885 C C . ALA A 1 360 ? 16.296 -1.048 -21.873 1.00 98.31 360 ALA A C 1
ATOM 2887 O O . ALA A 1 360 ? 15.742 -1.506 -22.867 1.00 98.31 360 ALA A O 1
ATOM 2888 N N . ARG A 1 361 ? 17.480 -1.527 -21.464 1.00 97.75 361 ARG A N 1
ATOM 2889 C CA . ARG A 1 361 ? 18.152 -2.698 -22.070 1.00 97.75 361 ARG A CA 1
ATOM 2890 C C . ARG A 1 361 ? 17.752 -3.961 -21.291 1.00 97.75 361 ARG A C 1
ATOM 2892 O O . ARG A 1 361 ? 18.460 -4.329 -20.357 1.00 97.75 361 ARG A O 1
ATOM 2899 N N . HIS A 1 362 ? 16.651 -4.616 -21.671 1.00 97.81 362 HIS A N 1
ATOM 2900 C CA . HIS A 1 362 ? 16.128 -5.823 -20.999 1.00 97.81 362 HIS A CA 1
ATOM 2901 C C . HIS A 1 362 ? 15.741 -6.986 -21.929 1.00 97.81 362 HIS A C 1
ATOM 2903 O O . HIS A 1 362 ? 15.880 -8.134 -21.523 1.00 97.81 362 HIS A O 1
ATOM 2909 N N . ALA A 1 363 ? 15.293 -6.723 -23.161 1.00 97.56 363 ALA A N 1
ATOM 2910 C CA . ALA A 1 363 ? 14.837 -7.732 -24.119 1.00 97.56 363 ALA A CA 1
ATOM 2911 C C . ALA A 1 363 ? 15.389 -7.428 -25.523 1.00 97.56 363 ALA A C 1
ATOM 2913 O O . ALA A 1 363 ? 14.969 -6.474 -26.186 1.00 97.56 363 ALA A O 1
ATOM 2914 N N . ILE A 1 364 ? 16.366 -8.224 -25.970 1.00 96.62 364 ILE A N 1
ATOM 2915 C CA . ILE A 1 364 ? 17.059 -8.035 -27.257 1.00 96.62 364 ILE A CA 1
ATOM 2916 C C . ILE A 1 364 ? 16.035 -7.963 -28.402 1.00 96.62 364 ILE A C 1
ATOM 2918 O O . ILE A 1 364 ? 15.073 -8.724 -28.431 1.00 96.62 364 ILE A O 1
ATOM 2922 N N . GLY A 1 365 ? 16.219 -7.004 -29.312 1.00 97.12 365 GLY A N 1
ATOM 2923 C CA . GLY A 1 365 ? 15.325 -6.765 -30.450 1.00 97.12 365 GLY A CA 1
ATOM 2924 C C . GLY A 1 365 ? 14.026 -6.024 -30.132 1.00 97.12 365 GLY A C 1
ATOM 2925 O O . GLY A 1 365 ? 13.464 -5.421 -31.041 1.00 97.12 365 GLY A O 1
ATOM 2926 N N . LEU A 1 366 ? 13.578 -5.995 -28.872 1.00 98.38 366 LEU A N 1
ATOM 2927 C CA . LEU A 1 366 ? 12.271 -5.446 -28.483 1.00 98.38 366 LEU A CA 1
ATOM 2928 C C . LEU A 1 366 ? 12.349 -4.195 -27.595 1.00 98.38 366 LEU A C 1
ATOM 2930 O O . LEU A 1 366 ? 11.327 -3.550 -27.364 1.00 98.38 366 LEU A O 1
ATOM 2934 N N . ASN A 1 367 ? 13.541 -3.809 -27.128 1.00 98.12 367 ASN A N 1
ATOM 2935 C CA . ASN A 1 367 ? 13.710 -2.723 -26.151 1.00 98.12 367 ASN A CA 1
ATOM 2936 C C . ASN A 1 367 ? 13.079 -1.374 -26.563 1.00 98.12 367 ASN A C 1
ATOM 2938 O O . ASN A 1 367 ? 12.639 -0.621 -25.701 1.00 98.12 367 ASN A O 1
ATOM 2942 N N . LEU A 1 368 ? 13.020 -1.048 -27.864 1.00 97.62 368 LEU A N 1
ATOM 2943 C CA . LEU A 1 368 ? 12.415 0.205 -28.354 1.00 97.62 368 LEU A CA 1
ATOM 2944 C C . LEU A 1 368 ? 10.876 0.195 -28.386 1.00 97.62 368 LEU A C 1
ATOM 2946 O O . LEU A 1 368 ? 10.268 1.212 -28.718 1.00 97.62 368 LEU A O 1
ATOM 2950 N N . SER A 1 369 ? 10.252 -0.932 -28.043 1.00 97.81 369 SER A N 1
ATOM 2951 C CA . SER A 1 369 ? 8.796 -1.109 -28.047 1.00 97.81 369 SER A CA 1
ATOM 2952 C C . SER A 1 369 ? 8.252 -1.607 -26.706 1.00 97.81 369 SER A C 1
ATOM 2954 O O . SER A 1 369 ? 7.041 -1.808 -26.586 1.00 97.81 369 SER A O 1
ATOM 2956 N N . ALA A 1 370 ? 9.112 -1.841 -25.710 1.00 98.50 370 ALA A N 1
ATOM 2957 C CA . ALA A 1 370 ? 8.784 -2.659 -24.551 1.00 98.50 370 ALA A CA 1
ATOM 2958 C C . ALA A 1 370 ? 9.019 -1.963 -23.208 1.00 98.50 370 ALA A C 1
ATOM 2960 O O . ALA A 1 370 ? 10.038 -1.310 -22.997 1.00 98.50 370 ALA A O 1
ATOM 2961 N N . ILE A 1 371 ? 8.104 -2.208 -22.267 1.00 98.94 371 ILE A N 1
ATOM 2962 C CA . ILE A 1 371 ? 8.327 -1.975 -20.840 1.00 98.94 371 ILE A CA 1
ATOM 2963 C C . ILE A 1 371 ? 8.753 -3.292 -20.179 1.00 98.94 371 ILE A C 1
ATOM 2965 O O . ILE A 1 371 ? 7.960 -4.227 -20.091 1.00 98.94 371 ILE A O 1
ATOM 2969 N N . GLY A 1 372 ? 9.989 -3.362 -19.681 1.00 98.81 372 GLY A N 1
ATOM 2970 C CA . GLY A 1 372 ? 10.463 -4.450 -18.815 1.00 98.81 372 GLY A CA 1
ATOM 2971 C C . GLY A 1 372 ? 10.035 -4.317 -17.347 1.00 98.81 372 GLY A C 1
ATOM 2972 O O . GLY A 1 372 ? 10.260 -3.266 -16.732 1.00 98.81 372 GLY A O 1
ATOM 2973 N N . ILE A 1 373 ? 9.470 -5.395 -16.794 1.00 98.88 373 ILE A N 1
ATOM 2974 C CA . ILE A 1 373 ? 9.145 -5.572 -15.369 1.00 98.88 373 ILE A CA 1
ATOM 2975 C C . ILE A 1 373 ? 9.934 -6.771 -14.825 1.00 98.88 373 ILE A C 1
ATOM 2977 O O . ILE A 1 373 ? 9.777 -7.893 -15.303 1.00 98.88 373 ILE A O 1
ATOM 2981 N N . GLU A 1 374 ? 10.767 -6.533 -13.816 1.00 98.81 374 GLU A N 1
ATOM 2982 C CA . GLU A 1 374 ? 11.654 -7.525 -13.199 1.00 98.81 374 GLU A CA 1
ATOM 2983 C C . GLU A 1 374 ? 11.085 -8.044 -11.880 1.00 98.81 374 GLU A C 1
ATOM 2985 O O . GLU A 1 374 ? 10.853 -7.265 -10.958 1.00 98.81 374 GLU A O 1
ATOM 2990 N N . ASN A 1 375 ? 10.900 -9.356 -11.739 1.00 98.69 375 ASN A N 1
ATOM 2991 C CA . ASN A 1 375 ? 10.463 -9.973 -10.487 1.00 98.69 375 ASN A CA 1
ATOM 2992 C C . ASN A 1 375 ? 11.656 -10.537 -9.701 1.00 98.69 375 ASN A C 1
ATOM 2994 O O . ASN A 1 375 ? 12.396 -11.389 -10.190 1.00 98.69 375 ASN A O 1
ATOM 2998 N N . VAL A 1 376 ? 11.832 -10.101 -8.450 1.00 98.25 376 VAL A N 1
ATOM 2999 C CA . VAL A 1 376 ? 12.863 -10.638 -7.544 1.00 98.25 376 VAL A CA 1
ATOM 3000 C C . VAL A 1 376 ? 12.597 -12.127 -7.301 1.00 98.25 376 VAL A C 1
ATOM 3002 O O . VAL A 1 376 ? 11.556 -12.481 -6.742 1.00 98.25 376 VAL A O 1
ATOM 3005 N N . GLY A 1 377 ? 13.523 -12.993 -7.708 1.00 97.50 377 GLY A N 1
ATOM 3006 C CA . GLY A 1 377 ? 13.358 -14.448 -7.696 1.00 97.50 377 GLY A CA 1
ATOM 3007 C C . GLY A 1 377 ? 14.049 -15.101 -8.891 1.00 97.50 377 GLY A C 1
ATOM 3008 O O . GLY A 1 377 ? 14.951 -14.504 -9.474 1.00 97.50 377 GLY A O 1
ATOM 3009 N N . GLY A 1 378 ? 13.656 -16.322 -9.248 1.00 96.50 378 GLY A N 1
ATOM 3010 C CA . GLY A 1 378 ? 14.270 -17.060 -10.359 1.00 96.50 378 GLY A CA 1
ATOM 3011 C C . GLY A 1 378 ? 15.627 -17.681 -10.014 1.00 96.50 378 GLY A C 1
ATOM 3012 O O . GLY A 1 378 ? 16.469 -17.860 -10.892 1.00 96.50 378 GLY A O 1
ATOM 3013 N N . VAL A 1 379 ? 15.900 -17.918 -8.725 1.00 95.06 379 VAL A N 1
ATOM 3014 C CA . VAL A 1 379 ? 17.218 -18.380 -8.254 1.00 95.06 379 VAL A CA 1
ATOM 3015 C C . VAL A 1 379 ? 17.538 -19.757 -8.835 1.00 95.06 379 VAL A C 1
ATOM 3017 O O . VAL A 1 379 ? 16.697 -20.656 -8.820 1.00 95.06 379 VAL A O 1
ATOM 3020 N N . ASP A 1 380 ? 18.770 -19.922 -9.318 1.00 93.50 380 ASP A N 1
ATOM 3021 C CA . ASP A 1 380 ? 19.229 -21.116 -10.041 1.00 93.50 380 ASP A CA 1
ATOM 3022 C C . ASP A 1 380 ? 18.377 -21.436 -11.281 1.00 93.50 380 ASP A C 1
ATOM 3024 O O . ASP A 1 380 ? 18.203 -22.602 -11.627 1.00 93.50 380 ASP A O 1
ATOM 3028 N N . ASP A 1 381 ? 17.811 -20.405 -11.916 1.00 93.19 381 ASP A N 1
ATOM 3029 C CA . ASP A 1 381 ? 16.938 -20.528 -13.087 1.00 93.19 381 ASP A CA 1
ATOM 3030 C C . ASP A 1 381 ? 15.632 -21.300 -12.825 1.00 93.19 381 ASP A C 1
ATOM 3032 O O . ASP A 1 381 ? 15.036 -21.909 -13.713 1.00 93.19 381 ASP A O 1
ATOM 3036 N N . ARG A 1 382 ? 15.177 -21.292 -11.566 1.00 94.50 382 ARG A N 1
ATOM 3037 C CA . ARG A 1 382 ? 13.942 -21.952 -11.139 1.00 94.50 382 ARG A CA 1
ATOM 3038 C C . ARG A 1 382 ? 12.875 -20.934 -10.797 1.00 94.50 382 ARG A C 1
ATOM 3040 O O . ARG A 1 382 ? 13.105 -20.029 -9.999 1.00 94.50 382 ARG A O 1
ATOM 3047 N N . ASP A 1 383 ? 11.680 -21.154 -11.333 1.00 94.56 383 ASP A N 1
ATOM 3048 C CA . ASP A 1 383 ? 10.512 -20.349 -10.997 1.00 94.56 383 ASP A CA 1
ATOM 3049 C C . ASP A 1 383 ? 10.147 -20.507 -9.509 1.00 94.56 383 ASP A C 1
ATOM 3051 O O . ASP A 1 383 ? 9.582 -21.520 -9.089 1.00 94.56 383 ASP A O 1
ATOM 3055 N N . ASP A 1 384 ? 10.467 -19.487 -8.712 1.00 96.31 384 ASP A N 1
ATOM 3056 C CA . ASP A 1 384 ? 10.087 -19.371 -7.305 1.00 96.31 384 ASP A CA 1
ATOM 3057 C C . ASP A 1 384 ? 9.147 -18.182 -7.039 1.00 96.31 384 ASP A C 1
ATOM 3059 O O . ASP A 1 384 ? 8.890 -17.864 -5.874 1.00 96.31 384 ASP A O 1
ATOM 3063 N N . LEU A 1 385 ? 8.604 -17.533 -8.081 1.00 97.94 385 LEU A N 1
ATOM 3064 C CA . LEU A 1 385 ? 7.837 -16.277 -8.000 1.00 97.94 385 LEU A CA 1
ATOM 3065 C C . LEU A 1 385 ? 6.534 -16.413 -7.182 1.00 97.94 385 LEU A C 1
ATOM 3067 O O . LEU A 1 385 ? 5.878 -17.460 -7.204 1.00 97.94 385 LEU A O 1
ATOM 3071 N N . THR A 1 386 ? 6.170 -15.380 -6.410 1.00 92.06 386 THR A N 1
ATOM 3072 C CA . THR A 1 386 ? 5.042 -15.444 -5.459 1.00 92.06 386 THR A CA 1
ATOM 3073 C C . THR A 1 386 ? 3.691 -15.062 -6.075 1.00 92.06 386 THR A C 1
ATOM 3075 O O . THR A 1 386 ? 3.631 -14.264 -7.012 1.00 92.06 386 THR A O 1
ATOM 3078 N N . PRO A 1 387 ? 2.574 -15.510 -5.468 1.00 83.94 387 PRO A N 1
ATOM 3079 C CA . PRO A 1 387 ? 1.248 -14.971 -5.776 1.00 83.94 387 PRO A CA 1
ATOM 3080 C C . PRO A 1 387 ? 1.145 -13.449 -5.577 1.00 83.94 387 PRO A C 1
ATOM 3082 O O . PRO A 1 387 ? 0.483 -12.769 -6.359 1.00 83.94 387 PRO A O 1
ATOM 3085 N N . ALA A 1 388 ? 1.842 -12.893 -4.575 1.00 78.62 388 ALA A N 1
ATOM 3086 C CA . ALA A 1 388 ? 1.878 -11.449 -4.326 1.00 78.62 388 ALA A CA 1
ATOM 3087 C C . ALA A 1 388 ? 2.540 -10.677 -5.483 1.00 78.62 388 ALA A C 1
ATOM 3089 O O . ALA A 1 388 ? 2.082 -9.591 -5.842 1.00 78.62 388 ALA A O 1
ATOM 3090 N N . GLN A 1 389 ? 3.576 -11.254 -6.102 1.00 95.62 389 GLN A N 1
ATOM 3091 C CA . GLN A 1 389 ? 4.194 -10.733 -7.323 1.00 95.62 389 GLN A CA 1
ATOM 3092 C C . GLN A 1 389 ? 3.222 -10.796 -8.505 1.00 95.62 389 GLN A C 1
ATOM 3094 O O . GLN A 1 389 ? 3.018 -9.786 -9.169 1.00 95.62 389 GLN A O 1
ATOM 3099 N N . ALA A 1 390 ? 2.530 -11.921 -8.708 1.00 94.56 390 ALA A N 1
ATOM 3100 C CA . ALA A 1 390 ? 1.546 -12.041 -9.786 1.00 94.56 390 ALA A CA 1
ATOM 3101 C C . ALA A 1 390 ? 0.383 -11.035 -9.649 1.00 94.56 390 ALA A C 1
ATOM 3103 O O . ALA A 1 390 ? -0.109 -10.495 -10.641 1.00 94.56 390 ALA A O 1
ATOM 3104 N N . GLU A 1 391 ? -0.062 -10.751 -8.421 1.00 83.06 391 GLU A N 1
ATOM 3105 C CA . GLU A 1 391 ? -1.039 -9.693 -8.143 1.00 83.06 391 GLU A CA 1
ATOM 3106 C C . GLU A 1 391 ? -0.485 -8.287 -8.403 1.00 83.06 391 GLU A C 1
ATOM 3108 O O . GLU A 1 391 ? -1.200 -7.431 -8.929 1.00 83.06 391 GLU A O 1
ATOM 3113 N N . ALA A 1 392 ? 0.771 -8.035 -8.027 1.00 85.81 392 ALA A N 1
ATOM 3114 C CA . ALA A 1 392 ? 1.435 -6.759 -8.265 1.00 85.81 392 ALA A CA 1
ATOM 3115 C C . ALA A 1 392 ? 1.622 -6.489 -9.762 1.00 85.81 392 ALA A C 1
ATOM 3117 O O . ALA A 1 392 ? 1.260 -5.403 -10.218 1.00 85.81 392 ALA A O 1
ATOM 3118 N N . ASP A 1 393 ? 2.068 -7.485 -10.526 1.00 97.69 393 ASP A N 1
ATOM 3119 C CA . ASP A 1 393 ? 2.197 -7.410 -11.982 1.00 97.69 393 ASP A CA 1
ATOM 3120 C C . ASP A 1 393 ? 0.840 -7.191 -12.644 1.00 97.69 393 ASP A C 1
ATOM 3122 O O . ASP A 1 393 ? 0.689 -6.278 -13.452 1.00 97.69 393 ASP A O 1
ATOM 3126 N N . ALA A 1 394 ? -0.192 -7.947 -12.258 1.00 95.00 394 ALA A N 1
ATOM 3127 C CA . ALA A 1 394 ? -1.534 -7.769 -12.809 1.00 95.00 394 ALA A CA 1
ATOM 3128 C C . ALA A 1 394 ? -2.105 -6.361 -12.553 1.00 95.00 394 ALA A C 1
ATOM 3130 O O . ALA A 1 394 ? -2.827 -5.823 -13.396 1.00 95.00 394 ALA A O 1
ATOM 3131 N N . TRP A 1 395 ? -1.801 -5.758 -11.401 1.00 91.81 395 TRP A N 1
ATOM 3132 C CA . TRP A 1 395 ? -2.166 -4.372 -11.104 1.00 91.81 395 TRP A CA 1
ATOM 3133 C C . TRP A 1 395 ? -1.340 -3.376 -11.932 1.00 91.81 395 TRP A C 1
ATOM 3135 O O . TRP A 1 395 ? -1.898 -2.445 -12.517 1.00 91.81 395 TRP A O 1
ATOM 3145 N N . LEU A 1 396 ? -0.023 -3.585 -12.021 1.00 94.94 396 LEU A N 1
ATOM 3146 C CA . LEU A 1 396 ? 0.894 -2.709 -12.748 1.00 94.94 396 LEU A CA 1
ATOM 3147 C C . LEU A 1 396 ? 0.584 -2.692 -14.245 1.00 94.94 396 LEU A C 1
ATOM 3149 O O . LEU A 1 396 ? 0.489 -1.622 -14.837 1.00 94.94 396 LEU A O 1
ATOM 3153 N N . ILE A 1 397 ? 0.345 -3.860 -14.838 1.00 98.12 397 ILE A N 1
ATOM 3154 C CA . ILE A 1 397 ? -0.014 -4.016 -16.250 1.00 98.12 397 ILE A CA 1
ATOM 3155 C C . ILE A 1 397 ? -1.306 -3.263 -16.572 1.00 98.12 397 ILE A C 1
ATOM 3157 O O . ILE A 1 397 ? -1.366 -2.554 -17.575 1.00 98.12 397 ILE A O 1
ATOM 3161 N N . ARG A 1 398 ? -2.329 -3.352 -15.710 1.00 94.62 398 ARG A N 1
ATOM 3162 C CA . ARG A 1 398 ? -3.574 -2.583 -15.876 1.00 94.62 398 ARG A CA 1
ATOM 3163 C C . ARG A 1 398 ? -3.321 -1.085 -15.902 1.00 94.62 398 ARG A C 1
ATOM 3165 O O . ARG A 1 398 ? -3.828 -0.397 -16.785 1.00 94.62 398 ARG A O 1
ATOM 3172 N N . ARG A 1 399 ? -2.524 -0.589 -14.952 1.00 88.06 399 ARG A N 1
ATOM 3173 C CA . ARG A 1 399 ? -2.144 0.825 -14.901 1.00 88.06 399 ARG A CA 1
ATOM 3174 C C . ARG A 1 399 ? -1.410 1.239 -16.177 1.00 88.06 399 ARG A C 1
ATOM 3176 O O . ARG A 1 399 ? -1.804 2.222 -16.793 1.00 88.06 399 ARG A O 1
ATOM 3183 N N . LEU A 1 400 ? -0.392 0.479 -16.582 1.00 95.75 400 LEU A N 1
ATOM 3184 C CA . LEU A 1 400 ? 0.405 0.770 -17.774 1.00 95.75 400 LEU A CA 1
ATOM 3185 C C . LEU A 1 400 ? -0.437 0.735 -19.050 1.00 95.75 400 LEU A C 1
ATOM 3187 O O . LEU A 1 400 ? -0.262 1.596 -19.897 1.00 95.75 400 LEU A O 1
ATOM 3191 N N . LYS A 1 401 ? -1.392 -0.190 -19.181 1.00 94.88 401 LYS A N 1
ATOM 3192 C CA . LYS A 1 401 ? -2.326 -0.217 -20.317 1.00 94.88 401 LYS A CA 1
ATOM 3193 C C . LYS A 1 401 ? -3.260 1.000 -20.338 1.00 94.88 401 LYS A C 1
ATOM 3195 O O . LYS A 1 401 ? -3.606 1.475 -21.416 1.00 94.88 401 LYS A O 1
ATOM 3200 N N . GLY A 1 402 ? -3.667 1.503 -19.172 1.00 88.19 402 GLY A N 1
ATOM 3201 C CA . GLY A 1 402 ? -4.433 2.748 -19.068 1.00 88.19 402 GLY A CA 1
ATOM 3202 C C . GLY A 1 402 ? -3.612 3.988 -19.439 1.00 88.19 402 GLY A C 1
ATOM 3203 O O . GLY A 1 402 ? -4.127 4.885 -20.096 1.00 88.19 402 GLY A O 1
ATOM 3204 N N . GLU A 1 403 ? -2.338 4.021 -19.043 1.00 89.00 403 GLU A N 1
ATOM 3205 C CA . GLU A 1 403 ? -1.399 5.121 -19.318 1.00 89.00 403 GLU A CA 1
ATOM 3206 C C . GLU A 1 403 ? -0.890 5.113 -20.770 1.00 89.00 403 GLU A C 1
ATOM 3208 O O . GLU A 1 403 ? -0.779 6.162 -21.400 1.00 89.00 403 GLU A O 1
ATOM 3213 N N . PHE A 1 404 ? -0.667 3.921 -21.323 1.00 95.56 404 PHE A N 1
ATOM 3214 C CA . PHE A 1 404 ? -0.212 3.668 -22.687 1.00 95.56 404 PHE A CA 1
ATOM 3215 C C . PHE A 1 404 ? -1.222 2.764 -23.414 1.00 95.56 404 PHE A C 1
ATOM 3217 O O . PHE A 1 404 ? -1.024 1.546 -23.526 1.00 95.56 404 PHE A O 1
ATOM 3224 N N . PRO A 1 405 ? -2.314 3.333 -23.962 1.00 92.94 405 PRO A N 1
ATOM 3225 C CA . PRO A 1 405 ? -3.343 2.561 -24.660 1.00 92.94 405 PRO A CA 1
ATOM 3226 C C . PRO A 1 405 ? -2.819 1.751 -25.854 1.00 92.94 405 PRO A C 1
ATOM 3228 O O . PRO A 1 405 ? -3.449 0.764 -26.236 1.00 92.94 405 PRO A O 1
ATOM 3231 N N . GLY A 1 406 ? -1.661 2.130 -26.412 1.00 97.50 406 GLY A N 1
ATOM 3232 C CA . GLY A 1 406 ? -0.977 1.440 -27.509 1.00 97.50 406 GLY A CA 1
ATOM 3233 C C . GLY A 1 406 ? -0.329 0.097 -27.149 1.00 97.50 406 GLY A C 1
ATOM 3234 O O . GLY A 1 406 ? 0.124 -0.594 -28.057 1.00 97.50 406 GLY A O 1
ATOM 3235 N N . ILE A 1 407 ? -0.296 -0.302 -25.871 1.00 98.75 407 ILE A N 1
ATOM 3236 C CA . ILE A 1 407 ? 0.219 -1.615 -25.460 1.00 98.75 407 ILE A CA 1
ATOM 3237 C C . ILE A 1 407 ? -0.715 -2.719 -25.962 1.00 98.75 407 ILE A C 1
ATOM 3239 O O . ILE A 1 407 ? -1.865 -2.809 -25.539 1.00 98.75 407 ILE A O 1
ATOM 3243 N N . GLU A 1 408 ? -0.224 -3.593 -26.830 1.00 98.56 408 GLU A N 1
ATOM 3244 C CA . GLU A 1 408 ? -0.989 -4.701 -27.408 1.00 98.56 408 GLU A CA 1
ATOM 3245 C C . GLU A 1 408 ? -0.571 -6.070 -26.871 1.00 98.56 408 GLU A C 1
ATOM 3247 O O . GLU A 1 408 ? -1.384 -6.993 -26.895 1.00 98.56 408 GLU A O 1
ATOM 3252 N N . TYR A 1 409 ? 0.666 -6.209 -26.385 1.00 98.81 409 TYR A N 1
ATOM 3253 C CA . TYR A 1 409 ? 1.258 -7.507 -26.051 1.00 98.81 409 TYR A CA 1
ATOM 3254 C C . TYR A 1 409 ? 1.688 -7.606 -24.583 1.00 98.81 409 TYR A C 1
ATOM 3256 O O . TYR A 1 409 ? 2.219 -6.651 -24.010 1.00 98.81 409 TYR A O 1
ATOM 3264 N N . LEU A 1 410 ? 1.518 -8.797 -24.002 1.00 98.81 410 LEU A N 1
ATOM 3265 C CA . LEU A 1 410 ? 2.148 -9.214 -22.748 1.00 98.81 410 LEU A CA 1
ATOM 3266 C C . LEU A 1 410 ? 2.866 -10.550 -22.950 1.00 98.81 410 LEU A C 1
ATOM 3268 O O . LEU A 1 410 ? 2.224 -11.587 -23.176 1.00 98.81 410 LEU A O 1
ATOM 3272 N N . ILE A 1 411 ? 4.185 -10.539 -22.778 1.00 98.81 411 ILE A N 1
ATOM 3273 C CA . ILE A 1 411 ? 5.025 -11.726 -22.942 1.00 98.81 411 ILE A CA 1
ATOM 3274 C C . ILE A 1 411 ? 5.956 -11.951 -21.754 1.00 98.81 411 ILE A C 1
ATOM 3276 O O . ILE A 1 411 ? 6.308 -11.020 -21.032 1.00 98.81 411 ILE A O 1
ATOM 3280 N N . GLY A 1 412 ? 6.347 -13.204 -21.555 1.00 98.69 412 GLY A N 1
ATOM 3281 C CA . GLY A 1 412 ? 7.487 -13.560 -20.726 1.00 98.69 412 GLY A CA 1
ATOM 3282 C C . GLY A 1 412 ? 8.768 -13.424 -21.537 1.00 98.69 412 GLY A C 1
ATOM 3283 O O . GLY A 1 412 ? 8.752 -13.596 -22.757 1.00 98.69 412 GLY A O 1
ATOM 3284 N N . HIS A 1 413 ? 9.887 -13.135 -20.883 1.00 98.62 413 HIS A N 1
ATOM 3285 C CA . HIS A 1 413 ? 11.158 -12.983 -21.583 1.00 98.62 413 HIS A CA 1
ATOM 3286 C C . HIS A 1 413 ? 11.541 -14.223 -22.397 1.00 98.62 413 HIS A C 1
ATOM 3288 O O . HIS A 1 413 ? 11.986 -14.068 -23.519 1.00 98.62 413 HIS A O 1
ATOM 3294 N N . HIS A 1 414 ? 11.283 -15.441 -21.918 1.00 98.25 414 HIS A N 1
ATOM 3295 C CA . HIS A 1 414 ? 11.493 -16.696 -22.653 1.00 98.25 414 HIS A CA 1
ATOM 3296 C C . HIS A 1 414 ? 10.717 -16.803 -23.974 1.00 98.25 414 HIS A C 1
ATOM 3298 O O . HIS A 1 414 ? 11.085 -17.594 -24.838 1.00 98.25 414 HIS A O 1
ATOM 3304 N N . GLU A 1 415 ? 9.673 -15.996 -24.172 1.00 98.56 415 GLU A N 1
ATOM 3305 C CA . GLU A 1 415 ? 8.862 -15.993 -25.391 1.00 98.56 415 GLU A CA 1
ATOM 3306 C C . GLU A 1 415 ? 9.394 -15.012 -26.458 1.00 98.56 415 GLU A C 1
ATOM 3308 O O . GLU A 1 415 ? 8.911 -15.032 -27.590 1.00 98.56 415 GLU A O 1
ATOM 3313 N N . TYR A 1 416 ? 10.374 -14.154 -26.137 1.00 98.19 416 TYR A N 1
ATOM 3314 C CA . TYR A 1 416 ? 10.733 -12.991 -26.964 1.00 98.19 416 TYR A CA 1
ATOM 3315 C C . TYR A 1 416 ? 11.241 -13.327 -28.374 1.00 98.19 416 TYR A C 1
ATOM 3317 O O . TYR A 1 416 ? 10.927 -12.602 -29.315 1.00 98.19 416 TYR A O 1
ATOM 3325 N N . LEU A 1 417 ? 11.967 -14.438 -28.549 1.00 97.44 417 LEU A N 1
ATOM 3326 C CA . LEU A 1 417 ? 12.496 -14.849 -29.858 1.00 97.44 417 LEU A CA 1
ATOM 3327 C C . LEU A 1 417 ? 11.393 -15.170 -30.871 1.00 97.44 417 LEU A C 1
ATOM 3329 O O . LEU A 1 417 ? 11.639 -15.141 -32.071 1.00 97.44 417 LEU A O 1
ATOM 3333 N N . ARG A 1 418 ? 10.153 -15.406 -30.422 1.00 97.88 418 ARG A N 1
ATOM 3334 C CA . ARG A 1 418 ? 9.004 -15.569 -31.327 1.00 97.88 418 ARG A CA 1
ATOM 3335 C C . ARG A 1 418 ? 8.671 -14.299 -32.108 1.00 97.88 418 ARG A C 1
ATOM 3337 O O . ARG A 1 418 ? 7.921 -14.369 -33.071 1.00 97.88 418 ARG A O 1
ATOM 3344 N N . PHE A 1 419 ? 9.215 -13.151 -31.708 1.00 98.06 419 PHE A N 1
ATOM 3345 C CA . PHE A 1 419 ? 9.089 -11.907 -32.459 1.00 98.06 419 PHE A CA 1
ATOM 3346 C C . PHE A 1 419 ? 10.137 -11.751 -33.564 1.00 98.06 419 PHE A C 1
ATOM 3348 O O . PHE A 1 419 ? 10.061 -10.761 -34.285 1.00 98.06 419 PHE A O 1
ATOM 3355 N N . GLU A 1 420 ? 11.093 -12.668 -33.748 1.00 96.06 420 GLU A N 1
ATOM 3356 C CA . GLU A 1 420 ? 12.002 -12.575 -34.897 1.00 96.06 420 GLU A CA 1
ATOM 3357 C C . GLU A 1 420 ? 11.205 -12.518 -36.216 1.00 96.06 420 GLU A C 1
ATOM 3359 O O . GLU A 1 420 ? 10.326 -13.337 -36.479 1.00 96.06 420 GLU A O 1
ATOM 3364 N N . GLY A 1 421 ? 11.476 -11.493 -37.032 1.00 94.94 421 GLY A N 1
ATOM 3365 C CA . GLY A 1 421 ? 10.730 -11.206 -38.265 1.00 94.94 421 GLY A CA 1
ATOM 3366 C C . GLY A 1 421 ? 9.429 -10.408 -38.080 1.00 94.94 421 GLY A C 1
ATOM 3367 O O . GLY A 1 421 ? 8.842 -9.970 -39.068 1.00 94.94 421 GLY A O 1
ATOM 3368 N N . HIS A 1 422 ? 8.981 -10.159 -36.847 1.00 97.75 422 HIS A N 1
ATOM 3369 C CA . HIS A 1 422 ? 7.844 -9.281 -36.562 1.00 97.75 422 HIS A CA 1
ATOM 3370 C C . HIS A 1 422 ? 8.233 -7.798 -36.745 1.00 97.75 422 HIS A C 1
ATOM 3372 O O . HIS A 1 422 ? 9.343 -7.425 -36.370 1.00 97.75 422 HIS A O 1
ATOM 3378 N N . PRO A 1 423 ? 7.327 -6.894 -37.176 1.00 97.19 423 PRO A N 1
ATOM 3379 C CA . PRO A 1 423 ? 7.622 -5.456 -37.317 1.00 97.19 423 PRO A CA 1
ATOM 3380 C C . PRO A 1 423 ? 8.120 -4.724 -36.056 1.00 97.19 423 PRO A C 1
ATOM 3382 O O . PRO A 1 423 ? 8.589 -3.594 -36.147 1.00 97.19 423 PRO A O 1
ATOM 3385 N N . LEU A 1 424 ? 7.985 -5.338 -34.877 1.00 97.38 424 LEU A N 1
ATOM 3386 C CA . LEU A 1 424 ? 8.466 -4.786 -33.601 1.00 97.38 424 LEU A CA 1
ATOM 3387 C C . LEU A 1 424 ? 9.894 -5.236 -33.260 1.00 97.38 424 LEU A C 1
ATOM 3389 O O . LEU A 1 424 ? 10.479 -4.700 -32.322 1.00 97.38 424 LEU A O 1
ATOM 3393 N N . TRP A 1 425 ? 10.436 -6.215 -33.989 1.00 97.75 425 TRP A N 1
ATOM 3394 C CA . TRP A 1 425 ? 11.792 -6.715 -33.817 1.00 97.75 425 TRP A CA 1
ATOM 3395 C C . TRP A 1 425 ?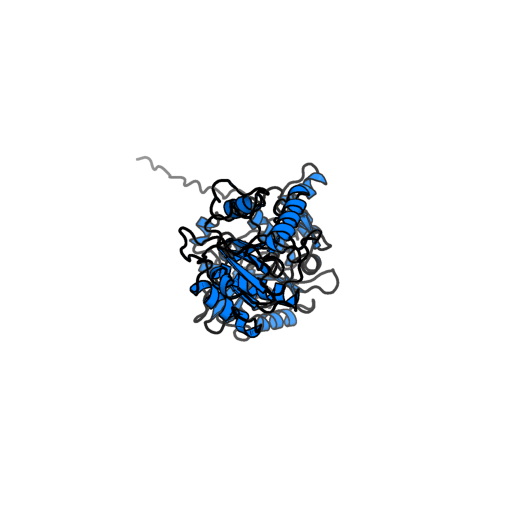 12.771 -5.886 -34.637 1.00 97.75 425 TRP A C 1
ATOM 3397 O O . TRP A 1 425 ? 12.674 -5.835 -35.861 1.00 97.75 425 TRP A O 1
ATOM 3407 N N . LEU A 1 426 ? 13.730 -5.259 -33.959 1.00 96.62 426 LEU A N 1
ATOM 3408 C CA . LEU A 1 426 ? 14.667 -4.325 -34.587 1.00 96.62 426 LEU A CA 1
ATOM 3409 C C . LEU A 1 426 ? 16.130 -4.782 -34.548 1.00 96.62 426 LEU A C 1
ATOM 3411 O O . LEU A 1 426 ? 16.981 -4.076 -35.075 1.00 96.62 426 LEU A O 1
ATOM 3415 N N . GLU A 1 427 ? 16.452 -5.916 -33.913 1.00 96.25 427 GLU A N 1
ATOM 3416 C CA . GLU A 1 427 ? 17.847 -6.365 -33.795 1.00 96.25 427 GLU A CA 1
ATOM 3417 C C . GLU A 1 427 ? 18.413 -6.796 -35.153 1.00 96.25 427 GLU A C 1
ATOM 3419 O O . GLU A 1 427 ? 17.961 -7.784 -35.740 1.00 96.25 427 GLU A O 1
ATOM 3424 N N . ASN A 1 428 ? 19.453 -6.088 -35.596 1.00 93.88 428 ASN A N 1
ATOM 3425 C CA . ASN A 1 428 ? 20.073 -6.258 -36.908 1.00 93.88 428 ASN A CA 1
ATOM 3426 C C . ASN A 1 428 ? 21.295 -7.192 -36.904 1.00 93.88 428 ASN A C 1
ATOM 3428 O O . ASN A 1 428 ? 21.716 -7.655 -37.965 1.00 93.88 428 ASN A O 1
ATOM 3432 N N . GLN A 1 429 ? 21.896 -7.491 -35.750 1.00 92.81 429 GLN A N 1
ATOM 3433 C CA . GLN A 1 429 ? 23.101 -8.323 -35.690 1.00 92.81 429 GLN A CA 1
ATOM 3434 C C . GLN A 1 429 ? 22.728 -9.795 -35.545 1.00 92.81 429 GLN A C 1
ATOM 3436 O O . GLN A 1 429 ? 22.392 -10.210 -34.448 1.00 92.81 429 GLN A O 1
ATOM 3441 N N . ALA A 1 430 ? 22.830 -10.609 -36.602 1.00 86.19 430 ALA A N 1
ATOM 3442 C CA . ALA A 1 430 ? 22.336 -11.999 -36.661 1.00 86.19 430 ALA A CA 1
ATOM 3443 C C . ALA A 1 430 ? 22.775 -12.957 -35.524 1.00 86.19 430 ALA A C 1
ATOM 3445 O O . ALA A 1 430 ? 22.068 -13.917 -35.233 1.00 86.19 430 ALA A O 1
ATOM 3446 N N . GLY A 1 431 ? 23.917 -12.718 -34.872 1.00 87.25 431 GLY A N 1
ATOM 3447 C CA . GLY A 1 431 ? 24.432 -13.582 -33.799 1.00 87.25 431 GLY A CA 1
ATOM 3448 C C . GLY A 1 431 ? 24.046 -13.161 -32.378 1.00 87.25 431 GLY A C 1
ATOM 3449 O O . GLY A 1 431 ? 24.287 -13.905 -31.432 1.00 87.25 431 GLY A O 1
ATOM 3450 N N . TYR A 1 432 ? 23.468 -11.975 -32.196 1.00 92.31 432 TYR A N 1
ATOM 3451 C CA . TYR A 1 432 ? 23.211 -11.430 -30.868 1.00 92.31 432 TYR A CA 1
ATOM 3452 C C . TYR A 1 432 ? 21.821 -11.852 -30.375 1.00 92.31 432 TYR A C 1
ATOM 3454 O O . TYR A 1 432 ? 20.829 -11.175 -30.629 1.00 92.31 432 TYR A O 1
ATOM 3462 N N . ARG A 1 433 ? 21.742 -13.031 -29.744 1.00 93.19 433 ARG A N 1
ATOM 3463 C CA . ARG A 1 433 ? 20.557 -13.567 -29.048 1.00 93.19 433 ARG A CA 1
ATOM 3464 C C . ARG A 1 433 ? 20.978 -14.274 -27.768 1.00 93.19 433 ARG A C 1
ATOM 3466 O O . ARG A 1 433 ? 22.09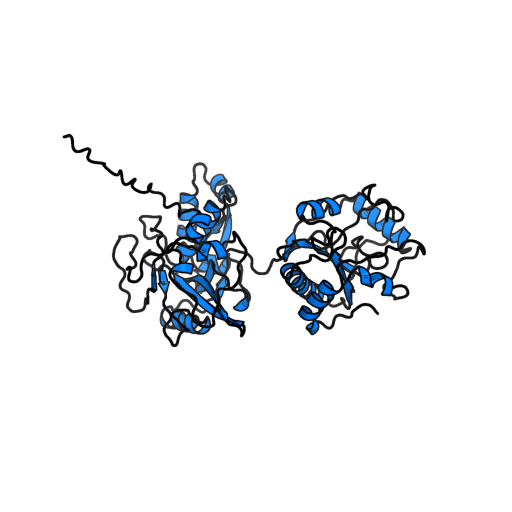4 -14.769 -27.658 1.00 93.19 433 ARG A O 1
ATOM 3473 N N . THR A 1 434 ? 20.045 -14.377 -26.830 1.00 92.81 434 THR A N 1
ATOM 3474 C CA . THR A 1 434 ? 20.191 -15.213 -25.631 1.00 92.81 434 THR A CA 1
ATOM 3475 C C . THR A 1 434 ? 18.987 -16.132 -25.473 1.00 92.81 434 THR A C 1
ATOM 3477 O O . THR A 1 434 ? 17.853 -15.718 -25.709 1.00 92.81 434 THR A O 1
ATOM 3480 N N . GLN A 1 435 ? 19.214 -17.386 -25.088 1.00 92.94 435 GLN A N 1
ATOM 3481 C CA . GLN A 1 435 ? 18.120 -18.268 -24.696 1.00 92.94 435 GLN A CA 1
ATOM 3482 C C . GLN A 1 435 ? 17.694 -17.926 -23.270 1.00 92.94 435 GLN A C 1
ATOM 3484 O O . GLN A 1 435 ? 18.540 -17.710 -22.402 1.00 92.94 435 GLN A O 1
ATOM 3489 N N . LYS A 1 436 ? 16.385 -17.842 -23.046 1.00 94.81 436 LYS A N 1
ATOM 3490 C CA . LYS A 1 436 ? 15.791 -17.360 -21.801 1.00 94.81 436 LYS A CA 1
ATOM 3491 C C . LYS A 1 436 ? 14.721 -18.340 -21.323 1.00 94.81 436 LYS A C 1
ATOM 3493 O O . LYS A 1 436 ? 14.049 -18.963 -22.140 1.00 94.81 436 LYS A O 1
ATOM 3498 N N . SER A 1 437 ? 14.574 -18.446 -20.013 1.00 96.00 437 SER A N 1
ATOM 3499 C CA . SER A 1 437 ? 13.602 -19.288 -19.297 1.00 96.00 437 SER A CA 1
ATOM 3500 C C . SER A 1 437 ? 12.687 -18.450 -18.387 1.00 96.00 437 SER A C 1
ATOM 3502 O O . SER A 1 437 ? 11.609 -18.903 -18.002 1.00 96.00 437 SER A O 1
ATOM 3504 N N . ASP A 1 438 ? 13.058 -17.197 -18.103 1.00 96.88 438 ASP A N 1
ATOM 3505 C CA . ASP A 1 438 ? 12.302 -16.266 -17.269 1.00 96.88 438 ASP A CA 1
ATOM 3506 C C . ASP A 1 438 ? 11.035 -15.727 -17.954 1.00 96.88 438 ASP A C 1
ATOM 3508 O O . ASP A 1 438 ? 11.004 -15.571 -19.172 1.00 96.88 438 ASP A O 1
ATOM 3512 N N . PRO A 1 439 ? 9.944 -15.437 -17.224 1.00 97.62 439 PRO A N 1
ATOM 3513 C CA . PRO A 1 439 ? 9.715 -15.688 -15.804 1.00 97.62 439 PRO A CA 1
ATOM 3514 C C . PRO A 1 439 ? 9.070 -17.072 -15.561 1.00 97.62 439 PRO A C 1
ATOM 3516 O O . PRO A 1 439 ? 8.469 -17.298 -14.514 1.00 97.62 439 PRO A O 1
ATOM 3519 N N . GLY A 1 440 ? 9.143 -17.982 -16.540 1.00 96.75 440 GLY A N 1
ATOM 3520 C CA . GLY A 1 440 ? 8.507 -19.296 -16.519 1.00 96.75 440 GLY A CA 1
ATOM 3521 C C . GLY A 1 440 ? 7.029 -19.306 -16.935 1.00 96.75 440 GLY A C 1
ATOM 3522 O O . GLY A 1 440 ? 6.263 -18.364 -16.705 1.00 96.75 440 GLY A O 1
ATOM 3523 N N . ASP A 1 441 ? 6.595 -20.425 -17.523 1.00 97.75 441 ASP A N 1
ATOM 3524 C CA . ASP A 1 441 ? 5.221 -20.597 -18.015 1.00 97.75 441 ASP A CA 1
ATOM 3525 C C . ASP A 1 441 ? 4.167 -20.530 -16.902 1.00 97.75 441 ASP A C 1
ATOM 3527 O O . ASP A 1 441 ? 3.043 -20.068 -17.119 1.00 97.75 441 ASP A O 1
ATOM 3531 N N . ARG A 1 442 ? 4.496 -21.032 -15.701 1.00 98.00 442 ARG A N 1
ATOM 3532 C CA . ARG A 1 442 ? 3.578 -21.026 -14.552 1.00 98.00 442 ARG A CA 1
ATOM 3533 C C . ARG A 1 442 ? 3.216 -19.591 -14.185 1.00 98.00 442 ARG A C 1
ATOM 3535 O O . ARG A 1 442 ? 2.027 -19.278 -14.140 1.00 98.00 442 ARG A O 1
ATOM 3542 N N . PHE A 1 443 ? 4.217 -18.738 -13.977 1.00 98.50 443 PHE A N 1
ATOM 3543 C CA . PHE A 1 443 ? 3.998 -17.338 -13.634 1.00 98.50 443 PHE A CA 1
ATOM 3544 C C . PHE A 1 443 ? 3.257 -16.582 -14.747 1.00 98.50 443 PHE A C 1
ATOM 3546 O O . PHE A 1 443 ? 2.289 -15.870 -14.475 1.00 98.50 443 PHE A O 1
ATOM 3553 N N . MET A 1 444 ? 3.608 -16.819 -16.018 1.00 98.62 444 MET A N 1
ATOM 3554 C CA . MET A 1 444 ? 2.892 -16.213 -17.148 1.00 98.62 444 MET A CA 1
ATOM 3555 C C . MET A 1 444 ? 1.411 -16.607 -17.198 1.00 98.62 444 MET A C 1
ATOM 3557 O O . MET A 1 444 ? 0.558 -15.741 -17.406 1.00 98.62 444 MET A O 1
ATOM 3561 N N . ARG A 1 445 ? 1.069 -17.887 -16.978 1.00 98.50 445 ARG A N 1
ATOM 3562 C CA . ARG A 1 445 ? -0.338 -18.327 -16.879 1.00 98.50 445 ARG A CA 1
ATOM 3563 C C . ARG A 1 445 ? -1.063 -17.636 -15.729 1.00 98.50 445 ARG A C 1
ATOM 3565 O O . ARG A 1 445 ? -2.213 -17.219 -15.885 1.00 98.50 445 ARG A O 1
ATOM 3572 N N . GLU A 1 446 ? -0.393 -17.512 -14.591 1.00 97.25 446 GLU A N 1
ATOM 3573 C CA . GLU A 1 446 ? -0.937 -16.909 -13.383 1.00 97.25 446 GLU A CA 1
ATOM 3574 C C . GLU A 1 446 ? -1.285 -15.420 -13.590 1.00 97.25 446 GLU A C 1
ATOM 3576 O O . GLU A 1 446 ? -2.397 -14.988 -13.255 1.00 97.25 446 GLU A O 1
ATOM 3581 N N . VAL A 1 447 ? -0.387 -14.651 -14.213 1.00 98.19 447 VAL A N 1
ATOM 3582 C CA . VAL A 1 447 ? -0.615 -13.233 -14.531 1.00 98.19 447 VAL A CA 1
ATOM 3583 C C . VAL A 1 447 ? -1.662 -13.071 -15.636 1.00 98.19 447 VAL A C 1
ATOM 3585 O O . VAL A 1 447 ? -2.623 -12.324 -15.453 1.00 98.19 447 VAL A O 1
ATOM 3588 N N . ARG A 1 448 ? -1.552 -13.808 -16.752 1.00 98.56 448 ARG A N 1
ATOM 3589 C CA . ARG A 1 448 ? -2.505 -13.726 -17.881 1.00 98.56 448 ARG A CA 1
ATOM 3590 C C . ARG A 1 448 ? -3.942 -14.028 -17.453 1.00 98.56 448 ARG A C 1
ATOM 3592 O O . ARG A 1 448 ? -4.865 -13.352 -17.895 1.00 98.56 448 ARG A O 1
ATOM 3599 N N . THR A 1 449 ? -4.135 -14.984 -16.543 1.00 96.69 449 THR A N 1
ATOM 3600 C CA . THR A 1 449 ? -5.460 -15.288 -15.973 1.00 96.69 449 THR A CA 1
ATOM 3601 C C . THR A 1 449 ? -6.055 -14.077 -15.256 1.00 96.69 449 THR A C 1
ATOM 3603 O O . THR A 1 449 ? -7.235 -13.775 -15.425 1.00 96.69 449 THR A O 1
ATOM 3606 N N . ARG A 1 450 ? -5.234 -13.343 -14.495 1.00 94.44 450 ARG A N 1
ATOM 3607 C CA . ARG A 1 450 ? -5.665 -12.162 -13.737 1.00 94.44 450 ARG A CA 1
ATOM 3608 C C . ARG A 1 450 ? -5.967 -10.955 -14.598 1.00 94.44 450 ARG A C 1
ATOM 3610 O O . ARG A 1 450 ? -6.580 -10.051 -14.056 1.00 94.44 450 ARG A O 1
ATOM 3617 N N . ILE A 1 451 ? -5.515 -10.887 -15.849 1.00 96.12 451 ILE A N 1
ATOM 3618 C CA . ILE A 1 451 ? -5.658 -9.707 -16.725 1.00 96.12 451 ILE A CA 1
ATOM 3619 C C . ILE A 1 451 ? -6.381 -10.020 -18.042 1.00 96.12 451 ILE A C 1
ATOM 3621 O O . ILE A 1 451 ? -6.267 -9.272 -19.012 1.00 96.12 451 ILE A O 1
ATOM 3625 N N . LYS A 1 452 ? -7.090 -11.153 -18.109 1.00 96.19 452 LYS A N 1
ATOM 3626 C CA . LYS A 1 452 ? -7.757 -11.630 -19.329 1.00 96.19 452 LYS A CA 1
ATOM 3627 C C . LYS A 1 452 ? -8.709 -10.584 -19.927 1.00 96.19 452 LYS A C 1
ATOM 3629 O O . LYS A 1 452 ? -8.841 -10.496 -21.143 1.00 96.19 452 LYS A O 1
ATOM 3634 N N . ASP A 1 453 ? -9.330 -9.780 -19.070 1.00 93.75 453 ASP A N 1
ATOM 3635 C CA . ASP A 1 453 ? -10.201 -8.650 -19.403 1.00 93.75 453 ASP A CA 1
ATOM 3636 C C . ASP A 1 453 ? -9.524 -7.561 -20.251 1.00 93.75 453 ASP A C 1
ATOM 3638 O O . ASP A 1 453 ? -10.215 -6.842 -20.965 1.00 93.75 453 ASP A O 1
ATOM 3642 N N . LEU A 1 454 ? -8.191 -7.451 -20.225 1.00 92.50 454 LEU A N 1
ATOM 3643 C CA . LEU A 1 454 ? -7.460 -6.425 -20.976 1.00 92.50 454 LEU A CA 1
ATOM 3644 C C . LEU A 1 454 ? -7.254 -6.756 -22.458 1.00 92.50 454 LEU A C 1
ATOM 3646 O O . LEU A 1 454 ? -6.816 -5.887 -23.211 1.00 92.50 454 LEU A O 1
ATOM 3650 N N . GLY A 1 455 ? -7.509 -8.001 -22.877 1.00 97.38 455 GLY A N 1
ATOM 3651 C CA . GLY A 1 455 ? -7.363 -8.416 -24.276 1.00 97.38 455 GLY A CA 1
ATOM 3652 C C . GLY A 1 455 ? -5.936 -8.309 -24.837 1.00 97.38 455 GLY A C 1
ATOM 3653 O O . GLY A 1 455 ? -5.776 -8.161 -26.046 1.00 97.38 455 GLY A O 1
ATOM 3654 N N . LEU A 1 456 ? -4.903 -8.358 -23.986 1.00 98.31 456 LEU A N 1
ATOM 3655 C CA . LEU A 1 456 ? -3.503 -8.335 -24.428 1.00 98.31 456 LEU A CA 1
ATOM 3656 C C . LEU A 1 456 ? -3.133 -9.643 -25.143 1.00 98.31 456 LEU A C 1
ATOM 3658 O O . LEU A 1 456 ? -3.453 -10.737 -24.674 1.00 98.31 456 LEU A O 1
ATOM 3662 N N . LYS A 1 457 ? -2.425 -9.525 -26.266 1.00 98.50 457 LYS A N 1
ATOM 3663 C CA . LYS A 1 457 ? -1.937 -10.645 -27.077 1.00 98.50 457 LYS A CA 1
ATOM 3664 C C . LYS A 1 457 ? -0.713 -11.298 -26.419 1.00 98.50 457 LYS A C 1
ATOM 3666 O O . LYS A 1 457 ? 0.092 -10.629 -25.770 1.00 98.50 457 LYS A O 1
ATOM 3671 N N . GLY A 1 458 ? -0.569 -12.609 -26.608 1.00 97.31 458 GLY A N 1
ATOM 3672 C CA . GLY A 1 458 ? 0.684 -13.326 -26.346 1.00 97.31 458 GLY A CA 1
ATOM 3673 C C . GLY A 1 458 ? 1.691 -13.149 -27.494 1.00 97.31 458 GLY A C 1
ATOM 3674 O O . GLY A 1 458 ? 1.442 -12.345 -28.394 1.00 97.31 458 GLY A O 1
ATOM 3675 N N . PRO A 1 459 ? 2.812 -13.889 -27.492 1.00 95.06 459 PRO A N 1
ATOM 3676 C CA . PRO A 1 459 ? 3.712 -13.922 -28.647 1.00 95.06 459 PRO A CA 1
ATOM 3677 C C . PRO A 1 459 ? 2.990 -14.420 -29.922 1.00 95.06 459 PRO A C 1
ATOM 3679 O O . PRO A 1 459 ? 2.069 -15.236 -29.791 1.00 95.06 459 PRO A O 1
ATOM 3682 N N . PRO A 1 460 ? 3.392 -13.946 -31.121 1.00 92.06 460 PRO A N 1
ATOM 3683 C CA . PRO A 1 460 ? 2.757 -14.282 -32.399 1.00 92.06 460 PRO A CA 1
ATOM 3684 C C . PRO A 1 460 ? 2.901 -15.757 -32.782 1.00 92.06 460 PRO A C 1
ATOM 3686 O O . PRO A 1 460 ? 3.862 -16.423 -32.316 1.00 92.06 460 PRO A O 1
#

pLDDT: mean 90.86, std 13.4, range [26.89, 98.94]

Radius of gyration: 27.4 Å; Cα contacts (8 Å, |Δi|>4): 910; chains: 1; bounding box: 62×46×102 Å

Foldseek 3Di:
DDDDPPPPPPPDPPPDPPPPQLVVLVPDCQFQPNLADDFPQKDFDDDDPLDLLSSLRSFGWDDAPDFWAFLVRDGDDDPLFQFGIFGPDDDPDSDLFQAFFLVLLVSLLSSCVSVPVDQQRWDAFLQLDIDTNVNVCVVPPPDDSSNVSVRRRVGHGLNSQVRRFAFDPDPLSDGFSKWFGFADPSDDTHIKGFSTWIAGPVRFIWTFIWTGHPSHITIGTGFQDPQQDPSRTGRPVSVQVSCVVPGDRDGTTMGHNDHDPCLEDEDAADCDPVLQVLLQVLCCVFQVDHPDGQFAQAQAEEEFEQLAQDQVVSRVQQNDQFDDPVVVVQCVSDGGGFHAQWEAHLQLRIYGHDDQRGFTRDAAQQRRHYHYYYYYDCHVNDQPHDLSNLVSLLSVVVVVCVVRVNHAAYEYSQLRCLCVVPPNGRGDDVPRDDHHQPPHPVSVVSNCVSNVVVNHDYRD